Protein AF-A0A920V9G6-F1 (afdb_monomer)

Mean predicted aligned error: 16.69 Å

Secondary structure (DSSP, 8-state):
-HHHHHHHHHTT--S-TTSPPPPHHHHHHHHHHHHHHHHHHHHHS-------EE--HHHHHHHHHHHHTBSS-SS--TT---EE-S--TTSSS--SS--EE--SSSPPP-STT--PPPPPPPPTTS-TT-TTT----HHHHHHHHHHHHHHHHSTT-STTTBTTIIIIISPPPTTS-HHHHHHHHHHHHHHHHTTS---HHHHHHHHHHHHHHHHTT--HHHHHHHHHHHHHTSHHHHEE---TT-HHHHHHHHHHHHHSSS---HHHHHHHHHSGGGSHHHHHHHHHHHHSSGGGHHHHHHHHHHHTTTHHHHT----TTT-TTTTSSSSS-HHHHHTHHHHHHHHHHHHTT--GGGGTS-S-----HHHHHHHHS-SPPPPP-HHHHHHHHHHHHHHHHHHHHHHHHHHHHHHHHHHHHHHHHHHHHTTS--HHHHHHHHHHHHHHHTTPPEEPPPEEEEEEE-SSHHHHHHS-SS-TTS--TT-EETTEE-EE-TT--TTS------TTEEEEEE--EE-SSS--B-------

pLDDT: mean 84.37, std 12.28, range [40.53, 98.12]

Structure (mmCIF, N/CA/C/O backbone):
data_AF-A0A920V9G6-F1
#
_entry.id   AF-A0A920V9G6-F1
#
loop_
_atom_site.group_PDB
_atom_site.id
_atom_site.type_symbol
_atom_site.label_atom_id
_atom_site.label_alt_id
_atom_site.label_comp_id
_atom_site.label_asym_id
_atom_site.label_entity_id
_atom_site.label_seq_id
_atom_site.pdbx_PDB_ins_code
_atom_site.Cartn_x
_atom_site.Cartn_y
_atom_site.Cartn_z
_atom_site.occupancy
_atom_site.B_iso_or_equiv
_atom_site.auth_seq_id
_atom_site.auth_comp_id
_atom_site.auth_asym_id
_atom_site.auth_atom_id
_atom_site.pdbx_PDB_model_num
ATOM 1 N N . MET A 1 1 ? 12.037 -32.630 13.998 1.00 67.06 1 MET A N 1
ATOM 2 C CA . MET A 1 1 ? 12.469 -33.968 13.548 1.00 67.06 1 MET A CA 1
ATOM 3 C C . MET A 1 1 ? 11.910 -34.342 12.173 1.00 67.06 1 MET A C 1
ATOM 5 O O . MET A 1 1 ? 12.649 -34.136 11.229 1.00 67.06 1 MET A O 1
ATOM 9 N N . ILE A 1 2 ? 10.644 -34.772 11.995 1.00 78.88 2 ILE A N 1
ATOM 10 C CA . ILE A 1 2 ? 10.117 -35.190 10.661 1.00 78.88 2 ILE A CA 1
ATOM 11 C C . ILE A 1 2 ? 10.275 -34.092 9.593 1.00 78.88 2 ILE A C 1
ATOM 13 O O . ILE A 1 2 ? 10.760 -34.363 8.502 1.00 78.88 2 ILE A O 1
ATOM 17 N N . LYS A 1 3 ? 9.943 -32.835 9.925 1.00 78.06 3 LYS A N 1
ATOM 18 C CA . LYS A 1 3 ? 10.116 -31.690 9.011 1.00 78.06 3 LYS A CA 1
ATOM 19 C C . LYS A 1 3 ? 11.571 -31.496 8.561 1.00 78.06 3 LYS A C 1
ATOM 21 O O . LYS A 1 3 ? 11.800 -31.240 7.391 1.00 78.06 3 LYS A O 1
ATOM 26 N N . GLN A 1 4 ? 12.523 -31.636 9.484 1.00 79.25 4 GLN A N 1
ATOM 27 C CA . GLN A 1 4 ? 13.949 -31.508 9.173 1.00 79.25 4 GLN A CA 1
ATOM 28 C C . GLN A 1 4 ? 14.393 -32.658 8.271 1.00 79.25 4 GLN A C 1
ATOM 30 O O . GLN A 1 4 ? 15.007 -32.391 7.259 1.00 79.25 4 GLN A O 1
ATOM 35 N N . LEU A 1 5 ? 14.006 -33.904 8.576 1.00 80.06 5 LEU A N 1
ATOM 36 C CA . LEU A 1 5 ? 14.279 -35.078 7.732 1.00 80.06 5 LEU A CA 1
ATOM 37 C C . LEU A 1 5 ? 13.775 -34.902 6.295 1.00 80.06 5 LEU A C 1
ATOM 39 O O . LEU A 1 5 ? 14.521 -35.180 5.365 1.00 80.06 5 LEU A O 1
ATOM 43 N N . ILE A 1 6 ? 12.545 -34.405 6.115 1.00 81.94 6 ILE A N 1
ATOM 44 C CA . ILE A 1 6 ? 12.007 -34.083 4.784 1.00 81.94 6 ILE A CA 1
ATOM 45 C C . ILE A 1 6 ? 12.925 -33.086 4.071 1.00 81.94 6 ILE A C 1
ATOM 47 O O . ILE A 1 6 ? 13.285 -33.329 2.931 1.00 81.94 6 ILE A O 1
ATOM 51 N N . GLU A 1 7 ? 13.328 -32.010 4.745 1.00 79.12 7 GLU A N 1
ATOM 52 C CA . GLU A 1 7 ? 14.177 -30.955 4.178 1.00 79.12 7 GLU A CA 1
ATOM 53 C C . GLU A 1 7 ? 15.556 -31.486 3.738 1.00 79.12 7 GLU A C 1
ATOM 55 O O . GLU A 1 7 ? 15.952 -31.257 2.600 1.00 79.12 7 GLU A O 1
ATOM 60 N N . VAL A 1 8 ? 16.248 -32.275 4.573 1.00 81.62 8 VAL A N 1
ATOM 61 C CA . VAL A 1 8 ? 17.579 -32.828 4.227 1.00 81.62 8 VA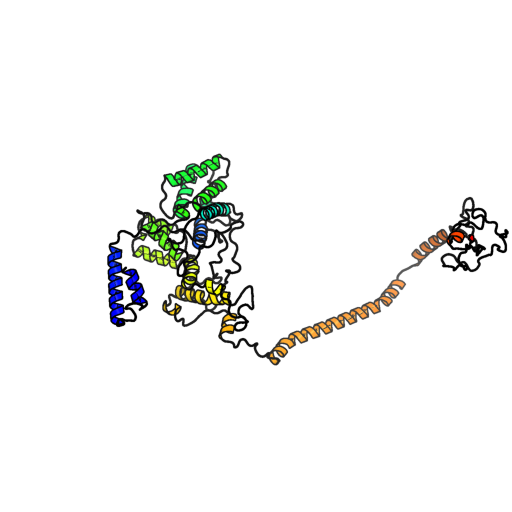L A CA 1
ATOM 62 C C . VAL A 1 8 ? 17.506 -33.880 3.110 1.00 81.62 8 VAL A C 1
ATOM 64 O O . VAL A 1 8 ? 18.408 -33.968 2.281 1.00 81.62 8 VAL A O 1
ATOM 67 N N . ILE A 1 9 ? 16.434 -34.682 3.063 1.00 79.12 9 ILE A N 1
ATOM 68 C CA . ILE A 1 9 ? 16.242 -35.720 2.033 1.00 79.12 9 ILE A CA 1
ATOM 69 C C . ILE A 1 9 ? 15.817 -35.103 0.690 1.00 79.12 9 ILE A C 1
ATOM 71 O O . ILE A 1 9 ? 16.240 -35.583 -0.363 1.00 79.12 9 ILE A O 1
ATOM 75 N N . ASP A 1 10 ? 15.002 -34.045 0.711 1.00 75.00 10 ASP A N 1
ATOM 76 C CA . ASP A 1 10 ? 14.524 -33.339 -0.489 1.00 75.00 10 ASP A CA 1
ATOM 77 C C . ASP A 1 10 ? 15.674 -32.618 -1.210 1.00 75.00 10 ASP A C 1
ATOM 79 O O . ASP A 1 10 ? 15.791 -32.700 -2.432 1.00 75.00 10 ASP A O 1
ATOM 83 N N . VAL A 1 11 ? 16.593 -32.016 -0.445 1.00 78.81 11 VAL A N 1
ATOM 84 C CA . VAL A 1 11 ? 17.805 -31.349 -0.961 1.00 78.81 11 VAL A CA 1
ATOM 85 C C . VAL A 1 11 ? 18.922 -32.348 -1.326 1.00 78.81 11 VAL A C 1
ATOM 87 O O . VAL A 1 11 ? 19.931 -31.967 -1.907 1.00 78.81 11 VAL A O 1
ATOM 90 N N . ALA A 1 12 ? 18.709 -33.649 -1.090 1.00 73.69 12 ALA A N 1
ATOM 91 C CA . ALA A 1 12 ? 19.671 -34.732 -1.329 1.00 73.69 12 ALA A CA 1
ATOM 92 C C . ALA A 1 12 ? 20.952 -34.676 -0.470 1.00 73.69 12 ALA A C 1
ATOM 94 O O . ALA A 1 12 ? 21.944 -35.314 -0.819 1.00 73.69 12 ALA A O 1
ATOM 95 N N . ASP A 1 13 ? 20.893 -33.993 0.673 1.00 72.69 13 ASP A N 1
ATOM 96 C CA . ASP A 1 13 ? 21.966 -33.904 1.676 1.00 72.69 13 ASP A CA 1
ATOM 97 C C . ASP A 1 13 ? 21.983 -35.117 2.635 1.00 72.69 13 ASP A C 1
ATOM 99 O O . ASP A 1 13 ? 22.816 -35.214 3.537 1.00 72.69 13 ASP A O 1
ATOM 103 N N . MET A 1 14 ? 21.042 -36.051 2.466 1.00 74.38 14 MET A N 1
ATOM 104 C CA . MET A 1 14 ? 20.974 -37.316 3.195 1.00 74.38 14 MET A CA 1
ATOM 105 C C . MET A 1 14 ? 20.715 -38.476 2.216 1.00 74.38 14 MET A C 1
ATOM 107 O O . MET A 1 14 ? 19.800 -38.368 1.388 1.00 74.38 14 MET A O 1
ATOM 111 N N . PRO A 1 15 ? 21.445 -39.608 2.317 1.00 70.06 15 PRO A N 1
ATOM 112 C CA . PRO A 1 15 ? 22.476 -39.949 3.317 1.00 70.06 15 PRO A CA 1
ATOM 113 C C . PRO A 1 15 ? 23.805 -39.174 3.156 1.00 70.06 15 PRO A C 1
ATOM 115 O O . PRO A 1 15 ? 24.017 -38.598 2.089 1.00 70.06 15 PRO A O 1
ATOM 118 N N . PRO A 1 16 ? 24.679 -39.136 4.189 1.00 75.69 16 PRO A N 1
ATOM 119 C CA . PRO A 1 16 ? 26.004 -38.499 4.134 1.00 75.69 16 PRO A CA 1
ATOM 120 C C . PRO A 1 16 ? 26.853 -38.988 2.953 1.00 75.69 16 PRO A C 1
ATOM 122 O O . PRO A 1 16 ? 26.617 -40.075 2.433 1.00 75.69 16 PRO A O 1
ATOM 125 N N . GLU A 1 17 ? 27.880 -38.224 2.563 1.00 69.25 17 GLU A N 1
ATOM 126 C CA . GLU A 1 17 ? 28.727 -38.549 1.397 1.00 69.25 17 GLU A CA 1
ATOM 127 C C . GLU A 1 17 ? 29.374 -39.946 1.460 1.00 69.25 17 GLU A C 1
ATOM 129 O O . GLU A 1 17 ? 29.610 -40.553 0.415 1.00 69.25 17 GLU A O 1
ATOM 134 N N . ASP A 1 18 ? 29.596 -40.468 2.670 1.00 73.62 18 ASP A N 1
ATOM 135 C CA . ASP A 1 18 ? 30.212 -41.774 2.931 1.00 73.62 18 ASP A CA 1
ATOM 136 C C . ASP A 1 18 ? 29.234 -42.964 2.826 1.00 73.62 18 ASP A C 1
ATOM 138 O O . ASP A 1 18 ? 29.646 -44.121 2.946 1.00 73.62 18 ASP A O 1
ATOM 142 N N . GLU A 1 19 ? 27.940 -42.712 2.603 1.00 77.19 19 GLU A N 1
ATOM 143 C CA . GLU A 1 19 ? 26.900 -43.739 2.515 1.00 77.19 19 GLU A CA 1
ATOM 144 C C . GLU A 1 19 ? 26.289 -43.855 1.102 1.00 77.19 19 GLU A C 1
ATOM 146 O O . GLU A 1 19 ? 26.286 -42.901 0.317 1.00 77.19 19 GLU A O 1
ATOM 151 N N . PRO A 1 20 ? 25.734 -45.030 0.735 1.00 76.44 20 PRO A N 1
ATOM 152 C CA . PRO A 1 20 ? 25.101 -45.219 -0.565 1.00 76.44 20 PRO A CA 1
ATOM 153 C C . PRO A 1 20 ? 23.915 -44.264 -0.756 1.00 76.44 20 PRO A C 1
ATOM 155 O O . PRO A 1 20 ? 22.959 -44.273 0.021 1.00 76.44 20 PRO A O 1
ATOM 158 N N . ARG A 1 21 ? 23.945 -43.469 -1.832 1.00 76.44 21 ARG A N 1
ATOM 159 C CA . ARG A 1 21 ? 22.854 -42.544 -2.168 1.00 76.44 21 ARG A CA 1
ATOM 160 C C . ARG A 1 21 ? 21.547 -43.297 -2.412 1.00 76.44 21 ARG A C 1
ATOM 162 O O . ARG A 1 21 ? 21.519 -44.314 -3.103 1.00 76.44 21 ARG A O 1
ATOM 169 N N . LEU A 1 22 ? 20.450 -42.734 -1.913 1.00 80.12 22 LEU A N 1
ATOM 170 C CA . LEU A 1 22 ? 19.104 -43.211 -2.224 1.00 80.12 22 LEU A CA 1
ATOM 171 C C . LEU A 1 22 ? 18.830 -43.082 -3.727 1.00 80.12 22 LEU A C 1
ATOM 173 O O . LEU A 1 22 ? 19.113 -42.042 -4.330 1.00 80.12 22 LEU A O 1
ATOM 177 N N . THR A 1 23 ? 18.230 -44.117 -4.318 1.00 83.44 23 THR A N 1
ATOM 178 C CA . THR A 1 23 ? 17.693 -44.027 -5.683 1.00 83.44 23 THR A CA 1
ATOM 179 C C . THR A 1 23 ? 16.521 -43.043 -5.732 1.00 83.44 23 THR A C 1
ATOM 181 O O . THR A 1 23 ? 15.852 -42.806 -4.724 1.00 83.44 23 THR A O 1
ATOM 184 N N . GLU A 1 24 ? 16.237 -42.474 -6.905 1.00 78.62 24 GLU A N 1
ATOM 185 C CA . GLU A 1 24 ? 15.144 -41.504 -7.079 1.00 78.62 24 GLU A CA 1
ATOM 186 C C . GLU A 1 24 ? 13.785 -42.080 -6.641 1.00 78.62 24 GLU A C 1
ATOM 188 O O . GLU A 1 24 ? 13.041 -41.427 -5.913 1.00 78.62 24 GLU A O 1
ATOM 193 N N . ALA A 1 25 ? 13.517 -43.350 -6.963 1.00 82.62 25 ALA A N 1
ATOM 194 C CA . ALA A 1 25 ? 12.307 -44.053 -6.537 1.00 82.62 25 ALA A CA 1
ATOM 195 C C . ALA A 1 25 ? 12.208 -44.196 -5.005 1.00 82.62 25 ALA A C 1
ATOM 197 O O . ALA A 1 25 ? 11.159 -43.919 -4.427 1.00 82.62 25 ALA A O 1
ATOM 198 N N . GLN A 1 26 ? 13.305 -44.571 -4.336 1.00 84.38 26 GLN A N 1
ATOM 199 C CA . GLN A 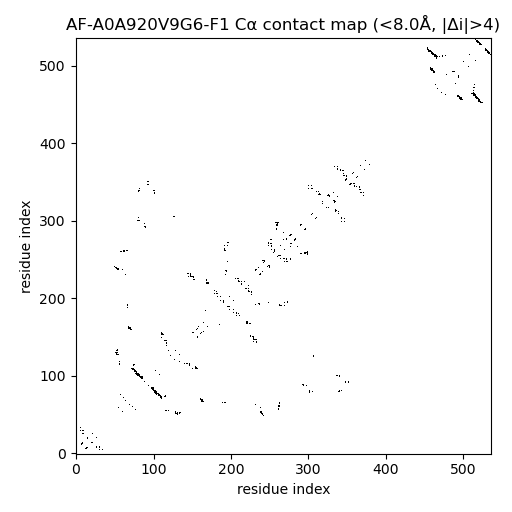1 26 ? 13.345 -44.690 -2.871 1.00 84.38 26 GLN A CA 1
ATOM 200 C C . GLN A 1 26 ? 13.194 -43.334 -2.181 1.00 84.38 26 GLN A C 1
ATOM 202 O O . GLN A 1 26 ? 12.542 -43.242 -1.144 1.00 84.38 26 GLN A O 1
ATOM 207 N N . ARG A 1 27 ? 13.770 -42.270 -2.754 1.00 82.69 27 ARG A N 1
ATOM 208 C CA . ARG A 1 27 ? 13.627 -40.908 -2.232 1.00 82.69 27 ARG A CA 1
ATOM 209 C C . ARG A 1 27 ? 12.175 -40.445 -2.295 1.00 82.69 27 ARG A C 1
ATOM 211 O O . ARG A 1 27 ? 11.666 -39.925 -1.307 1.00 82.69 27 ARG A O 1
ATOM 218 N N . VAL A 1 28 ? 11.509 -40.648 -3.433 1.00 83.56 28 VAL A N 1
ATOM 219 C CA . VAL A 1 28 ? 10.099 -40.273 -3.619 1.00 83.56 28 VAL A CA 1
ATOM 220 C C . VAL A 1 28 ? 9.198 -41.028 -2.640 1.00 83.56 28 VAL A C 1
ATOM 222 O O . VAL A 1 28 ? 8.367 -40.401 -1.984 1.00 83.56 28 VAL A O 1
ATOM 225 N N . ASP A 1 29 ? 9.399 -42.338 -2.485 1.00 88.31 29 ASP A N 1
ATOM 226 C CA . ASP A 1 29 ? 8.625 -43.176 -1.560 1.00 88.31 29 ASP A CA 1
ATOM 227 C C . ASP A 1 29 ? 8.838 -42.781 -0.085 1.00 88.31 29 ASP A C 1
ATOM 229 O O . ASP A 1 29 ? 7.885 -42.612 0.687 1.00 88.31 29 ASP A O 1
ATOM 233 N N . LEU A 1 30 ? 10.091 -42.518 0.300 1.00 86.19 30 LEU A N 1
ATOM 234 C CA . LEU A 1 30 ? 10.443 -42.061 1.643 1.00 86.19 30 LEU A CA 1
ATOM 235 C C . LEU A 1 30 ? 9.856 -40.675 1.943 1.00 86.19 30 LEU A C 1
ATOM 237 O O . LEU A 1 30 ? 9.281 -40.466 3.012 1.00 86.19 30 LEU A O 1
ATOM 241 N N . LEU A 1 31 ? 9.947 -39.734 0.998 1.00 86.19 31 LEU A N 1
ATOM 242 C CA . LEU A 1 31 ? 9.343 -38.407 1.130 1.00 86.19 31 LEU A CA 1
ATOM 243 C C . LEU A 1 31 ? 7.818 -38.489 1.214 1.00 86.19 31 LEU A C 1
ATOM 245 O O . LEU A 1 31 ? 7.229 -37.787 2.034 1.00 86.19 31 LEU A O 1
ATOM 249 N N . ALA A 1 32 ? 7.172 -39.338 0.411 1.00 86.69 32 ALA A N 1
ATOM 250 C CA . ALA A 1 32 ? 5.730 -39.561 0.478 1.00 86.69 32 ALA A CA 1
ATOM 251 C C . ALA A 1 32 ? 5.317 -40.098 1.857 1.00 86.69 32 ALA A C 1
ATOM 253 O O . ALA A 1 32 ? 4.392 -39.568 2.478 1.00 86.69 32 ALA A O 1
ATOM 254 N N . THR A 1 33 ? 6.065 -41.068 2.383 1.00 88.88 33 THR A N 1
ATOM 255 C CA . THR A 1 33 ? 5.839 -41.649 3.711 1.00 88.88 33 THR A CA 1
ATOM 256 C C . THR A 1 33 ? 6.029 -40.618 4.824 1.00 88.88 33 THR A C 1
ATOM 258 O O . THR A 1 33 ? 5.161 -40.468 5.685 1.00 88.88 33 THR A O 1
ATOM 261 N N . LEU A 1 34 ? 7.122 -39.851 4.801 1.00 88.31 34 LEU A N 1
ATOM 262 C CA . LEU A 1 34 ? 7.390 -38.806 5.794 1.00 88.31 34 LEU A CA 1
ATOM 263 C C . LEU A 1 34 ? 6.351 -37.679 5.734 1.00 88.31 34 LEU A C 1
ATOM 265 O O . LEU A 1 34 ? 5.916 -37.193 6.779 1.00 88.31 34 LEU A O 1
ATOM 269 N N . LYS A 1 35 ? 5.909 -37.283 4.533 1.00 85.31 35 LYS A N 1
ATOM 270 C CA . LYS A 1 35 ? 4.823 -36.307 4.344 1.00 85.31 35 LYS A CA 1
ATOM 271 C C . LYS A 1 35 ? 3.498 -36.839 4.896 1.00 85.31 35 LYS A C 1
ATOM 273 O O . LYS A 1 35 ? 2.810 -36.104 5.600 1.00 85.31 35 LYS A O 1
ATOM 278 N N . ALA A 1 36 ? 3.168 -38.109 4.659 1.00 85.75 36 ALA A N 1
ATOM 279 C CA . ALA A 1 36 ? 1.975 -38.749 5.217 1.00 85.75 36 ALA A CA 1
ATOM 280 C C . ALA A 1 36 ? 2.025 -38.835 6.753 1.00 85.75 36 ALA A C 1
ATOM 282 O O . ALA A 1 36 ? 1.043 -38.517 7.426 1.00 85.75 36 ALA A O 1
ATOM 283 N N . GLN A 1 37 ? 3.179 -39.185 7.328 1.00 85.06 37 GLN A N 1
ATOM 284 C CA . GLN A 1 37 ? 3.382 -39.184 8.781 1.00 85.06 37 GLN A CA 1
ATOM 285 C C . GLN A 1 37 ? 3.281 -37.778 9.376 1.00 85.06 37 GLN A C 1
ATOM 287 O O . GLN A 1 37 ? 2.679 -37.599 10.434 1.00 85.06 37 GLN A O 1
ATOM 292 N N . LEU A 1 38 ? 3.828 -36.766 8.694 1.00 80.88 38 LEU A N 1
ATOM 293 C CA . LEU A 1 38 ? 3.689 -35.371 9.099 1.00 80.88 38 LEU A CA 1
ATOM 294 C C . LEU A 1 38 ? 2.217 -34.933 9.078 1.00 80.88 38 LEU A C 1
ATOM 296 O O . LEU A 1 38 ? 1.763 -34.303 10.032 1.00 80.88 38 LEU A O 1
ATOM 300 N N . LEU A 1 39 ? 1.459 -35.292 8.037 1.00 78.75 39 LEU A N 1
ATOM 301 C CA . LEU A 1 39 ? 0.016 -35.039 7.943 1.00 78.75 39 LEU A CA 1
ATOM 302 C C . LEU A 1 39 ? -0.761 -35.711 9.088 1.00 78.75 39 LEU A C 1
ATOM 304 O O . LEU A 1 39 ? -1.551 -35.055 9.761 1.00 78.75 39 LEU A O 1
ATOM 308 N N . ALA A 1 40 ? -0.492 -36.983 9.387 1.00 80.50 40 ALA A N 1
ATOM 309 C CA . ALA A 1 40 ? -1.137 -37.697 10.494 1.00 80.50 40 ALA A CA 1
ATOM 310 C C . ALA A 1 40 ? -0.789 -37.103 11.877 1.00 80.50 40 ALA A C 1
ATOM 312 O O . ALA A 1 40 ? -1.659 -36.939 12.738 1.00 80.50 40 ALA A O 1
ATOM 313 N N . ALA A 1 41 ? 0.477 -36.730 12.087 1.00 75.38 41 ALA A N 1
ATOM 314 C CA . ALA A 1 41 ? 0.942 -36.096 13.320 1.00 75.38 41 ALA A CA 1
ATOM 315 C C . ALA A 1 41 ? 0.364 -34.682 13.501 1.00 75.38 41 ALA A C 1
ATOM 317 O O . ALA A 1 41 ? 0.053 -34.268 14.616 1.00 75.38 41 ALA A O 1
ATOM 318 N N . THR A 1 42 ? 0.192 -33.931 12.411 1.00 67.19 42 THR A N 1
ATOM 319 C CA . THR A 1 42 ? -0.413 -32.589 12.451 1.00 67.19 42 THR A CA 1
ATOM 320 C C . THR A 1 42 ? -1.929 -32.628 12.601 1.00 67.19 42 THR A C 1
ATOM 322 O O . THR A 1 42 ? -2.477 -31.748 13.258 1.00 67.19 42 THR A O 1
ATOM 325 N N . ALA A 1 43 ? -2.601 -33.665 12.095 1.00 65.00 43 ALA A N 1
ATOM 326 C CA . ALA A 1 43 ? -4.037 -33.868 12.293 1.00 65.00 43 ALA A CA 1
ATOM 327 C C . ALA A 1 43 ? -4.409 -34.128 13.767 1.00 65.00 43 ALA A C 1
ATOM 329 O O . ALA A 1 43 ? -5.508 -33.789 14.202 1.00 65.00 43 ALA A O 1
ATOM 330 N N . THR A 1 44 ? -3.491 -34.710 14.545 1.00 55.72 44 THR A N 1
ATOM 331 C CA . THR A 1 44 ? -3.680 -35.038 15.971 1.00 55.72 44 THR A CA 1
ATOM 332 C C . THR A 1 44 ? -3.059 -34.017 16.927 1.00 55.72 44 THR A C 1
ATOM 334 O O . THR A 1 44 ? -3.380 -34.007 18.119 1.00 55.72 44 THR A O 1
ATOM 337 N N . ALA A 1 45 ? -2.207 -33.118 16.428 1.00 54.56 45 ALA A N 1
ATOM 338 C CA . ALA A 1 45 ? -1.625 -32.050 17.224 1.00 54.56 45 ALA A CA 1
ATOM 339 C C . ALA A 1 45 ? -2.716 -31.065 17.678 1.00 54.56 45 ALA A C 1
ATOM 341 O O . ALA A 1 45 ? -3.267 -30.303 16.881 1.00 54.56 45 ALA A O 1
ATOM 342 N N . LYS A 1 46 ? -3.007 -31.034 18.989 1.00 51.56 46 LYS A N 1
ATOM 343 C CA . LYS A 1 46 ? -3.738 -29.912 19.598 1.00 51.56 46 LYS A CA 1
ATOM 344 C C . LYS A 1 46 ? -3.002 -28.628 19.224 1.00 51.56 46 LYS A C 1
ATOM 346 O O . LYS A 1 46 ? -1.799 -28.533 19.455 1.00 51.56 46 LYS A O 1
ATOM 351 N N . GLY A 1 47 ? -3.744 -27.719 18.587 1.00 53.72 47 GLY A N 1
ATOM 352 C CA . GLY A 1 47 ? -3.240 -26.609 17.783 1.00 53.72 47 GLY A CA 1
ATOM 353 C C . GLY A 1 47 ? -1.925 -26.032 18.284 1.00 53.72 47 GLY A C 1
ATOM 354 O O . GLY A 1 47 ? -1.851 -25.527 19.402 1.00 53.72 47 GLY A O 1
ATOM 355 N N . ALA A 1 48 ? -0.896 -26.102 17.437 1.00 52.81 48 ALA A N 1
ATOM 356 C CA . ALA A 1 48 ? 0.337 -25.367 17.654 1.00 52.81 48 ALA A CA 1
ATOM 357 C C . ALA A 1 48 ? -0.018 -23.924 18.041 1.00 52.81 48 ALA A C 1
ATOM 359 O O . ALA A 1 48 ? -0.856 -23.308 17.377 1.00 52.81 48 ALA A O 1
ATOM 360 N N . HIS A 1 49 ? 0.583 -23.401 19.115 1.00 56.28 49 HIS A N 1
ATOM 361 C CA . HIS A 1 49 ? 0.434 -21.996 19.486 1.00 56.28 49 HIS A CA 1
ATOM 362 C C . HIS A 1 49 ? 0.751 -21.146 18.254 1.00 56.28 49 HIS A C 1
ATOM 364 O O . HIS A 1 49 ? 1.909 -21.052 17.850 1.00 56.28 49 HIS A O 1
ATOM 370 N N . ILE A 1 50 ? -0.276 -20.568 17.624 1.00 63.16 50 ILE A N 1
ATOM 371 C CA . ILE A 1 50 ? -0.073 -19.641 16.515 1.00 63.16 50 ILE A CA 1
ATOM 372 C C . ILE A 1 50 ? 0.592 -18.418 17.149 1.00 63.16 50 ILE A C 1
ATOM 374 O O . ILE A 1 50 ? -0.030 -17.762 17.990 1.00 63.16 50 ILE A O 1
ATOM 378 N N . PRO A 1 51 ? 1.862 -18.133 16.820 1.00 69.06 51 PRO A N 1
ATOM 379 C CA . PRO A 1 51 ? 2.588 -17.070 17.483 1.00 69.06 51 PRO A CA 1
ATOM 380 C C . PRO A 1 51 ? 1.951 -15.730 17.133 1.00 69.06 51 PRO A C 1
ATOM 382 O O . PRO A 1 51 ? 1.420 -15.539 16.034 1.00 69.06 51 PRO A O 1
ATOM 385 N N . LEU A 1 52 ? 2.031 -14.803 18.079 1.00 79.19 52 LEU A N 1
ATOM 386 C CA . LEU A 1 52 ? 1.580 -13.438 17.888 1.00 79.19 52 LEU A CA 1
ATOM 387 C C . LEU A 1 52 ? 2.324 -12.802 16.705 1.00 79.19 52 LEU A C 1
ATOM 389 O O . LEU A 1 52 ? 3.552 -12.810 16.675 1.00 79.19 52 LEU A O 1
ATOM 393 N N . ARG A 1 53 ? 1.597 -12.248 15.729 1.00 86.06 53 ARG A N 1
ATOM 394 C CA . ARG A 1 53 ? 2.200 -11.607 14.545 1.00 86.06 53 ARG A CA 1
ATOM 395 C C . ARG A 1 53 ? 1.915 -10.120 14.549 1.00 86.06 53 ARG A C 1
ATOM 397 O O . ARG A 1 53 ? 0.752 -9.734 14.452 1.00 86.06 53 ARG A O 1
ATOM 404 N N . ARG A 1 54 ? 2.956 -9.295 14.649 1.00 90.69 54 ARG A N 1
ATOM 405 C CA . ARG A 1 54 ? 2.822 -7.846 14.466 1.00 90.69 54 ARG A CA 1
ATOM 406 C C . ARG A 1 54 ? 2.563 -7.535 12.993 1.00 90.69 54 ARG A C 1
ATOM 408 O O . ARG A 1 54 ? 3.034 -8.259 12.120 1.00 90.69 54 ARG A O 1
ATOM 415 N N . LEU A 1 55 ? 1.842 -6.455 12.719 1.00 92.19 55 LEU A N 1
ATOM 416 C CA . LEU A 1 55 ? 1.770 -5.886 11.380 1.00 92.19 55 LEU A CA 1
ATOM 4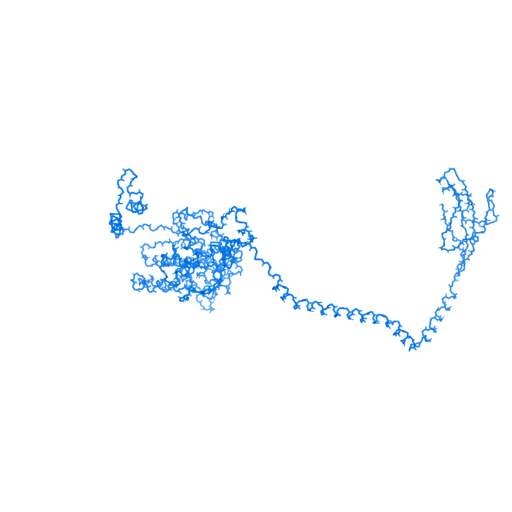17 C C . LEU A 1 55 ? 3.124 -5.280 11.007 1.00 92.19 55 LEU A C 1
ATOM 419 O O . LEU A 1 55 ? 3.668 -4.450 11.744 1.00 92.19 55 LEU A O 1
ATOM 423 N N . ASN A 1 56 ? 3.652 -5.690 9.858 1.00 91.50 56 ASN A N 1
ATOM 424 C CA . ASN A 1 56 ? 4.787 -5.008 9.251 1.00 91.50 56 ASN A CA 1
ATOM 425 C C . ASN A 1 56 ? 4.344 -3.678 8.619 1.00 91.50 56 ASN A C 1
ATOM 427 O O . ASN A 1 56 ? 3.157 -3.336 8.597 1.00 91.50 56 ASN A O 1
ATOM 431 N N . ARG A 1 57 ? 5.301 -2.910 8.102 1.00 91.94 57 ARG A N 1
ATOM 432 C CA . ARG A 1 57 ? 5.043 -1.574 7.547 1.00 91.94 57 ARG A CA 1
ATOM 433 C C . ARG A 1 57 ? 4.043 -1.564 6.389 1.00 91.94 57 ARG A C 1
ATOM 435 O O . ARG A 1 57 ? 3.120 -0.749 6.387 1.00 91.94 57 ARG A O 1
ATOM 442 N N . PHE A 1 58 ? 4.178 -2.505 5.459 1.00 93.31 58 PHE A N 1
ATOM 443 C CA . PHE A 1 58 ? 3.276 -2.646 4.316 1.00 93.31 58 PHE A CA 1
ATOM 444 C C . PHE A 1 58 ? 1.853 -3.022 4.760 1.00 93.31 58 PHE A C 1
ATOM 446 O O . PHE A 1 58 ? 0.870 -2.415 4.335 1.00 93.31 58 PHE A O 1
ATOM 453 N N . GLN A 1 59 ? 1.740 -3.972 5.690 1.00 94.94 59 GLN A N 1
ATOM 454 C CA . GLN A 1 59 ? 0.468 -4.411 6.260 1.00 94.94 59 GLN A CA 1
ATOM 455 C C . GLN A 1 59 ? -0.220 -3.316 7.076 1.00 94.94 59 GLN A C 1
ATOM 457 O O . GLN A 1 59 ? -1.433 -3.158 6.980 1.00 94.94 59 GLN A O 1
ATOM 462 N N . TYR A 1 60 ? 0.535 -2.544 7.864 1.00 95.69 60 TYR A N 1
ATOM 463 C CA . TYR A 1 60 ? -0.002 -1.425 8.636 1.00 95.69 60 TYR A CA 1
ATOM 464 C C . TYR A 1 60 ? -0.568 -0.342 7.709 1.00 95.69 60 TYR A C 1
ATOM 466 O O . TYR A 1 60 ? -1.703 0.088 7.909 1.00 95.69 60 TYR A O 1
ATOM 474 N N . ASN A 1 61 ? 0.179 0.048 6.665 1.00 96.38 61 ASN A N 1
ATOM 475 C CA . ASN A 1 61 ? -0.294 1.007 5.661 1.00 96.38 61 ASN A CA 1
ATOM 476 C C . ASN A 1 61 ? -1.637 0.571 5.063 1.00 96.38 61 ASN A C 1
ATOM 478 O O . ASN A 1 61 ? -2.611 1.322 5.094 1.00 96.38 61 ASN A O 1
ATOM 482 N N . ASN A 1 62 ? -1.700 -0.666 4.567 1.00 97.06 62 ASN A N 1
ATOM 483 C CA . ASN A 1 62 ? -2.889 -1.190 3.901 1.00 97.06 62 ASN A CA 1
ATOM 484 C C . ASN A 1 62 ? -4.069 -1.377 4.863 1.00 97.06 62 ASN A C 1
ATOM 486 O O . ASN A 1 62 ? -5.200 -1.056 4.501 1.00 97.06 62 ASN A O 1
ATOM 490 N N . ALA A 1 63 ? -3.809 -1.820 6.097 1.00 97.31 63 ALA A N 1
ATOM 491 C CA . ALA A 1 63 ? -4.820 -1.940 7.143 1.00 97.31 63 ALA A CA 1
ATOM 492 C C . ALA A 1 63 ? -5.454 -0.586 7.479 1.00 97.31 63 ALA A C 1
ATOM 494 O O . ALA A 1 63 ? -6.676 -0.479 7.535 1.00 97.31 63 ALA A O 1
ATOM 495 N N . VAL A 1 64 ? -4.645 0.461 7.665 1.00 98.00 64 VAL A N 1
ATOM 496 C CA . VAL A 1 64 ? -5.137 1.826 7.908 1.00 98.00 64 VAL A CA 1
ATOM 497 C C . VAL A 1 64 ? -5.905 2.344 6.691 1.00 98.00 64 VAL A C 1
ATOM 499 O O . VAL A 1 64 ? -7.016 2.858 6.839 1.00 98.00 64 VAL A O 1
ATOM 502 N N . ARG A 1 65 ? -5.357 2.154 5.485 1.00 97.56 65 ARG A N 1
ATOM 503 C CA . ARG A 1 65 ? -5.992 2.561 4.229 1.00 97.56 65 ARG A CA 1
ATOM 504 C C . ARG A 1 65 ? -7.365 1.919 4.047 1.00 97.56 65 ARG A C 1
ATOM 506 O O . ARG A 1 65 ? -8.316 2.631 3.749 1.00 97.56 65 ARG A O 1
ATOM 513 N N . ASP A 1 66 ? -7.515 0.622 4.291 1.00 97.44 66 ASP A N 1
ATOM 514 C CA . ASP A 1 66 ? -8.806 -0.068 4.155 1.00 97.44 66 ASP A CA 1
ATOM 515 C C . ASP A 1 66 ? -9.779 0.241 5.300 1.00 97.44 66 ASP A C 1
ATOM 517 O O . ASP A 1 66 ? -10.999 0.291 5.094 1.00 97.44 66 ASP A O 1
ATOM 521 N N . LEU A 1 67 ? -9.261 0.442 6.515 1.00 97.31 67 LEU A N 1
ATOM 522 C CA . LEU A 1 67 ? -10.070 0.763 7.687 1.00 97.31 67 LEU A CA 1
ATOM 523 C C . LEU A 1 67 ? -10.770 2.115 7.518 1.00 97.31 67 LEU A C 1
ATOM 525 O O . LEU A 1 67 ? -11.970 2.215 7.781 1.00 97.31 67 LEU A O 1
ATOM 529 N N . PHE A 1 68 ? -10.040 3.122 7.032 1.00 97.94 68 PHE A N 1
ATOM 530 C CA . PHE A 1 68 ? -10.566 4.467 6.789 1.00 97.94 68 PHE A CA 1
ATOM 531 C C . PHE A 1 68 ? -11.034 4.709 5.350 1.00 97.94 68 PHE A C 1
ATOM 533 O O . PHE A 1 68 ? -11.612 5.760 5.081 1.00 97.94 68 PHE A O 1
ATOM 540 N N . GLN A 1 69 ? -10.828 3.742 4.449 1.00 96.88 69 GLN A N 1
ATOM 541 C CA . GLN A 1 69 ? -11.080 3.869 3.010 1.00 96.88 69 GLN A CA 1
ATOM 542 C C . GLN A 1 69 ? -10.343 5.078 2.411 1.00 96.88 69 GLN A C 1
ATOM 544 O O . GLN A 1 69 ? -10.949 5.947 1.788 1.00 96.88 69 GLN A O 1
ATOM 549 N N . LEU A 1 70 ? -9.031 5.152 2.656 1.00 96.75 70 LEU A N 1
ATOM 550 C CA . LEU A 1 70 ? -8.180 6.215 2.127 1.00 96.75 70 LEU A CA 1
ATOM 551 C C . LEU A 1 70 ? -7.914 6.001 0.633 1.00 96.75 70 LEU A C 1
ATOM 553 O O . LEU A 1 70 ? -7.648 4.887 0.171 1.00 96.75 70 LEU A O 1
ATOM 557 N N . ASN A 1 71 ? -7.916 7.099 -0.117 1.00 91.62 71 ASN A N 1
ATOM 558 C CA . ASN A 1 71 ? -7.599 7.112 -1.547 1.00 91.62 71 ASN A CA 1
ATOM 559 C C . ASN A 1 71 ? -6.091 7.164 -1.860 1.00 91.62 71 ASN A C 1
ATOM 561 O O . ASN A 1 71 ? -5.709 7.179 -3.026 1.00 91.62 71 ASN A O 1
ATOM 565 N N . ARG A 1 72 ? -5.239 7.191 -0.834 1.00 92.50 72 ARG A N 1
ATOM 566 C CA . ARG A 1 72 ? -3.778 7.252 -0.940 1.00 92.50 72 ARG A CA 1
ATOM 567 C C . ARG A 1 72 ? -3.120 6.447 0.172 1.00 92.50 72 ARG A C 1
ATOM 569 O O . ARG A 1 72 ? -3.788 6.039 1.124 1.00 92.50 72 ARG A O 1
ATOM 576 N N . ASP A 1 73 ? -1.818 6.234 0.043 1.00 94.94 73 ASP A N 1
ATOM 577 C CA . ASP A 1 73 ? -1.030 5.586 1.082 1.00 94.94 73 ASP A CA 1
ATOM 578 C C . ASP A 1 73 ? -0.801 6.518 2.276 1.00 94.94 73 ASP A C 1
ATOM 580 O O . ASP A 1 73 ? -0.843 7.746 2.179 1.00 94.94 73 ASP A O 1
ATOM 584 N N . VAL A 1 74 ? -0.603 5.909 3.438 1.00 96.75 74 VAL A N 1
ATOM 585 C CA . VAL A 1 74 ? -0.436 6.591 4.722 1.00 96.75 74 VAL A CA 1
ATOM 586 C C . VAL A 1 74 ? 0.933 7.258 4.794 1.00 96.75 74 VAL A C 1
ATOM 588 O O . VAL A 1 74 ? 1.061 8.368 5.300 1.00 96.75 74 VAL A O 1
ATOM 591 N N . PHE A 1 75 ? 1.949 6.590 4.258 1.00 95.44 75 PHE A N 1
ATOM 592 C CA . PHE A 1 75 ? 3.332 7.045 4.186 1.00 95.44 75 PHE A CA 1
ATOM 593 C C . PHE A 1 75 ? 4.020 6.412 2.969 1.00 95.44 75 PHE A C 1
ATOM 595 O O . PHE A 1 75 ? 3.491 5.486 2.357 1.00 95.44 75 PHE A O 1
ATOM 602 N N . ALA A 1 76 ? 5.222 6.888 2.645 1.00 92.69 76 ALA A N 1
ATOM 603 C CA . ALA A 1 76 ? 6.029 6.365 1.549 1.00 92.69 76 ALA A CA 1
ATOM 604 C C . ALA A 1 76 ? 6.383 4.872 1.723 1.00 92.69 76 ALA A C 1
ATOM 606 O O . ALA A 1 76 ? 6.855 4.456 2.787 1.00 92.69 76 ALA A O 1
ATOM 607 N N . LEU A 1 77 ? 6.205 4.083 0.655 1.00 90.81 77 LEU A N 1
ATOM 608 C CA . LEU A 1 77 ? 6.427 2.629 0.613 1.00 90.81 77 LEU A CA 1
ATOM 609 C C . LEU A 1 77 ? 7.499 2.226 -0.422 1.00 90.81 77 LEU A C 1
ATOM 611 O O . LEU A 1 77 ? 7.162 1.692 -1.478 1.00 90.81 77 LEU A O 1
ATOM 615 N N . PRO A 1 78 ? 8.801 2.429 -0.151 1.00 87.56 78 PRO A N 1
ATOM 616 C CA . PRO A 1 78 ? 9.878 1.917 -1.000 1.00 87.56 78 PRO A CA 1
ATOM 617 C C . PRO A 1 78 ? 9.868 0.389 -1.181 1.00 87.56 78 PRO A C 1
ATOM 619 O O . PRO A 1 78 ? 10.440 -0.097 -2.149 1.00 87.56 78 PRO A O 1
ATOM 622 N N . GLU A 1 79 ? 9.219 -0.385 -0.301 1.00 84.56 79 GLU A N 1
ATOM 623 C CA . GLU A 1 79 ? 9.066 -1.840 -0.469 1.00 84.56 79 GLU A CA 1
ATOM 624 C C . GLU A 1 79 ? 8.185 -2.219 -1.663 1.00 84.56 79 GLU A C 1
ATOM 626 O O . GLU A 1 79 ? 8.305 -3.332 -2.173 1.00 84.56 79 GLU A O 1
ATOM 631 N N . LYS A 1 80 ? 7.316 -1.310 -2.124 1.00 89.75 80 LYS A N 1
ATOM 632 C CA . LYS A 1 80 ? 6.539 -1.506 -3.348 1.00 89.75 80 LYS A CA 1
ATOM 633 C C . LYS A 1 80 ? 7.443 -1.234 -4.550 1.00 89.75 80 LYS A C 1
ATOM 635 O O . LYS A 1 80 ? 7.607 -0.092 -4.979 1.00 89.75 80 LYS A O 1
ATOM 640 N N . LEU A 1 81 ? 8.047 -2.300 -5.080 1.00 91.25 81 LEU A N 1
ATOM 641 C CA . LEU A 1 81 ? 9.044 -2.180 -6.147 1.00 91.25 81 LEU A CA 1
ATOM 642 C C . LEU A 1 81 ? 8.456 -1.802 -7.505 1.00 91.25 81 LEU A C 1
ATOM 644 O O . LEU A 1 81 ? 9.136 -1.153 -8.295 1.00 91.25 81 LEU A O 1
ATOM 648 N N . MET A 1 82 ? 7.202 -2.158 -7.773 1.00 92.88 82 MET A N 1
ATOM 649 C CA . MET A 1 82 ? 6.529 -1.878 -9.038 1.00 92.88 82 MET A CA 1
ATOM 650 C C . MET A 1 82 ? 5.160 -1.255 -8.779 1.00 92.88 82 MET A C 1
ATOM 652 O O . MET A 1 82 ? 4.413 -1.687 -7.912 1.00 92.88 82 MET A O 1
ATOM 656 N N . THR A 1 83 ? 4.829 -0.215 -9.535 1.00 92.12 83 THR A N 1
ATOM 657 C CA . THR A 1 83 ? 3.507 0.409 -9.578 1.00 92.12 83 THR A CA 1
ATOM 658 C C . THR A 1 83 ? 2.937 0.226 -10.974 1.00 92.12 83 THR A C 1
ATOM 660 O O . THR A 1 83 ? 3.548 0.649 -11.959 1.00 92.12 83 THR A O 1
ATOM 663 N N . ARG A 1 84 ? 1.761 -0.397 -11.053 1.00 93.19 84 ARG A N 1
ATOM 664 C CA . ARG A 1 84 ? 1.049 -0.668 -12.305 1.00 93.19 84 ARG A CA 1
ATOM 665 C C . ARG A 1 84 ? 0.261 0.574 -12.708 1.00 93.19 84 ARG A C 1
ATOM 667 O O . ARG A 1 84 ? -0.538 1.072 -11.921 1.00 93.19 84 ARG A O 1
ATOM 674 N N . GLN A 1 85 ? 0.506 1.105 -13.905 1.00 93.06 85 GLN A N 1
ATOM 675 C CA . GLN A 1 85 ? -0.282 2.218 -14.455 1.00 93.06 85 GLN A CA 1
ATOM 676 C C . GLN A 1 85 ? -1.356 1.716 -15.420 1.00 93.06 85 GLN A C 1
ATOM 678 O O . GLN A 1 85 ? -2.445 2.280 -15.488 1.00 93.06 85 GLN A O 1
ATOM 683 N N . THR A 1 86 ? -1.063 0.638 -16.147 1.00 91.56 86 THR A N 1
ATOM 684 C CA . THR A 1 86 ? -2.060 -0.088 -16.936 1.00 91.56 86 THR A CA 1
ATOM 685 C C . THR A 1 86 ? -2.877 -1.001 -16.022 1.00 91.56 86 THR A C 1
ATOM 687 O O . THR A 1 86 ? -2.314 -1.761 -15.238 1.00 91.56 86 THR A O 1
ATOM 690 N N . ILE A 1 87 ? -4.207 -0.953 -16.132 1.00 90.12 87 ILE A N 1
ATOM 691 C CA . ILE A 1 87 ? -5.114 -1.824 -15.374 1.00 90.12 87 ILE A CA 1
ATOM 692 C C . ILE A 1 87 ? -5.277 -3.139 -16.142 1.00 90.12 87 ILE A C 1
ATOM 694 O O . ILE A 1 87 ? -5.937 -3.163 -17.177 1.00 90.12 87 ILE A O 1
ATOM 698 N N . TYR A 1 88 ? -4.675 -4.220 -15.643 1.00 92.56 88 TYR A N 1
ATOM 699 C CA . TYR A 1 88 ? -4.741 -5.546 -16.278 1.00 92.56 88 TYR A CA 1
ATOM 700 C C . TYR A 1 88 ? -5.012 -6.707 -15.311 1.00 92.56 88 TYR A C 1
ATOM 702 O O . TYR A 1 88 ? -5.293 -7.805 -15.770 1.00 92.56 88 TYR A O 1
ATOM 710 N N . LEU A 1 89 ? -4.969 -6.496 -13.991 1.00 91.06 89 LEU A N 1
ATOM 711 C CA . LEU A 1 89 ? -5.092 -7.595 -13.018 1.00 91.06 89 LEU A CA 1
ATOM 712 C C . LEU A 1 89 ? -6.452 -8.308 -13.043 1.00 91.06 89 LEU A C 1
ATOM 714 O O . LEU A 1 89 ? -6.535 -9.467 -12.664 1.00 91.06 89 LEU A O 1
ATOM 718 N N . ASN A 1 90 ? -7.493 -7.630 -13.529 1.00 87.31 90 ASN A N 1
ATOM 719 C CA . ASN A 1 90 ? -8.836 -8.195 -13.679 1.00 87.31 90 ASN A CA 1
ATOM 720 C C . ASN A 1 90 ? -9.163 -8.524 -15.149 1.00 87.31 90 ASN A C 1
ATOM 722 O O . ASN A 1 90 ? -10.320 -8.774 -15.485 1.00 87.31 90 ASN A O 1
ATOM 726 N N . ALA A 1 91 ? -8.173 -8.445 -16.043 1.00 89.94 91 ALA A N 1
ATOM 727 C CA . ALA A 1 91 ? -8.328 -8.813 -17.443 1.00 89.94 91 ALA A CA 1
ATOM 728 C C . ALA A 1 91 ? -8.072 -10.320 -17.618 1.00 89.94 91 ALA A C 1
ATOM 730 O O . ALA A 1 91 ? -7.295 -10.890 -16.864 1.00 89.94 91 ALA A O 1
ATOM 731 N N . PRO A 1 92 ? -8.661 -10.977 -18.631 1.00 89.06 92 PRO A N 1
ATOM 732 C CA . PRO A 1 92 ? -8.402 -12.397 -18.893 1.00 89.06 92 PRO A CA 1
ATOM 733 C C . PRO A 1 92 ? -6.986 -12.666 -19.425 1.00 89.06 92 PRO A C 1
ATOM 735 O O . PRO A 1 92 ? -6.563 -13.815 -19.499 1.00 89.06 92 PRO A O 1
ATOM 738 N N . LYS A 1 93 ? -6.282 -11.624 -19.883 1.00 93.38 93 LYS A N 1
ATOM 739 C CA . LYS A 1 93 ? -4.944 -11.722 -20.460 1.00 93.38 93 LYS A CA 1
ATOM 740 C C . LYS A 1 93 ? -4.159 -10.439 -20.225 1.00 93.38 93 LYS A C 1
ATOM 742 O O . LYS A 1 93 ? -4.736 -9.348 -20.266 1.00 93.38 93 LYS A O 1
ATOM 747 N N . MET A 1 94 ? -2.847 -10.567 -20.054 1.00 94.44 94 MET A N 1
ATOM 748 C CA . MET A 1 94 ? -1.957 -9.416 -20.041 1.00 94.44 94 MET A CA 1
ATOM 749 C C . MET A 1 94 ? -1.894 -8.736 -21.424 1.00 94.44 94 MET A C 1
ATOM 751 O O . MET A 1 94 ? -1.834 -9.420 -22.450 1.00 94.44 94 MET A O 1
ATOM 755 N N . PRO A 1 95 ? -1.887 -7.391 -21.483 1.00 95.06 95 PRO A N 1
ATOM 756 C CA . PRO A 1 95 ? -1.647 -6.653 -22.720 1.00 95.06 95 PRO A CA 1
ATOM 757 C C . PRO A 1 95 ? -0.212 -6.824 -23.238 1.00 95.06 95 PRO A C 1
ATOM 759 O O . PRO A 1 95 ? 0.729 -6.820 -22.451 1.00 95.06 95 PRO A O 1
ATOM 762 N N . ASP A 1 96 ? -0.024 -6.817 -24.563 1.00 93.81 96 ASP A N 1
ATOM 763 C CA . ASP A 1 96 ? 1.311 -6.914 -25.190 1.00 93.81 96 ASP A CA 1
ATOM 764 C C . ASP A 1 96 ? 2.245 -5.738 -24.827 1.00 93.81 96 ASP A C 1
ATOM 766 O O . ASP A 1 96 ? 3.468 -5.845 -24.913 1.00 93.81 96 ASP A O 1
ATOM 770 N N . ARG A 1 97 ? 1.674 -4.593 -24.427 1.00 94.44 97 ARG A N 1
ATOM 771 C CA . ARG A 1 97 ? 2.397 -3.440 -23.875 1.00 94.44 97 ARG A CA 1
ATOM 772 C C . ARG A 1 97 ? 1.717 -2.955 -22.603 1.00 94.44 97 ARG A C 1
ATOM 774 O O . ARG A 1 97 ? 0.518 -2.677 -22.600 1.00 94.44 97 ARG A O 1
ATOM 781 N N . VAL A 1 98 ? 2.507 -2.774 -21.551 1.00 95.31 98 VAL A N 1
ATOM 782 C CA . VAL A 1 98 ? 2.053 -2.276 -20.250 1.00 95.31 98 VAL A CA 1
ATOM 783 C C . VAL A 1 98 ? 2.926 -1.118 -19.785 1.00 95.31 98 VAL A C 1
ATOM 785 O O . VAL A 1 98 ? 4.126 -1.086 -20.045 1.00 95.31 98 VAL A O 1
ATOM 788 N N . ASN A 1 99 ? 2.316 -0.175 -19.072 1.00 94.94 99 ASN A N 1
ATOM 789 C CA . ASN A 1 99 ? 3.022 0.907 -18.406 1.00 94.94 99 ASN A CA 1
ATOM 790 C C . ASN A 1 99 ? 3.156 0.568 -16.922 1.00 94.94 99 ASN A C 1
ATOM 792 O O . ASN A 1 99 ? 2.159 0.423 -16.204 1.00 94.94 99 ASN A O 1
ATOM 796 N N . VAL A 1 100 ? 4.400 0.461 -16.466 1.00 93.62 100 VAL A N 1
ATOM 797 C CA . VAL A 1 100 ? 4.749 0.268 -15.059 1.00 93.62 100 VAL A CA 1
ATOM 798 C C . VAL A 1 100 ? 5.854 1.232 -14.660 1.00 93.62 100 VAL A C 1
ATOM 800 O O . VAL A 1 100 ? 6.640 1.684 -15.492 1.00 93.62 100 VAL A O 1
ATOM 803 N N . ARG A 1 101 ? 5.918 1.552 -13.370 1.00 90.69 101 ARG A N 1
ATOM 804 C CA . ARG A 1 101 ? 6.949 2.425 -12.808 1.00 90.69 101 ARG A CA 1
ATOM 805 C C . ARG A 1 101 ? 7.493 1.834 -11.521 1.00 90.69 101 ARG A C 1
ATOM 807 O O . ARG A 1 101 ? 6.713 1.424 -10.669 1.00 90.69 101 ARG A O 1
ATOM 814 N N . SER A 1 102 ? 8.808 1.868 -11.338 1.00 90.00 102 SER A N 1
ATOM 815 C CA . SER A 1 102 ? 9.410 1.645 -10.024 1.00 90.00 102 SER A CA 1
ATOM 816 C C . SER A 1 102 ? 9.648 2.978 -9.322 1.00 90.00 102 SER A C 1
ATOM 818 O O . SER A 1 102 ? 10.193 3.909 -9.913 1.00 90.00 102 SER A O 1
ATOM 820 N N . LEU A 1 103 ? 9.217 3.076 -8.065 1.00 87.31 103 LEU A N 1
ATOM 821 C CA . LEU A 1 103 ? 9.401 4.259 -7.219 1.00 87.31 103 LEU A CA 1
ATOM 822 C C . LEU A 1 103 ? 10.285 3.989 -6.011 1.00 87.31 103 LEU A C 1
ATOM 824 O O . LEU A 1 103 ? 10.328 4.786 -5.087 1.00 87.31 103 LEU A O 1
ATOM 828 N N . THR A 1 104 ? 11.023 2.887 -5.996 1.00 85.94 104 THR A N 1
ATOM 829 C CA . THR A 1 104 ? 11.769 2.502 -4.797 1.00 85.94 104 THR A CA 1
ATOM 830 C C . THR A 1 104 ? 12.861 3.497 -4.413 1.00 85.94 104 THR A C 1
ATOM 832 O O . THR A 1 104 ? 13.064 3.730 -3.224 1.00 85.94 104 THR A O 1
ATOM 835 N N . LEU A 1 105 ? 13.537 4.112 -5.391 1.00 85.44 105 LEU A N 1
ATOM 836 C CA . LEU A 1 105 ? 14.562 5.130 -5.118 1.00 85.44 105 LEU A CA 1
ATOM 837 C C . LEU A 1 105 ? 13.961 6.486 -4.724 1.00 85.44 105 LEU A C 1
ATOM 839 O O . LEU A 1 105 ? 14.564 7.211 -3.942 1.00 85.44 105 LEU A O 1
ATOM 843 N N . ASN A 1 106 ? 12.774 6.807 -5.243 1.00 87.31 106 ASN A N 1
ATOM 844 C CA . ASN A 1 106 ? 12.063 8.063 -5.005 1.00 87.31 106 ASN A CA 1
ATOM 845 C C . ASN A 1 106 ? 10.585 7.758 -4.710 1.00 87.31 106 ASN A C 1
ATOM 847 O O . ASN A 1 106 ? 9.741 7.919 -5.598 1.00 87.31 106 ASN A O 1
ATOM 851 N N . PRO A 1 107 ? 10.262 7.233 -3.513 1.00 86.75 107 PRO A N 1
ATOM 852 C CA . PRO A 1 107 ? 8.918 6.759 -3.214 1.00 86.75 107 PRO A CA 1
ATOM 853 C C . PRO A 1 107 ? 7.926 7.919 -3.185 1.00 86.75 107 PRO A C 1
ATOM 855 O O . PRO A 1 107 ? 8.257 9.020 -2.756 1.00 86.75 107 PRO A O 1
ATOM 858 N N . ALA A 1 108 ? 6.699 7.662 -3.643 1.00 88.88 108 ALA A N 1
ATOM 859 C CA . ALA A 1 108 ? 5.630 8.645 -3.547 1.00 88.88 108 ALA A CA 1
ATOM 860 C C . ALA A 1 108 ? 5.320 8.952 -2.076 1.00 88.88 108 ALA A C 1
ATOM 862 O O . ALA A 1 108 ? 5.290 8.045 -1.239 1.00 88.88 108 ALA A O 1
ATOM 863 N N . ASP A 1 109 ? 5.068 10.224 -1.782 1.00 90.94 109 ASP A N 1
ATOM 864 C CA . ASP A 1 109 ? 4.659 10.650 -0.451 1.00 90.94 109 ASP A CA 1
ATOM 865 C C . ASP A 1 109 ? 3.275 10.095 -0.088 1.00 90.94 109 ASP A C 1
ATOM 867 O O . ASP A 1 109 ? 2.411 9.887 -0.945 1.00 90.94 109 ASP A O 1
ATOM 871 N N . GLY A 1 110 ? 3.072 9.860 1.208 1.00 93.31 110 GLY A N 1
ATOM 872 C CA . GLY A 1 110 ? 1.770 9.495 1.762 1.00 93.31 110 GLY A CA 1
ATOM 873 C C . GLY A 1 110 ? 0.978 10.714 2.230 1.00 93.31 110 GLY A C 1
ATOM 874 O O . GLY A 1 110 ? 0.948 11.759 1.581 1.00 93.31 110 GLY A O 1
ATOM 875 N N . LEU A 1 111 ? 0.335 10.591 3.391 1.00 95.88 111 LEU A N 1
ATOM 876 C CA . LEU A 1 111 ? -0.303 11.720 4.062 1.00 95.88 111 LEU A CA 1
ATOM 877 C C . LEU A 1 111 ? 0.755 12.736 4.512 1.00 95.88 111 LEU A C 1
ATOM 879 O O . LEU A 1 111 ? 1.799 12.366 5.059 1.00 95.88 111 LEU A O 1
ATOM 883 N N . ARG A 1 112 ? 0.474 14.031 4.332 1.00 95.31 112 ARG A N 1
ATOM 884 C CA . ARG A 1 112 ? 1.353 15.098 4.830 1.00 95.31 112 ARG A CA 1
ATOM 885 C C . ARG A 1 112 ? 1.587 14.960 6.331 1.00 95.31 112 ARG A C 1
ATOM 887 O O . ARG A 1 112 ? 0.661 14.654 7.078 1.00 95.31 112 ARG A O 1
ATOM 894 N N . GLU A 1 113 ? 2.825 15.218 6.748 1.00 94.12 113 GLU A N 1
ATOM 895 C CA . GLU A 1 113 ? 3.275 15.182 8.152 1.00 94.12 113 GLU A CA 1
ATOM 896 C C . GLU A 1 113 ? 3.254 13.789 8.806 1.00 94.12 113 GLU A C 1
ATOM 898 O O . GLU A 1 113 ? 3.539 13.647 9.997 1.00 94.12 113 GLU A O 1
ATOM 903 N N . VAL A 1 114 ? 3.015 12.734 8.025 1.00 94.75 114 VAL A N 1
ATOM 904 C CA . VAL A 1 114 ? 3.043 11.354 8.506 1.00 94.75 114 VAL A CA 1
ATOM 905 C C . VAL A 1 114 ? 4.363 10.695 8.124 1.00 94.75 114 VAL A C 1
ATOM 907 O O . VAL A 1 114 ? 4.714 10.579 6.951 1.00 94.75 114 VAL A O 1
ATOM 910 N N . LYS A 1 115 ? 5.111 10.234 9.131 1.00 88.19 115 LYS A N 1
ATOM 911 C CA . LYS A 1 115 ? 6.363 9.491 8.939 1.00 88.19 115 LYS A CA 1
ATOM 912 C C . LYS A 1 115 ? 6.195 8.046 9.367 1.00 88.19 115 LYS A C 1
ATOM 914 O O . LYS A 1 115 ? 5.725 7.776 10.468 1.00 88.19 115 LYS A O 1
ATOM 919 N N . ALA A 1 116 ? 6.620 7.130 8.506 1.00 87.38 116 ALA A N 1
ATOM 920 C CA . ALA A 1 116 ? 6.591 5.710 8.805 1.00 87.38 116 ALA A CA 1
ATOM 921 C C . ALA A 1 116 ? 7.570 5.348 9.935 1.00 87.38 116 ALA A C 1
ATOM 923 O O . ALA A 1 116 ? 8.592 6.010 10.134 1.00 87.38 116 ALA A O 1
ATOM 924 N N . PHE A 1 117 ? 7.287 4.249 10.631 1.00 88.75 117 PHE A N 1
ATOM 925 C CA . PHE A 1 117 ? 8.259 3.614 11.518 1.00 88.75 117 PHE A CA 1
ATOM 926 C C . PHE A 1 117 ? 9.370 2.915 10.702 1.00 88.75 117 PHE A C 1
ATOM 928 O O . PHE A 1 117 ? 9.209 2.717 9.487 1.00 88.75 117 PHE A O 1
ATOM 935 N N . PRO A 1 118 ? 10.513 2.566 11.331 1.00 85.50 118 PRO A N 1
ATOM 936 C CA . PRO A 1 118 ? 11.614 1.895 10.644 1.00 85.50 118 PRO A CA 1
ATOM 937 C C . PRO A 1 118 ? 11.153 0.639 9.901 1.00 85.50 118 PRO A C 1
ATOM 939 O O . PRO A 1 118 ? 10.305 -0.102 10.394 1.00 85.50 118 PRO A O 1
ATOM 942 N N . LYS A 1 119 ? 11.715 0.407 8.710 1.00 82.62 119 LYS A N 1
ATOM 943 C CA . LYS A 1 119 ? 11.433 -0.800 7.929 1.00 82.62 119 LYS A CA 1
ATOM 944 C C . LYS A 1 119 ? 11.862 -2.036 8.722 1.00 82.62 119 LYS A C 1
ATOM 946 O O . LYS A 1 119 ? 12.949 -2.060 9.300 1.00 82.62 119 LYS A O 1
ATOM 951 N N . ASP A 1 120 ? 11.008 -3.052 8.714 1.00 80.56 120 ASP A N 1
ATOM 952 C CA . ASP A 1 120 ? 11.303 -4.337 9.331 1.00 80.56 120 ASP A CA 1
ATOM 953 C C . ASP A 1 120 ? 12.442 -5.035 8.579 1.00 80.56 120 ASP A C 1
ATOM 955 O O . ASP A 1 120 ? 12.460 -5.088 7.346 1.00 80.56 120 ASP A O 1
ATOM 959 N N . LEU A 1 121 ? 13.422 -5.546 9.328 1.00 70.88 121 LEU A N 1
ATOM 960 C CA . LEU A 1 121 ? 14.514 -6.309 8.738 1.00 70.88 121 LEU A CA 1
ATOM 961 C C . LEU A 1 121 ? 13.966 -7.626 8.193 1.00 70.88 121 LEU A C 1
ATOM 963 O O . LEU A 1 121 ? 13.174 -8.307 8.847 1.00 70.88 121 LEU A O 1
ATOM 967 N N . ARG A 1 122 ? 14.417 -7.995 6.995 1.00 68.69 122 A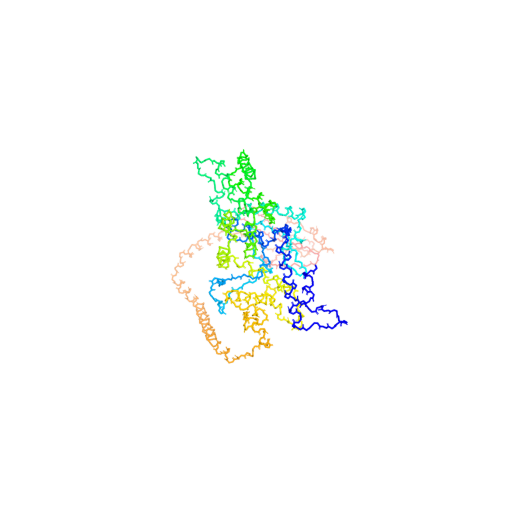RG A N 1
ATOM 968 C CA . ARG A 1 122 ? 14.149 -9.321 6.445 1.00 68.69 122 ARG A CA 1
ATOM 969 C C . ARG A 1 122 ? 15.048 -10.333 7.146 1.00 68.69 122 ARG A C 1
ATOM 971 O O . ARG A 1 122 ? 16.239 -10.078 7.335 1.00 68.69 122 ARG A O 1
ATOM 978 N N . ALA A 1 123 ? 14.497 -11.496 7.478 1.00 60.94 123 ALA A N 1
ATOM 979 C CA . ALA A 1 123 ? 15.319 -12.655 7.794 1.00 60.94 123 ALA A CA 1
ATOM 980 C C . ALA A 1 123 ? 16.233 -12.952 6.595 1.00 60.94 123 ALA A C 1
ATOM 982 O O . ALA A 1 123 ? 15.788 -12.838 5.453 1.00 60.94 123 ALA A O 1
ATOM 983 N N . SER A 1 124 ? 17.461 -13.413 6.832 1.00 53.28 124 SER A N 1
ATOM 984 C CA . SER A 1 124 ? 18.429 -13.786 5.785 1.00 53.28 124 SER A CA 1
ATOM 985 C C . SER A 1 124 ? 17.861 -14.722 4.701 1.00 53.28 124 SER A C 1
ATOM 987 O O . SER A 1 124 ? 18.312 -14.678 3.559 1.00 53.28 124 SER A O 1
ATOM 989 N N . HIS A 1 125 ? 16.826 -15.509 5.022 1.00 55.84 125 HIS A N 1
ATOM 990 C CA . HIS A 1 125 ? 16.134 -16.414 4.094 1.00 55.84 125 HIS A CA 1
ATOM 991 C C . HIS A 1 125 ? 14.600 -16.330 4.179 1.00 55.84 125 HIS A C 1
ATOM 993 O O . HIS A 1 125 ? 13.920 -17.333 3.975 1.00 55.84 125 HIS A O 1
ATOM 999 N N . GLY A 1 126 ? 14.021 -15.186 4.560 1.00 68.62 126 GLY A N 1
ATOM 1000 C CA . GLY A 1 126 ? 12.604 -15.171 4.927 1.00 68.62 126 GLY A CA 1
ATOM 1001 C C . GLY A 1 126 ? 11.812 -13.919 4.606 1.00 68.62 126 GLY A C 1
ATOM 1002 O O . GLY A 1 126 ? 12.333 -12.884 4.203 1.00 68.62 126 GLY A O 1
ATOM 1003 N N . PHE A 1 127 ? 10.508 -14.065 4.818 1.00 83.19 127 PHE A N 1
ATOM 1004 C CA . PHE A 1 127 ? 9.518 -13.018 4.651 1.00 83.19 127 PHE A CA 1
ATOM 1005 C C . PHE A 1 127 ? 9.532 -12.032 5.828 1.00 83.19 127 PHE A C 1
ATOM 1007 O O . PHE A 1 127 ? 9.825 -12.395 6.968 1.00 83.19 127 PHE A O 1
ATOM 1014 N N . ASP A 1 128 ? 9.133 -10.794 5.572 1.00 82.88 128 ASP A N 1
ATOM 1015 C CA . ASP A 1 128 ? 9.040 -9.699 6.546 1.00 82.88 128 ASP A CA 1
ATOM 1016 C C . ASP A 1 128 ? 7.845 -9.817 7.515 1.00 82.88 128 ASP A C 1
ATOM 1018 O O . ASP A 1 128 ? 7.561 -8.903 8.286 1.00 82.88 128 ASP A O 1
ATOM 1022 N N . ASN A 1 129 ? 7.112 -10.932 7.474 1.00 81.12 129 ASN A N 1
ATOM 1023 C CA . ASN A 1 129 ? 5.931 -11.205 8.296 1.00 81.12 129 ASN A CA 1
ATOM 1024 C C . ASN A 1 129 ? 6.157 -12.324 9.336 1.00 81.12 129 ASN A C 1
ATOM 1026 O O . ASN A 1 129 ? 5.199 -12.871 9.898 1.00 81.12 129 ASN A O 1
ATOM 1030 N N . GLN A 1 130 ? 7.420 -12.680 9.590 1.00 79.00 130 GLN A N 1
ATOM 1031 C CA . GLN A 1 130 ? 7.800 -13.734 10.525 1.00 79.00 130 GLN A CA 1
ATOM 1032 C C . GLN A 1 130 ? 7.559 -13.339 11.991 1.00 79.00 130 GLN A C 1
ATOM 1034 O O . GLN A 1 130 ? 8.133 -12.388 12.519 1.00 79.00 130 GLN A O 1
ATOM 1039 N N . ALA A 1 131 ? 6.736 -14.129 12.683 1.00 77.69 131 ALA A N 1
ATOM 1040 C CA . ALA A 1 131 ? 6.298 -13.853 14.054 1.00 77.69 131 ALA A CA 1
ATOM 1041 C C . ALA A 1 131 ? 7.444 -13.781 15.079 1.00 77.69 131 ALA A C 1
ATOM 1043 O O . ALA A 1 131 ? 7.406 -12.975 16.000 1.00 77.69 131 ALA A O 1
ATOM 1044 N N . ASN A 1 132 ? 8.465 -14.624 14.919 1.00 72.56 132 ASN A N 1
ATOM 1045 C CA . ASN A 1 132 ? 9.628 -14.697 15.805 1.00 72.56 132 ASN A CA 1
ATOM 1046 C C . ASN A 1 132 ? 10.630 -13.550 15.598 1.00 72.56 132 ASN A C 1
ATOM 1048 O O . ASN A 1 132 ? 11.509 -13.374 16.435 1.00 72.56 132 ASN A O 1
ATOM 1052 N N . GLN A 1 133 ? 10.515 -12.787 14.507 1.00 73.62 133 GLN A N 1
ATOM 1053 C CA . GLN A 1 133 ? 11.420 -11.675 14.202 1.00 73.62 133 GLN A CA 1
ATOM 1054 C C . GLN A 1 133 ? 10.789 -10.305 14.448 1.00 73.62 133 GLN A C 1
ATOM 1056 O O . GLN A 1 133 ? 11.485 -9.360 14.820 1.00 73.62 133 GLN A O 1
ATOM 1061 N N . LEU A 1 134 ? 9.465 -10.195 14.307 1.00 77.50 134 LEU A N 1
ATOM 1062 C CA . LEU A 1 134 ? 8.730 -8.952 14.530 1.00 77.50 134 LEU A CA 1
ATOM 1063 C C . LEU A 1 134 ? 8.507 -8.669 16.023 1.00 77.50 134 LEU A C 1
ATOM 1065 O O . LEU A 1 134 ? 7.381 -8.658 16.521 1.00 77.50 134 LEU A O 1
ATOM 1069 N N . THR A 1 135 ? 9.600 -8.403 16.735 1.00 76.62 135 THR A N 1
ATOM 1070 C CA . THR A 1 135 ? 9.568 -7.938 18.127 1.00 76.62 135 THR A CA 1
ATOM 1071 C C . THR A 1 135 ? 9.106 -6.476 18.217 1.00 76.62 135 THR A C 1
ATOM 1073 O O . THR A 1 135 ? 9.107 -5.738 17.225 1.00 76.62 135 THR A O 1
ATOM 1076 N N . LEU A 1 136 ? 8.667 -6.052 19.406 1.00 83.44 136 LEU A N 1
ATOM 1077 C CA . LEU A 1 136 ? 8.242 -4.679 19.686 1.00 83.44 136 LEU A CA 1
ATOM 1078 C C . LEU A 1 136 ? 9.086 -4.106 20.819 1.00 83.44 136 LEU A C 1
ATOM 1080 O O . LEU A 1 136 ? 8.861 -4.404 21.991 1.00 83.44 136 LEU A O 1
ATOM 1084 N N . SER A 1 137 ? 10.060 -3.278 20.455 1.00 86.62 137 SER A N 1
ATOM 1085 C CA . SER A 1 137 ? 10.828 -2.507 21.427 1.00 86.62 137 SER A CA 1
ATOM 1086 C C . SER A 1 137 ? 10.003 -1.324 21.958 1.00 86.62 137 SER A C 1
ATOM 1088 O O . SER A 1 137 ? 9.088 -0.855 21.271 1.00 86.62 137 SER A O 1
ATOM 1090 N N . PRO A 1 138 ? 10.339 -0.776 23.139 1.00 87.81 138 PRO A N 1
ATOM 1091 C CA . PRO A 1 138 ? 9.705 0.442 23.645 1.00 87.81 138 PRO A CA 1
ATOM 1092 C C . PRO A 1 138 ? 9.790 1.620 22.664 1.00 87.81 138 PRO A C 1
ATOM 1094 O O . PRO A 1 138 ? 8.822 2.358 22.502 1.00 87.81 138 PRO A O 1
ATOM 1097 N N . LEU A 1 139 ? 10.916 1.757 21.951 1.00 88.31 139 LEU A N 1
ATOM 1098 C CA . LEU A 1 139 ? 11.099 2.792 20.931 1.00 88.31 139 LEU A CA 1
ATOM 1099 C C . LEU A 1 139 ? 10.137 2.608 19.751 1.00 88.31 139 LEU A C 1
ATOM 1101 O O . LEU A 1 139 ? 9.573 3.576 19.248 1.00 88.31 139 LEU A O 1
ATOM 1105 N N . LEU A 1 140 ? 9.931 1.364 19.317 1.00 88.62 140 LEU A N 1
ATOM 1106 C CA . LEU A 1 140 ? 9.000 1.070 18.236 1.00 88.62 140 LEU A CA 1
ATOM 1107 C C . LEU A 1 140 ? 7.542 1.287 18.673 1.00 88.62 140 LEU A C 1
ATOM 1109 O O . LEU A 1 140 ? 6.742 1.783 17.886 1.00 88.62 140 LEU A O 1
ATOM 1113 N N . LEU A 1 141 ? 7.198 0.983 19.928 1.00 88.94 141 LEU A N 1
ATOM 1114 C CA . LEU A 1 141 ? 5.881 1.299 20.490 1.00 88.94 141 LEU A CA 1
ATOM 1115 C C . LEU A 1 141 ? 5.621 2.815 20.522 1.00 88.94 141 LEU A C 1
ATOM 1117 O O . LEU A 1 141 ? 4.547 3.247 20.108 1.00 88.94 141 LEU A O 1
ATOM 1121 N N . ASP A 1 142 ? 6.601 3.620 20.947 1.00 90.69 142 ASP A N 1
ATOM 1122 C CA . ASP A 1 142 ? 6.515 5.087 20.880 1.00 90.69 142 ASP A CA 1
ATOM 1123 C C . ASP A 1 142 ? 6.329 5.569 19.431 1.00 90.69 142 ASP A C 1
ATOM 1125 O O . ASP A 1 142 ? 5.467 6.404 19.154 1.00 90.69 142 ASP A O 1
ATOM 1129 N N . ALA A 1 143 ? 7.054 4.979 18.474 1.00 91.88 143 ALA A N 1
ATOM 1130 C CA . ALA A 1 143 ? 6.881 5.290 17.057 1.00 91.88 143 ALA A CA 1
ATOM 1131 C C . ALA A 1 143 ? 5.457 4.979 16.556 1.00 91.88 143 ALA A C 1
ATOM 1133 O O . ALA A 1 143 ? 4.875 5.806 15.856 1.00 91.88 143 ALA A O 1
ATOM 1134 N N . PHE A 1 144 ? 4.860 3.845 16.945 1.00 91.44 144 PHE A N 1
ATOM 1135 C CA . PHE A 1 144 ? 3.465 3.520 16.609 1.00 91.44 144 PHE A CA 1
ATOM 1136 C C . PHE A 1 144 ? 2.462 4.487 17.243 1.00 91.44 144 PHE A C 1
ATOM 1138 O O . PHE A 1 144 ? 1.494 4.877 16.587 1.00 91.44 144 PHE A O 1
ATOM 1145 N N . LEU A 1 145 ? 2.684 4.894 18.496 1.00 91.62 145 LEU A N 1
ATOM 1146 C CA . LEU A 1 145 ? 1.837 5.873 19.178 1.00 91.62 145 LEU A CA 1
ATOM 1147 C C . LEU A 1 145 ? 1.862 7.213 18.440 1.00 91.62 145 LEU A C 1
ATOM 1149 O O . LEU A 1 145 ? 0.806 7.713 18.051 1.00 91.62 145 LEU A O 1
ATOM 1153 N N . ARG A 1 146 ? 3.055 7.745 18.159 1.00 94.25 146 ARG A N 1
ATOM 1154 C CA . ARG A 1 146 ? 3.224 8.993 17.399 1.00 94.25 146 ARG A CA 1
ATOM 1155 C C . ARG A 1 146 ? 2.628 8.900 15.999 1.00 94.25 146 ARG A C 1
ATOM 1157 O O . ARG A 1 146 ? 1.952 9.829 15.571 1.00 94.25 146 ARG A O 1
ATOM 1164 N N . LEU A 1 147 ? 2.835 7.773 15.318 1.00 95.62 147 LEU A N 1
ATOM 1165 C CA . LEU A 1 147 ? 2.269 7.517 13.997 1.00 95.62 147 LEU A CA 1
ATOM 1166 C C . LEU A 1 147 ? 0.736 7.525 14.031 1.00 95.62 147 LEU A C 1
ATOM 1168 O O . LEU A 1 147 ? 0.102 8.154 13.193 1.00 95.62 147 LEU A O 1
ATOM 1172 N N . SER A 1 148 ? 0.119 6.874 15.018 1.00 95.56 148 SER A N 1
ATOM 1173 C CA . SER A 1 148 ? -1.343 6.843 15.132 1.00 95.56 148 SER A CA 1
ATOM 1174 C C . SER A 1 148 ? -1.957 8.238 15.286 1.00 95.56 148 SER A C 1
ATOM 1176 O O . SER A 1 148 ? -3.051 8.487 14.780 1.00 95.56 148 SER A O 1
ATOM 1178 N N . VAL A 1 149 ? -1.252 9.134 15.984 1.00 95.81 149 VAL A N 1
ATOM 1179 C CA . VAL A 1 149 ? -1.660 10.524 16.203 1.00 95.81 149 VAL A CA 1
ATOM 1180 C C . VAL A 1 149 ? -1.455 11.337 14.927 1.00 95.81 149 VAL A C 1
ATOM 1182 O O . VAL A 1 149 ? -2.397 11.979 14.467 1.00 95.81 149 VAL A O 1
ATOM 1185 N N . SER A 1 150 ? -0.278 11.247 14.298 1.00 97.06 150 SER A N 1
ATOM 1186 C CA . SER A 1 150 ? 0.019 12.015 13.083 1.00 97.06 150 SER A CA 1
ATOM 1187 C C . SER A 1 150 ? -0.896 11.656 11.912 1.00 97.06 150 SER A C 1
ATOM 1189 O O . SER A 1 150 ? -1.271 12.538 11.149 1.00 97.06 150 SER A O 1
ATOM 1191 N N . ILE A 1 151 ? -1.333 10.396 11.795 1.00 97.69 151 ILE A N 1
ATOM 1192 C CA . ILE A 1 151 ? -2.284 9.973 10.754 1.00 97.69 151 ILE A CA 1
ATOM 1193 C C . ILE A 1 151 ? -3.595 10.754 10.841 1.00 97.69 151 ILE A C 1
ATOM 1195 O O . ILE A 1 151 ? -4.065 11.265 9.829 1.00 97.69 151 ILE A O 1
ATOM 1199 N N . VAL A 1 152 ? -4.201 10.835 12.030 1.00 96.69 152 VAL A N 1
ATOM 1200 C CA . VAL A 1 152 ? -5.522 11.466 12.197 1.00 96.69 152 VAL A CA 1
ATOM 1201 C C . VAL A 1 152 ? -5.446 12.995 12.256 1.00 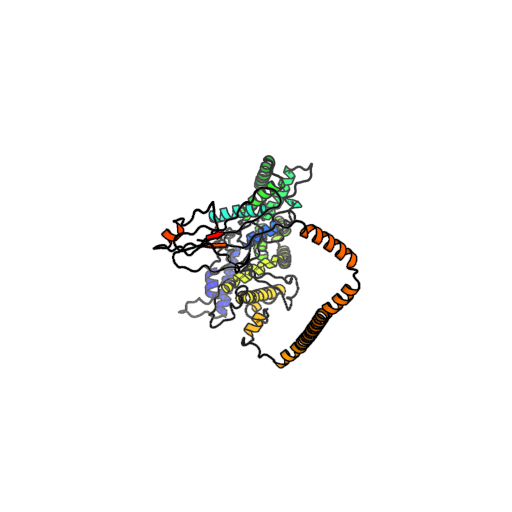96.69 152 VAL A C 1
ATOM 1203 O O . VAL A 1 152 ? -6.439 13.673 11.965 1.00 96.69 152 VAL A O 1
ATOM 1206 N N . GLU A 1 153 ? -4.284 13.531 12.635 1.00 96.31 153 GLU A N 1
ATOM 1207 C CA . GLU A 1 153 ? -3.996 14.970 12.692 1.00 96.31 153 GLU A CA 1
ATOM 1208 C C . GLU A 1 153 ? -3.488 15.534 11.360 1.00 96.31 153 GLU A C 1
ATOM 1210 O O . GLU A 1 153 ? -3.542 16.746 11.168 1.00 96.31 153 GLU A O 1
ATOM 1215 N N . SER A 1 154 ? -3.076 14.676 10.420 1.00 97.25 154 SER A N 1
ATOM 1216 C CA . SER A 1 154 ? -2.640 15.098 9.091 1.00 97.25 154 SER A CA 1
ATOM 1217 C C . SER A 1 154 ? -3.681 16.008 8.420 1.00 97.25 154 SER A C 1
ATOM 1219 O O . SER A 1 154 ? -4.874 15.676 8.409 1.00 97.25 154 SER A O 1
ATOM 1221 N N . PRO A 1 155 ? -3.255 17.102 7.761 1.00 96.06 155 PRO A N 1
ATOM 1222 C CA . PRO A 1 155 ? -4.144 17.943 6.958 1.00 96.06 155 PRO A CA 1
ATOM 1223 C C . PRO A 1 155 ? -4.875 17.173 5.847 1.00 96.06 155 PRO A C 1
ATOM 1225 O O . PRO A 1 155 ? -5.961 17.562 5.412 1.00 96.06 155 PRO A O 1
ATOM 1228 N N . ASP A 1 156 ? -4.290 16.063 5.391 1.00 96.31 156 ASP A N 1
ATOM 1229 C CA . ASP A 1 156 ? -4.876 15.183 4.384 1.00 96.31 156 ASP A CA 1
ATOM 1230 C C . ASP A 1 156 ? -5.871 14.176 4.972 1.00 96.31 156 ASP A C 1
ATOM 1232 O O . ASP A 1 156 ? -6.460 13.420 4.208 1.00 96.31 156 ASP A O 1
ATOM 1236 N N . PHE A 1 157 ? -6.093 14.144 6.289 1.00 97.06 157 PHE A N 1
ATOM 1237 C CA . PHE A 1 157 ? -7.092 13.295 6.944 1.00 97.06 157 PHE A CA 1
ATOM 1238 C C . PHE A 1 157 ? -8.391 14.084 7.185 1.00 97.06 157 PHE A C 1
ATOM 1240 O O . PHE A 1 157 ? -8.642 14.634 8.269 1.00 97.06 157 PHE A O 1
ATOM 1247 N N . ASN A 1 158 ? -9.217 14.169 6.139 1.00 95.44 158 ASN A N 1
ATOM 1248 C CA . ASN A 1 158 ? -10.428 14.990 6.090 1.00 95.44 158 ASN A CA 1
ATOM 1249 C C . ASN A 1 158 ? -11.562 14.313 5.286 1.00 95.44 158 ASN A C 1
ATOM 1251 O O . ASN A 1 158 ? -11.414 13.196 4.792 1.00 95.44 158 ASN A O 1
ATOM 1255 N N . GLU A 1 159 ? -12.706 14.991 5.161 1.00 95.44 159 GLU A N 1
ATOM 1256 C CA . GLU A 1 159 ? -13.919 14.468 4.507 1.00 95.44 159 GLU A CA 1
ATOM 1257 C C . GLU A 1 159 ? -13.722 14.028 3.050 1.00 95.44 159 GLU A C 1
ATOM 1259 O O . GLU A 1 159 ? -14.381 13.093 2.604 1.00 95.44 159 GLU A O 1
ATOM 1264 N N . ASN A 1 160 ? -12.791 14.648 2.321 1.00 94.75 160 ASN A N 1
ATOM 1265 C CA . ASN A 1 160 ? -12.571 14.360 0.901 1.00 94.75 160 ASN A CA 1
ATOM 1266 C C . ASN A 1 160 ? -11.697 13.119 0.666 1.00 94.75 160 ASN A C 1
ATOM 1268 O O . ASN A 1 160 ? -11.698 12.550 -0.424 1.00 94.75 160 ASN A O 1
ATOM 1272 N N . THR A 1 161 ? -10.900 12.726 1.657 1.00 94.88 161 THR A N 1
ATOM 1273 C CA . THR A 1 161 ? -9.889 11.662 1.536 1.00 94.88 161 THR A CA 1
ATOM 1274 C C . THR A 1 161 ? -10.255 10.408 2.320 1.00 94.88 161 THR A C 1
ATOM 1276 O O . THR A 1 161 ? -9.791 9.322 1.973 1.00 94.88 161 THR A O 1
ATOM 1279 N N . VAL A 1 162 ? -11.081 10.542 3.360 1.00 97.50 162 VAL A N 1
ATOM 1280 C CA . VAL A 1 162 ? -11.500 9.462 4.257 1.00 97.50 162 VAL A CA 1
ATOM 1281 C C . VAL A 1 162 ? -12.893 8.968 3.863 1.00 97.50 162 VAL A C 1
ATOM 1283 O O . VAL A 1 162 ? -13.897 9.595 4.198 1.00 97.50 162 VAL A O 1
ATOM 1286 N N . GLY A 1 163 ? -12.994 7.802 3.217 1.00 96.81 163 GLY A N 1
ATOM 1287 C CA . GLY A 1 163 ? -14.288 7.274 2.755 1.00 96.81 163 GLY A CA 1
ATOM 1288 C C . GLY A 1 163 ? -15.297 6.985 3.877 1.00 96.81 163 GLY A C 1
ATOM 1289 O O . GLY A 1 163 ? -16.506 7.110 3.681 1.00 96.81 163 GLY A O 1
ATOM 1290 N N . VAL A 1 164 ? -14.830 6.696 5.099 1.00 96.38 164 VAL A N 1
ATOM 1291 C CA . VAL A 1 164 ? -15.718 6.456 6.256 1.00 96.38 164 VAL A CA 1
ATOM 1292 C C . VAL A 1 164 ? -16.182 7.734 6.970 1.00 96.38 164 VAL A C 1
ATOM 1294 O O . VAL A 1 164 ? -16.866 7.628 7.994 1.00 96.38 164 VAL A O 1
ATOM 1297 N N . TRP A 1 165 ? -15.858 8.933 6.465 1.00 97.31 165 TRP A N 1
ATOM 1298 C CA . TRP A 1 165 ? -16.091 10.206 7.164 1.00 97.31 165 TRP A CA 1
ATOM 1299 C C . TRP A 1 165 ? -17.530 10.388 7.643 1.00 97.31 165 TRP A C 1
ATOM 1301 O O . TRP A 1 165 ? -17.772 10.547 8.840 1.00 97.31 165 TRP A O 1
ATOM 1311 N N . ASN A 1 166 ? -18.500 10.234 6.744 1.00 95.25 166 ASN A N 1
ATOM 1312 C CA . ASN A 1 166 ? -19.925 10.368 7.060 1.00 95.25 166 ASN A CA 1
ATOM 1313 C C . ASN A 1 166 ? -20.424 9.323 8.080 1.00 95.25 166 ASN A C 1
ATOM 1315 O O . ASN A 1 166 ? -21.313 9.584 8.896 1.00 95.25 166 ASN A O 1
ATOM 1319 N N . THR A 1 167 ? -19.832 8.129 8.062 1.00 94.62 167 THR A N 1
ATOM 1320 C CA . THR A 1 167 ? -20.246 7.001 8.911 1.00 94.62 167 THR A CA 1
ATOM 1321 C C . THR A 1 167 ? -19.558 6.962 10.272 1.00 94.62 167 THR A C 1
ATOM 1323 O O . THR A 1 167 ? -20.118 6.395 11.210 1.00 94.62 167 THR A O 1
ATOM 1326 N N . PHE A 1 168 ? -18.399 7.601 10.436 1.00 96.69 168 PHE A N 1
ATOM 1327 C CA . PHE A 1 168 ? -17.624 7.525 11.676 1.00 96.69 168 PHE A CA 1
ATOM 1328 C C . PHE A 1 168 ? -17.290 8.889 12.291 1.00 96.69 168 PHE A C 1
ATOM 1330 O O . PHE A 1 168 ? -17.459 9.051 13.495 1.00 96.69 168 PHE A O 1
ATOM 1337 N N . PHE A 1 169 ? -16.865 9.868 11.489 1.00 97.19 169 PHE A N 1
ATOM 1338 C CA . PHE A 1 169 ? -16.344 11.151 11.979 1.00 97.19 169 PHE A CA 1
ATOM 1339 C C . PHE A 1 169 ? -17.379 12.278 11.987 1.00 97.19 169 PHE A C 1
ATOM 1341 O O . PHE A 1 169 ? -17.297 13.166 12.831 1.00 97.19 169 PHE A O 1
ATOM 1348 N N . LYS A 1 170 ? -18.363 12.246 11.081 1.00 95.38 170 LYS A N 1
ATOM 1349 C CA . LYS A 1 170 ? -19.395 13.281 10.989 1.00 95.38 170 LYS A CA 1
ATOM 1350 C C . LYS A 1 170 ? -20.314 13.264 12.221 1.00 95.38 170 LYS A C 1
ATOM 1352 O O . LYS A 1 170 ? -20.802 12.182 12.577 1.00 95.38 170 LYS A O 1
ATOM 1357 N N . PRO A 1 171 ? -20.595 14.432 12.833 1.00 93.25 171 PRO A N 1
ATOM 1358 C CA . PRO A 1 171 ? -21.538 14.536 13.939 1.00 93.25 171 PRO A CA 1
ATOM 1359 C C . PRO A 1 171 ? -22.908 13.927 13.595 1.00 93.25 171 PRO A C 1
ATOM 1361 O O . PRO A 1 171 ? -23.369 14.060 12.455 1.00 93.25 171 PRO A O 1
ATOM 1364 N N . PRO A 1 172 ? -23.568 13.235 14.542 1.00 90.19 172 PRO A N 1
ATOM 1365 C CA . PRO A 1 172 ? -24.940 12.782 14.345 1.00 90.19 172 PRO A CA 1
ATOM 1366 C C . PRO A 1 172 ? -25.897 13.978 14.213 1.00 90.19 172 PRO A C 1
ATOM 1368 O O . PRO A 1 172 ? -25.598 15.073 14.683 1.00 90.19 172 PRO A O 1
ATOM 1371 N N . ALA A 1 173 ? -27.053 13.757 13.581 1.00 87.38 173 ALA A N 1
ATOM 1372 C CA . ALA A 1 173 ? -28.088 14.780 13.455 1.00 87.38 173 ALA A CA 1
ATOM 1373 C C . ALA A 1 173 ? -28.618 15.219 14.832 1.00 87.38 173 ALA A C 1
ATOM 1375 O O . ALA A 1 173 ? -28.692 14.407 15.766 1.00 87.38 173 ALA A O 1
ATOM 1376 N N . GLU A 1 174 ? -29.011 16.489 14.936 1.00 81.94 174 GLU A N 1
ATOM 1377 C CA . GLU A 1 174 ? -29.605 17.059 16.148 1.00 81.94 174 GLU A CA 1
ATOM 1378 C C . GLU A 1 174 ? -30.830 16.246 16.604 1.00 81.94 174 GLU A C 1
ATOM 1380 O O . GLU A 1 174 ? -31.619 15.769 15.790 1.00 81.94 174 GLU A O 1
ATOM 1385 N N . GLY A 1 175 ? -30.960 16.038 17.918 1.00 76.81 175 GLY A N 1
ATOM 1386 C CA . GLY A 1 175 ? -32.043 15.244 18.517 1.00 76.81 175 GLY A CA 1
ATOM 1387 C C . GLY A 1 175 ? -31.801 13.729 18.590 1.00 76.81 175 GLY A C 1
ATOM 1388 O O . GLY A 1 175 ? -32.633 13.011 19.141 1.00 76.81 175 GLY A O 1
ATOM 1389 N N . THR A 1 176 ? -30.668 13.222 18.091 1.00 83.88 176 THR A N 1
ATOM 1390 C CA . THR A 1 176 ? -30.286 11.806 18.255 1.00 83.88 176 THR A CA 1
ATOM 1391 C C . THR A 1 176 ? -29.596 11.578 19.606 1.00 83.88 176 THR A C 1
ATOM 1393 O O . THR A 1 176 ? -28.826 12.427 20.051 1.00 83.88 176 THR A O 1
ATOM 1396 N N . ASP A 1 177 ? -29.786 10.410 20.234 1.00 89.12 177 ASP A N 1
ATOM 1397 C CA . ASP A 1 177 ? -28.975 10.004 21.392 1.00 89.12 177 ASP A CA 1
ATOM 1398 C C . ASP A 1 177 ? -27.492 9.901 20.992 1.00 89.12 177 ASP A C 1
ATOM 1400 O O . ASP A 1 177 ? -27.049 8.941 20.347 1.00 89.12 177 ASP A O 1
ATOM 1404 N N . LEU A 1 178 ? -26.724 10.919 21.387 1.00 89.19 178 LEU A N 1
ATOM 1405 C CA . LEU A 1 178 ? -25.299 11.040 21.110 1.00 89.19 178 LEU A CA 1
ATOM 1406 C C . LEU A 1 178 ? -24.511 9.856 21.679 1.00 89.19 178 LEU A C 1
ATOM 1408 O O . LEU A 1 178 ? -23.591 9.369 21.024 1.00 89.19 178 LEU A O 1
ATOM 1412 N N . SER A 1 179 ? -24.871 9.367 22.866 1.00 91.31 179 SER A N 1
ATOM 1413 C CA . SER A 1 179 ? -24.159 8.279 23.538 1.00 91.31 179 SER A CA 1
ATOM 1414 C C . SER A 1 179 ? -24.367 6.958 22.800 1.00 91.31 179 SER A C 1
ATOM 1416 O O . SER A 1 179 ? -23.398 6.326 22.365 1.00 91.31 179 SER A O 1
ATOM 1418 N N . ALA A 1 180 ? -25.626 6.577 22.562 1.00 93.31 180 ALA A N 1
ATOM 1419 C CA . ALA A 1 180 ? -25.955 5.351 21.837 1.00 93.31 180 ALA A CA 1
ATOM 1420 C C . ALA A 1 180 ? -25.439 5.379 20.387 1.00 93.31 180 ALA A C 1
ATOM 1422 O O . ALA A 1 180 ? -24.883 4.387 19.899 1.00 93.31 180 ALA A O 1
ATOM 1423 N N . GLY A 1 181 ? -25.558 6.527 19.709 1.00 94.06 181 GLY A N 1
ATOM 1424 C CA . GLY A 1 181 ? -25.039 6.729 18.357 1.00 94.06 181 GLY A CA 1
ATOM 1425 C C . GLY A 1 181 ? -23.517 6.579 18.279 1.00 94.06 181 GLY A C 1
ATOM 1426 O O . GLY A 1 181 ? -23.011 5.861 17.412 1.00 94.06 181 GLY A O 1
ATOM 1427 N N . THR A 1 182 ? -22.787 7.195 19.215 1.00 95.56 182 THR A N 1
ATOM 1428 C CA . THR A 1 182 ? -21.319 7.096 19.311 1.00 95.56 182 THR A CA 1
ATOM 1429 C C . THR A 1 182 ? -20.889 5.658 19.571 1.00 95.56 182 THR A C 1
ATOM 1431 O O . THR A 1 182 ? -20.050 5.120 18.846 1.00 95.56 182 THR A O 1
ATOM 1434 N N . ARG A 1 183 ? -21.532 4.989 20.535 1.00 97.12 183 ARG A N 1
ATOM 1435 C CA . ARG A 1 183 ? -21.256 3.589 20.871 1.00 97.12 183 ARG A CA 1
ATOM 1436 C C . ARG A 1 183 ? -21.412 2.666 19.665 1.00 97.12 183 ARG A C 1
ATOM 1438 O O . ARG A 1 183 ? -20.550 1.827 19.416 1.00 97.12 183 ARG A O 1
ATOM 1445 N N . LYS A 1 184 ? -22.491 2.827 18.889 1.00 96.25 184 LYS A N 1
ATOM 1446 C CA . LYS A 1 184 ? -22.759 2.012 17.692 1.00 96.25 184 LYS A CA 1
ATOM 1447 C C . LYS A 1 184 ? -21.676 2.192 16.622 1.00 96.25 184 LYS A C 1
ATOM 1449 O O . LYS A 1 184 ? -21.216 1.200 16.056 1.00 96.25 184 LYS A O 1
ATOM 1454 N N . ARG A 1 185 ? -21.242 3.435 16.367 1.00 96.56 185 ARG A N 1
ATOM 1455 C CA . ARG A 1 185 ? -20.165 3.744 15.405 1.00 96.56 185 ARG A CA 1
ATOM 1456 C C . ARG A 1 185 ? -18.828 3.147 15.852 1.00 96.56 185 ARG A C 1
ATOM 1458 O O . ARG A 1 185 ? -18.155 2.498 15.054 1.00 96.56 185 ARG A O 1
ATOM 1465 N N . ILE A 1 186 ? -18.486 3.296 17.134 1.00 97.75 186 ILE A N 1
ATOM 1466 C CA . ILE A 1 186 ? -17.267 2.726 17.726 1.00 97.75 186 ILE A CA 1
ATOM 1467 C C . ILE A 1 186 ? -17.289 1.198 17.664 1.00 97.75 186 ILE A C 1
ATOM 1469 O O . ILE A 1 186 ? -16.307 0.604 17.234 1.00 97.75 186 ILE A O 1
ATOM 1473 N N . ALA A 1 187 ? -18.402 0.546 18.006 1.00 96.88 187 ALA A N 1
ATOM 1474 C CA . ALA A 1 187 ? -18.513 -0.912 17.943 1.00 96.88 187 ALA A CA 1
ATOM 1475 C C . ALA A 1 187 ? -18.238 -1.459 16.531 1.00 96.88 187 ALA A C 1
ATOM 1477 O O . ALA A 1 187 ? -17.455 -2.396 16.367 1.00 96.88 187 ALA A O 1
ATOM 1478 N N . ALA A 1 188 ? -18.843 -0.851 15.504 1.00 94.94 188 ALA A N 1
ATOM 1479 C CA . ALA A 1 188 ? -18.639 -1.251 14.112 1.00 94.94 188 ALA A CA 1
ATOM 1480 C C . ALA A 1 188 ? -17.187 -1.030 13.652 1.00 94.94 188 ALA A C 1
ATOM 1482 O O . ALA A 1 188 ? -16.603 -1.893 12.992 1.00 94.94 188 ALA A O 1
ATOM 1483 N N . PHE A 1 189 ? -16.590 0.101 14.036 1.00 96.81 189 PHE A N 1
ATOM 1484 C CA . PHE A 1 189 ? -15.201 0.428 13.728 1.00 96.81 189 PHE A CA 1
ATOM 1485 C C . PHE A 1 189 ? -14.214 -0.532 14.403 1.00 96.81 189 PHE A C 1
ATOM 1487 O O . PHE A 1 189 ? -13.361 -1.109 13.728 1.00 96.81 189 PHE A O 1
ATOM 1494 N N . LEU A 1 190 ? -14.365 -0.774 15.710 1.00 96.19 190 LEU A N 1
ATOM 1495 C CA . LEU A 1 190 ? -13.492 -1.674 16.466 1.00 96.19 190 LEU A CA 1
ATOM 1496 C C . LEU A 1 190 ? -13.609 -3.121 15.982 1.00 96.19 190 LEU A C 1
ATOM 1498 O O . LEU A 1 190 ? -12.593 -3.804 15.916 1.00 96.19 190 LEU A O 1
ATOM 1502 N N . LYS A 1 191 ? -14.799 -3.583 15.569 1.00 93.56 191 LYS A N 1
ATOM 1503 C CA . LYS A 1 191 ? -14.967 -4.922 14.976 1.00 93.56 191 LYS A CA 1
ATOM 1504 C C . LYS A 1 191 ? -14.073 -5.120 13.745 1.00 93.56 191 LYS A C 1
ATOM 1506 O O . LYS A 1 191 ? -13.476 -6.183 13.583 1.00 93.56 191 LYS A O 1
ATOM 1511 N N . ARG A 1 192 ? -13.947 -4.095 12.892 1.00 93.94 192 ARG A N 1
ATOM 1512 C CA . ARG A 1 192 ? -13.061 -4.118 11.713 1.00 93.94 192 ARG A CA 1
ATOM 1513 C C . ARG A 1 192 ? -11.594 -3.942 12.100 1.00 93.94 192 ARG A C 1
ATOM 1515 O O . ARG A 1 192 ? -10.769 -4.761 11.706 1.00 93.94 192 ARG A O 1
ATOM 1522 N N . ALA A 1 193 ? -11.280 -2.935 12.915 1.00 95.31 193 ALA A N 1
ATOM 1523 C CA . ALA A 1 193 ? -9.913 -2.640 13.350 1.00 95.31 193 ALA A CA 1
ATOM 1524 C C . ALA A 1 193 ? -9.279 -3.819 14.108 1.00 95.31 193 ALA A C 1
ATOM 1526 O O . ALA A 1 193 ? -8.122 -4.160 13.879 1.00 95.31 193 ALA A O 1
ATOM 1527 N N . PHE A 1 194 ? -10.052 -4.477 14.974 1.00 94.00 194 PHE A N 1
ATOM 1528 C CA . PHE A 1 194 ? -9.619 -5.631 15.764 1.00 94.00 194 PHE A CA 1
ATOM 1529 C C . PHE A 1 194 ? -9.966 -6.975 15.109 1.00 94.00 194 PHE A C 1
ATOM 1531 O O . PHE A 1 194 ? -9.587 -8.022 15.628 1.00 94.00 194 PHE A O 1
ATOM 1538 N N . ARG A 1 195 ? -10.547 -6.948 13.900 1.00 92.62 195 ARG A N 1
ATOM 1539 C CA . ARG A 1 195 ? -10.697 -8.092 12.979 1.00 92.62 195 ARG A CA 1
ATOM 1540 C C . ARG A 1 195 ? -11.482 -9.256 13.581 1.00 92.62 195 ARG A C 1
ATOM 1542 O O . ARG A 1 195 ? -11.191 -10.418 13.312 1.00 92.62 195 ARG A O 1
ATOM 1549 N N . GLY A 1 196 ? -12.458 -8.939 14.420 1.00 89.12 196 GLY A N 1
ATOM 1550 C CA . GLY A 1 196 ? -13.146 -9.937 15.219 1.00 89.12 196 GLY A CA 1
ATOM 1551 C C . GLY A 1 196 ? -14.158 -9.346 16.191 1.00 89.12 196 GLY A C 1
ATOM 1552 O O . GLY A 1 196 ? -14.369 -8.130 16.212 1.00 89.12 196 GLY A O 1
ATOM 1553 N N . PRO A 1 197 ? -14.815 -10.207 16.983 1.00 88.62 197 PRO A N 1
ATOM 1554 C CA . PRO A 1 197 ? -15.724 -9.765 18.025 1.00 88.62 197 PRO A CA 1
ATOM 1555 C C . PRO A 1 197 ? -14.952 -8.964 19.077 1.00 88.62 197 PRO A C 1
ATOM 1557 O O . PRO A 1 197 ? -13.832 -9.308 19.449 1.00 88.62 197 PRO A O 1
ATOM 1560 N N . VAL A 1 198 ? -15.567 -7.884 19.551 1.00 90.69 198 VAL A N 1
ATOM 1561 C CA . VAL A 1 198 ? -14.997 -7.007 20.576 1.00 90.69 198 VAL A CA 1
ATOM 1562 C C . VAL A 1 198 ? -15.920 -7.042 21.779 1.00 90.69 198 VAL A C 1
ATOM 1564 O O . VAL A 1 198 ? -17.128 -6.849 21.643 1.00 90.69 198 VAL A O 1
ATOM 1567 N N . GLU A 1 199 ? -15.352 -7.293 22.955 1.00 92.19 199 GLU A N 1
ATOM 1568 C CA . GLU A 1 199 ? -16.101 -7.321 24.208 1.00 92.19 199 GLU A CA 1
ATOM 1569 C C . GLU A 1 199 ? -16.838 -6.001 24.448 1.00 92.19 199 GLU A C 1
ATOM 1571 O O . GLU A 1 199 ? -16.289 -4.918 24.211 1.00 92.19 199 GLU A O 1
ATOM 1576 N N . ALA A 1 200 ? -18.052 -6.087 24.998 1.00 95.38 200 ALA A N 1
ATOM 1577 C CA . ALA A 1 200 ? -18.860 -4.914 25.322 1.00 95.38 200 ALA A CA 1
ATOM 1578 C C . ALA A 1 200 ? -18.093 -3.922 26.210 1.00 95.38 200 ALA A C 1
ATOM 1580 O O . ALA A 1 200 ? -18.034 -2.742 25.880 1.00 95.38 200 ALA A O 1
ATOM 1581 N N . ALA A 1 201 ? -17.385 -4.413 27.234 1.00 96.44 201 ALA A N 1
ATOM 1582 C CA . ALA A 1 201 ? -16.557 -3.586 28.110 1.00 96.44 201 ALA A CA 1
ATOM 1583 C C . ALA A 1 201 ? -15.459 -2.822 27.349 1.00 96.44 201 ALA A C 1
ATOM 1585 O O . ALA A 1 201 ? -15.141 -1.681 27.680 1.00 96.44 201 ALA A O 1
ATOM 1586 N N . THR A 1 202 ? -14.882 -3.415 26.299 1.00 95.75 202 THR A N 1
ATOM 1587 C CA . THR A 1 202 ? -13.906 -2.720 25.453 1.00 95.75 202 THR A CA 1
ATOM 1588 C C . THR A 1 202 ? -14.577 -1.613 24.652 1.00 95.75 202 THR A C 1
ATOM 1590 O O . THR A 1 202 ? -14.094 -0.485 24.680 1.00 95.75 202 THR A O 1
ATOM 1593 N N . VAL A 1 203 ? -15.712 -1.887 24.007 1.00 97.62 203 VAL A N 1
ATOM 1594 C CA . VAL A 1 203 ? -16.486 -0.858 23.289 1.00 97.62 203 VAL A CA 1
ATOM 1595 C C . VAL A 1 203 ? -16.879 0.290 24.224 1.00 97.62 203 VAL A C 1
ATOM 1597 O O . VAL A 1 203 ? -16.732 1.460 23.864 1.00 97.62 203 VAL A O 1
ATOM 1600 N N . ASP A 1 204 ? -17.319 -0.032 25.438 1.00 97.69 204 ASP A N 1
ATOM 1601 C CA . ASP A 1 204 ? -17.754 0.944 26.434 1.00 97.69 204 ASP A CA 1
ATOM 1602 C C . ASP A 1 204 ? -16.588 1.821 26.906 1.00 97.69 204 ASP A C 1
ATOM 1604 O O . ASP A 1 204 ? -16.758 3.032 27.027 1.00 97.69 204 ASP A O 1
ATOM 1608 N N . ARG A 1 205 ? -15.376 1.265 27.065 1.00 97.69 205 ARG A N 1
ATOM 1609 C CA . ARG A 1 205 ? -14.161 2.046 27.379 1.00 97.69 205 ARG A CA 1
ATOM 1610 C C . ARG A 1 205 ? -13.831 3.083 26.304 1.00 97.69 205 ARG A C 1
ATOM 1612 O O . ARG A 1 205 ? -13.606 4.246 26.635 1.00 97.69 205 ARG A O 1
ATOM 1619 N N . TYR A 1 206 ? -13.825 2.694 25.027 1.00 98.00 206 TYR A N 1
ATOM 1620 C CA . TYR A 1 206 ? -13.568 3.636 23.925 1.00 98.00 206 TYR A CA 1
ATOM 1621 C C . TYR A 1 206 ? -14.692 4.673 23.790 1.00 98.00 206 TYR A C 1
ATOM 1623 O O . TYR A 1 206 ? -14.428 5.842 23.513 1.00 98.00 206 TYR A O 1
ATOM 1631 N N . THR A 1 207 ? -15.940 4.269 24.040 1.00 97.94 207 THR A N 1
ATOM 1632 C CA . THR A 1 207 ? -17.100 5.173 24.030 1.00 97.94 207 THR A CA 1
ATOM 1633 C C . THR A 1 207 ? -17.016 6.196 25.159 1.00 97.94 207 THR A C 1
ATOM 1635 O O . THR A 1 207 ? -17.159 7.392 24.917 1.00 97.94 207 THR A O 1
ATOM 1638 N N . ALA A 1 208 ? -16.716 5.757 26.382 1.00 97.62 208 ALA A N 1
ATOM 1639 C CA . ALA A 1 208 ? -16.531 6.638 27.529 1.00 97.62 208 ALA A CA 1
ATOM 1640 C C . ALA A 1 208 ? -15.383 7.630 27.300 1.00 97.62 208 ALA A C 1
ATOM 1642 O O . ALA A 1 208 ? -15.519 8.804 27.637 1.00 97.62 208 ALA A O 1
ATOM 1643 N N . TYR A 1 209 ? -14.289 7.186 26.673 1.00 97.62 209 TYR A N 1
ATOM 1644 C CA . TYR A 1 209 ? -13.185 8.060 26.279 1.00 97.62 209 TYR A CA 1
ATOM 1645 C C . TYR A 1 209 ? -13.635 9.160 25.303 1.00 97.62 209 TYR A C 1
ATOM 1647 O O . TYR A 1 209 ? -13.337 10.333 25.530 1.00 97.62 209 TYR A O 1
ATOM 1655 N N . ALA A 1 210 ? -14.410 8.809 24.271 1.00 97.44 210 ALA A N 1
ATOM 1656 C CA . ALA A 1 210 ? -14.961 9.773 23.315 1.00 97.44 210 ALA A CA 1
ATOM 1657 C C . ALA A 1 210 ? -15.859 10.8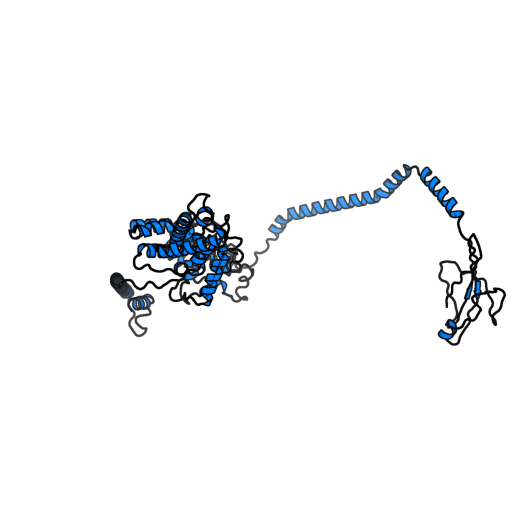12 24.006 1.00 97.44 210 ALA A C 1
ATOM 1659 O O . ALA A 1 210 ? -15.668 12.016 23.849 1.00 97.44 210 ALA A O 1
ATOM 1660 N N . LEU A 1 211 ? -16.803 10.344 24.828 1.00 96.81 211 LEU A N 1
ATOM 1661 C CA . LEU A 1 211 ? -17.747 11.205 25.542 1.00 96.81 211 LEU A CA 1
ATOM 1662 C C . LEU A 1 211 ? -17.044 12.104 26.567 1.00 96.81 211 LEU A C 1
ATOM 1664 O O . LEU A 1 211 ? -17.431 13.256 26.741 1.00 96.81 211 LEU A O 1
ATOM 1668 N N . ALA A 1 212 ? -15.996 11.610 27.232 1.00 97.38 212 ALA A N 1
ATOM 1669 C CA . ALA A 1 212 ? -15.190 12.415 28.144 1.00 97.38 212 ALA A CA 1
ATOM 1670 C C . ALA A 1 212 ? -14.465 13.556 27.416 1.00 97.38 212 ALA A C 1
ATOM 1672 O O . ALA A 1 212 ? -14.362 14.649 27.967 1.00 97.38 212 ALA A O 1
ATOM 1673 N N . LYS A 1 213 ? -14.006 13.336 26.177 1.00 96.94 213 LYS A N 1
ATOM 1674 C CA . LYS A 1 213 ? -13.400 14.392 25.353 1.00 96.94 213 LYS A CA 1
ATOM 1675 C C . LYS A 1 213 ? -14.418 15.429 24.898 1.00 96.94 213 LYS A C 1
ATOM 1677 O O . LYS A 1 213 ? -14.145 16.617 25.021 1.00 96.94 213 LYS A O 1
ATOM 1682 N N . MET A 1 214 ? -15.617 15.003 24.516 1.00 95.19 214 MET A N 1
ATOM 1683 C CA . MET A 1 214 ? -16.707 15.926 24.179 1.00 95.19 214 MET A CA 1
ATOM 1684 C C . MET A 1 214 ? -17.132 16.787 25.380 1.00 95.19 214 MET A C 1
ATOM 1686 O O . MET A 1 214 ? -17.416 17.969 25.222 1.00 95.19 214 MET A O 1
ATOM 1690 N N . LYS A 1 215 ? -17.111 16.232 26.603 1.00 95.38 215 LYS A N 1
ATOM 1691 C CA . LYS A 1 215 ? -17.337 17.000 27.846 1.00 95.38 215 LYS A CA 1
ATOM 1692 C C . LYS A 1 215 ? -16.242 18.034 28.135 1.00 95.38 215 LYS A C 1
ATOM 1694 O O . LYS A 1 215 ? -16.493 18.965 28.886 1.00 95.38 215 LYS A O 1
ATOM 1699 N N . GLN A 1 216 ? -15.050 17.869 27.562 1.00 95.62 216 GLN A N 1
ATOM 1700 C CA . GLN A 1 216 ? -13.940 18.829 27.619 1.00 95.62 216 GLN A CA 1
ATOM 1701 C C . GLN A 1 216 ? -14.002 19.834 26.453 1.00 95.62 216 GLN A C 1
ATOM 1703 O O . GLN A 1 216 ? -12.963 20.312 26.011 1.00 95.62 216 GLN A O 1
ATOM 1708 N N . GLU A 1 217 ? -15.199 20.097 25.916 1.00 94.56 217 GLU A N 1
ATOM 1709 C CA . GLU A 1 217 ? -15.453 21.034 24.808 1.00 94.56 217 GLU A CA 1
ATOM 1710 C C . GLU A 1 217 ? -14.745 20.680 23.485 1.00 94.56 217 GLU A C 1
ATOM 1712 O O . GLU A 1 217 ? -14.684 21.486 22.559 1.00 94.56 217 GLU A O 1
ATOM 1717 N N . MET A 1 218 ? -14.244 19.447 23.343 1.00 96.25 218 MET A N 1
ATOM 1718 C CA . MET A 1 218 ? -13.701 18.963 22.075 1.00 96.25 218 MET A CA 1
ATOM 1719 C C . MET A 1 218 ? -14.836 18.644 21.100 1.00 96.25 218 MET A C 1
ATOM 1721 O O . MET A 1 218 ? -15.837 18.027 21.474 1.00 96.25 218 MET A O 1
ATOM 1725 N N . SER A 1 219 ? -14.660 19.001 19.826 1.00 96.06 219 SER A N 1
ATOM 1726 C CA . SER A 1 219 ? -15.645 18.680 18.792 1.00 96.06 219 SER A CA 1
ATOM 1727 C C . SER A 1 219 ? -15.893 17.165 18.709 1.00 96.06 219 SER A C 1
ATOM 1729 O O . SER A 1 219 ? -15.031 16.345 19.057 1.00 96.06 219 SER A O 1
ATOM 1731 N N . PHE A 1 220 ? -17.076 16.768 18.228 1.00 96.38 220 PHE A N 1
ATOM 1732 C CA . PHE A 1 220 ? -17.382 15.353 18.004 1.00 96.38 220 PHE A CA 1
ATOM 1733 C C . PHE A 1 220 ? -16.344 14.707 17.078 1.00 96.38 220 PHE A C 1
ATOM 1735 O O . PHE A 1 220 ? -15.805 13.644 17.387 1.00 96.38 220 PHE A O 1
ATOM 1742 N N . THR A 1 221 ? -16.024 15.388 15.977 1.00 96.88 221 THR A N 1
ATOM 1743 C CA . THR A 1 221 ? -15.060 14.941 14.971 1.00 96.88 221 THR A CA 1
ATOM 1744 C C . THR A 1 221 ? -13.684 14.697 15.585 1.00 96.88 221 THR A C 1
ATOM 1746 O O . THR A 1 221 ? -13.117 13.618 15.406 1.00 96.88 221 THR A O 1
ATOM 1749 N N . ASP A 1 222 ? -13.163 15.651 16.359 1.00 97.31 222 ASP A N 1
ATOM 1750 C CA . ASP A 1 222 ? -11.834 15.533 16.970 1.00 97.31 222 ASP A CA 1
ATOM 1751 C C . ASP A 1 222 ? -11.806 14.464 18.064 1.00 97.31 222 ASP A C 1
ATOM 1753 O O . ASP A 1 222 ? -10.851 13.691 18.164 1.00 97.31 222 ASP A O 1
ATOM 1757 N N . SER A 1 223 ? -12.894 14.332 18.825 1.00 97.69 223 SER A N 1
ATOM 1758 C CA . SER A 1 223 ? -13.052 13.254 19.805 1.00 97.69 223 SER A CA 1
ATOM 1759 C C . SER A 1 223 ? -13.004 11.879 19.126 1.00 97.69 223 SER A C 1
ATOM 1761 O O . SER A 1 223 ? -12.297 10.979 19.585 1.00 97.69 223 SER A O 1
ATOM 1763 N N . MET A 1 224 ? -13.682 11.722 17.984 1.00 98.00 224 MET A N 1
ATOM 1764 C CA . MET A 1 224 ? -13.651 10.491 17.185 1.00 98.00 224 MET A CA 1
ATOM 1765 C C . MET A 1 224 ? -12.284 10.249 16.524 1.00 98.00 224 MET A C 1
ATOM 1767 O O . MET A 1 224 ? -11.847 9.100 16.438 1.00 98.00 224 MET A O 1
ATOM 1771 N N . LYS A 1 225 ? -11.552 11.301 16.128 1.00 98.00 225 LYS A N 1
ATOM 1772 C CA . LYS A 1 225 ? -10.145 11.195 15.697 1.00 98.00 225 LYS A CA 1
ATOM 1773 C C . LYS A 1 225 ? -9.246 10.661 16.814 1.00 98.00 225 LYS A C 1
ATOM 1775 O O . LYS A 1 225 ? -8.444 9.761 16.565 1.00 98.00 225 LYS A O 1
ATOM 1780 N N . LYS A 1 226 ? -9.418 11.121 18.059 1.00 97.62 226 LYS A N 1
ATOM 1781 C CA . LYS A 1 226 ? -8.670 10.584 19.212 1.00 97.62 226 LYS A CA 1
ATOM 1782 C C . LYS A 1 226 ? -9.011 9.115 19.486 1.00 97.62 226 LYS A C 1
ATOM 1784 O O . LYS A 1 226 ? -8.108 8.331 19.764 1.00 97.62 226 LYS A O 1
ATOM 1789 N N . VAL A 1 227 ? -10.276 8.714 19.341 1.00 98.00 227 VAL A N 1
ATOM 1790 C CA . VAL A 1 227 ? -10.692 7.297 19.418 1.00 98.00 227 VAL A CA 1
ATOM 1791 C C . VAL A 1 227 ? -10.017 6.458 18.330 1.00 98.00 227 VAL A C 1
ATOM 1793 O O . VAL A 1 227 ? -9.498 5.381 18.623 1.00 98.00 227 VAL A O 1
ATOM 1796 N N . ALA A 1 228 ? -9.994 6.947 17.088 1.00 98.12 228 ALA A N 1
ATOM 1797 C CA . ALA A 1 228 ? -9.331 6.276 15.973 1.00 98.12 228 ALA A CA 1
ATOM 1798 C C . ALA A 1 228 ? -7.826 6.093 16.234 1.00 98.12 228 ALA A C 1
ATOM 1800 O O . ALA A 1 228 ? -7.323 4.978 16.114 1.00 98.12 228 ALA A O 1
ATOM 1801 N N . SER A 1 229 ? -7.126 7.143 16.673 1.00 97.31 229 SER A N 1
ATOM 1802 C CA . SER A 1 229 ? -5.708 7.068 17.056 1.00 97.31 229 SER A CA 1
ATOM 1803 C C . SER A 1 229 ? -5.462 6.077 18.205 1.00 97.31 229 SER A C 1
ATOM 1805 O O . SER A 1 229 ? -4.541 5.259 18.130 1.00 97.31 229 SER A O 1
ATOM 1807 N N . ALA A 1 230 ? -6.321 6.060 19.229 1.00 96.88 230 ALA A N 1
ATOM 1808 C CA . ALA A 1 230 ? -6.231 5.088 20.320 1.00 96.88 230 ALA A CA 1
ATOM 1809 C C . ALA A 1 230 ? -6.407 3.639 19.825 1.00 96.88 230 ALA A C 1
ATOM 1811 O O . ALA A 1 230 ? -5.716 2.731 20.283 1.00 96.88 230 ALA A O 1
ATOM 1812 N N . ALA A 1 231 ? -7.298 3.407 18.856 1.00 97.25 231 ALA A N 1
ATOM 1813 C CA . ALA A 1 231 ? -7.480 2.082 18.273 1.00 97.25 231 ALA A CA 1
ATOM 1814 C C . ALA A 1 231 ? -6.261 1.656 17.439 1.00 97.25 231 ALA A C 1
ATOM 1816 O O . ALA A 1 231 ? -5.796 0.531 17.594 1.00 97.25 231 ALA A O 1
ATOM 1817 N N . LEU A 1 232 ? -5.711 2.553 16.611 1.00 96.94 232 LEU A N 1
ATOM 1818 C CA . LEU A 1 232 ? -4.529 2.299 15.773 1.00 96.94 232 LEU A CA 1
ATOM 1819 C C . LEU A 1 232 ? -3.246 2.016 16.569 1.00 96.94 232 LEU A C 1
ATOM 1821 O O . LEU A 1 232 ? -2.336 1.364 16.058 1.00 96.94 232 LEU A O 1
ATOM 1825 N N . SER A 1 233 ? -3.159 2.514 17.801 1.00 93.75 233 SER A N 1
ATOM 1826 C CA . SER A 1 233 ? -2.041 2.262 18.719 1.00 93.75 233 SER A CA 1
ATOM 1827 C C . SER A 1 233 ? -2.273 1.073 19.657 1.00 93.75 233 SER A C 1
ATOM 1829 O O . SER A 1 233 ? -1.367 0.667 20.385 1.00 93.75 233 SER A O 1
ATOM 1831 N N . SER A 1 234 ? -3.467 0.478 19.640 1.00 93.94 234 SER A N 1
ATOM 1832 C CA . SER A 1 234 ? -3.790 -0.664 20.487 1.00 93.94 234 SER A CA 1
ATOM 1833 C C . SER A 1 234 ? -3.007 -1.913 20.068 1.00 93.94 234 SER A C 1
ATOM 1835 O O . SER A 1 234 ? -2.930 -2.208 18.872 1.00 93.94 234 SER A O 1
ATOM 1837 N N . PRO A 1 235 ? -2.537 -2.747 21.018 1.00 90.62 235 PRO A N 1
ATOM 1838 C CA . PRO A 1 235 ? -2.003 -4.070 20.700 1.00 90.62 235 PRO A CA 1
ATOM 1839 C C . PRO A 1 235 ? -2.966 -4.904 19.847 1.00 90.62 235 PRO A C 1
ATOM 1841 O O . PRO A 1 235 ? -2.529 -5.571 18.916 1.00 90.62 235 PRO A O 1
ATOM 1844 N N . MET A 1 236 ? -4.279 -4.780 20.081 1.00 91.12 236 MET A N 1
ATOM 1845 C CA . MET A 1 236 ? -5.326 -5.460 19.307 1.00 91.12 236 MET A CA 1
ATOM 1846 C C . MET A 1 236 ? -5.365 -5.041 17.833 1.00 91.12 236 MET A C 1
ATOM 1848 O O . MET A 1 236 ? -5.882 -5.798 17.010 1.00 91.12 236 MET A O 1
ATOM 1852 N N . PHE A 1 237 ? -4.839 -3.857 17.489 1.00 94.56 237 PHE A N 1
ATOM 1853 C CA . PHE A 1 237 ? -4.636 -3.402 16.112 1.00 94.56 237 PHE A CA 1
ATOM 1854 C C . PHE A 1 237 ? -3.257 -3.806 15.565 1.00 94.56 237 PHE A C 1
ATOM 1856 O O . PHE A 1 237 ? -3.153 -4.322 14.451 1.00 94.56 237 PHE A O 1
ATOM 1863 N N . LEU A 1 238 ? -2.205 -3.605 16.361 1.00 92.19 238 LEU A N 1
ATOM 1864 C CA . LEU A 1 238 ? -0.818 -3.851 15.955 1.00 92.19 238 LEU A CA 1
ATOM 1865 C C . LEU A 1 238 ? -0.495 -5.331 15.766 1.00 92.19 238 LEU A C 1
ATOM 1867 O O . LEU A 1 238 ? 0.400 -5.658 14.992 1.00 92.19 238 LEU A O 1
ATOM 1871 N N . TYR A 1 239 ? -1.209 -6.217 16.454 1.00 89.75 239 TYR A N 1
ATOM 1872 C CA . TYR A 1 239 ? -0.983 -7.648 16.395 1.00 89.75 239 TYR A CA 1
ATOM 1873 C C . TYR A 1 239 ? -2.210 -8.419 15.924 1.00 89.75 239 TYR A C 1
ATOM 1875 O O . TYR A 1 239 ? -3.364 -8.069 16.178 1.00 89.75 239 TYR A O 1
ATOM 1883 N N . ARG A 1 240 ? -1.926 -9.533 15.256 1.00 86.88 240 ARG A N 1
ATOM 1884 C CA . ARG A 1 240 ? -2.885 -10.563 14.880 1.00 86.88 240 ARG A CA 1
ATOM 1885 C C . ARG A 1 240 ? -2.852 -11.649 15.947 1.00 86.88 240 ARG A C 1
ATOM 1887 O O . ARG A 1 240 ? -1.847 -12.349 16.088 1.00 86.88 240 ARG A O 1
ATOM 1894 N N . TYR A 1 241 ? -3.952 -11.767 16.681 1.00 73.88 241 TYR A N 1
ATOM 1895 C CA . TYR A 1 241 ? -4.144 -12.782 17.711 1.00 73.88 241 TYR A CA 1
ATOM 1896 C C . TYR A 1 241 ? -5.010 -13.921 17.159 1.00 73.88 241 TYR A C 1
ATOM 1898 O O . TYR A 1 241 ? -6.061 -13.640 16.576 1.00 73.88 241 TYR A O 1
ATOM 1906 N N . PRO A 1 242 ? -4.621 -15.192 17.345 1.00 64.75 242 PRO A N 1
ATOM 1907 C CA . PRO A 1 242 ? -5.553 -16.300 17.209 1.00 64.75 242 PRO A CA 1
ATOM 1908 C C . PRO A 1 242 ? -6.535 -16.234 18.385 1.00 64.75 242 PRO A C 1
ATOM 1910 O O . PRO A 1 242 ? -6.142 -16.389 19.540 1.00 64.75 242 PRO A O 1
ATOM 1913 N N . ALA A 1 243 ? -7.810 -15.970 18.123 1.00 60.31 243 ALA A N 1
ATOM 1914 C CA . ALA A 1 243 ? -8.814 -16.064 19.176 1.00 60.31 243 ALA A CA 1
ATOM 1915 C C . ALA A 1 243 ? -9.089 -17.549 19.446 1.00 60.31 243 ALA A C 1
ATOM 1917 O O . ALA A 1 243 ? -9.487 -18.275 18.532 1.00 60.31 243 ALA A O 1
ATOM 1918 N N . THR A 1 244 ? -8.870 -17.998 20.684 1.00 55.56 244 THR A N 1
ATOM 1919 C CA . THR A 1 244 ? -8.985 -19.406 21.106 1.00 55.56 244 THR A CA 1
ATOM 1920 C C . THR A 1 244 ? -10.351 -20.009 20.762 1.00 55.56 244 THR A C 1
ATOM 1922 O O . THR A 1 244 ? -10.413 -21.151 20.314 1.00 55.56 244 THR A O 1
ATOM 1925 N N . ASP A 1 245 ? -11.410 -19.195 20.836 1.00 59.66 245 ASP A N 1
ATOM 1926 C CA . ASP A 1 245 ? -12.800 -19.591 20.563 1.00 59.66 245 ASP A CA 1
ATOM 1927 C C . ASP A 1 245 ? -13.352 -19.036 19.234 1.00 59.66 245 ASP A C 1
ATOM 1929 O O . ASP A 1 245 ? -14.547 -19.111 18.964 1.00 59.66 245 ASP A O 1
ATOM 1933 N N . ALA A 1 246 ? -12.495 -18.475 18.370 1.00 73.62 246 ALA A N 1
ATOM 1934 C CA . ALA A 1 246 ? -12.915 -17.814 17.130 1.00 73.62 246 ALA A CA 1
ATOM 1935 C C . ALA A 1 246 ? -12.058 -18.249 15.924 1.00 73.62 246 ALA A C 1
ATOM 1937 O O . ALA A 1 246 ? -11.424 -17.445 15.229 1.00 73.62 246 ALA A O 1
ATOM 1938 N N . LYS A 1 247 ? -12.061 -19.564 15.655 1.00 81.00 247 LYS A N 1
ATOM 1939 C CA . LYS A 1 247 ? -11.350 -20.185 14.520 1.00 81.00 247 LYS A CA 1
ATOM 1940 C C . LYS A 1 247 ? -11.699 -19.531 13.180 1.00 81.00 247 LYS A C 1
ATOM 1942 O O . LYS A 1 247 ? -10.791 -19.202 12.422 1.00 81.00 247 LYS A O 1
ATOM 1947 N N . ALA A 1 248 ? -12.981 -19.268 12.927 1.00 88.69 248 ALA A N 1
ATOM 1948 C CA . ALA A 1 248 ? -13.439 -18.642 11.688 1.00 88.69 248 ALA A CA 1
ATOM 1949 C C . ALA A 1 248 ? -12.886 -17.213 11.504 1.00 88.69 248 ALA A C 1
ATOM 1951 O O . ALA A 1 248 ? -12.428 -16.861 10.421 1.00 88.69 248 ALA A O 1
ATOM 1952 N N . TYR A 1 249 ? -12.818 -16.402 12.569 1.00 89.44 249 TYR A N 1
ATOM 1953 C CA . TYR A 1 249 ? -12.196 -15.069 12.509 1.00 89.44 249 TYR A CA 1
ATOM 1954 C C . TYR A 1 249 ? -10.680 -15.138 12.313 1.00 89.44 249 TYR A C 1
ATOM 1956 O O . TYR A 1 249 ? -10.101 -14.319 11.600 1.00 89.44 249 TYR A O 1
ATOM 1964 N N . THR A 1 250 ? -10.031 -16.136 12.913 1.00 88.31 250 THR A N 1
ATOM 1965 C CA . THR A 1 250 ? -8.599 -16.378 12.704 1.00 88.31 250 THR A CA 1
ATOM 1966 C C . THR A 1 250 ? -8.322 -16.766 11.249 1.00 88.31 250 THR A C 1
ATOM 1968 O O . THR A 1 250 ? -7.384 -16.241 10.651 1.00 88.31 250 THR A O 1
ATOM 1971 N N . LEU A 1 251 ? -9.168 -17.614 10.653 1.00 89.94 251 LEU A N 1
ATOM 1972 C CA . LEU A 1 251 ? -9.106 -17.976 9.236 1.00 89.94 251 LEU A CA 1
ATOM 1973 C C . LEU A 1 251 ? -9.311 -16.751 8.334 1.00 89.94 251 LEU A C 1
ATOM 1975 O O . LEU A 1 251 ? -8.455 -16.476 7.497 1.00 89.94 251 LEU A O 1
ATOM 1979 N N . ALA A 1 252 ? -10.362 -15.960 8.568 1.00 93.00 252 ALA A N 1
ATOM 1980 C CA . ALA A 1 252 ? -10.615 -14.699 7.865 1.00 93.00 252 ALA A CA 1
ATOM 1981 C C . ALA A 1 252 ? -9.413 -13.745 7.915 1.00 93.00 252 ALA A C 1
ATOM 1983 O O . ALA A 1 252 ? -8.972 -13.222 6.893 1.00 93.00 252 ALA A O 1
ATOM 1984 N N . SER A 1 253 ? -8.854 -13.536 9.110 1.00 92.56 253 SER A N 1
ATOM 1985 C CA . SER A 1 253 ? -7.665 -12.706 9.308 1.00 92.56 253 SER A CA 1
ATOM 1986 C C . SER A 1 253 ? -6.468 -13.258 8.528 1.00 92.56 253 SER A C 1
ATOM 1988 O O . SER A 1 253 ? -5.772 -12.509 7.846 1.00 92.56 253 SER A O 1
ATOM 1990 N N . ASN A 1 254 ? -6.243 -14.572 8.562 1.00 91.50 254 ASN A N 1
ATOM 1991 C CA . ASN A 1 254 ? -5.138 -15.197 7.843 1.00 91.50 254 ASN A CA 1
ATOM 1992 C C . ASN A 1 254 ? -5.269 -15.075 6.325 1.00 91.50 254 ASN A C 1
ATOM 1994 O O . ASN A 1 254 ? -4.295 -14.668 5.696 1.00 91.50 254 ASN A O 1
ATOM 1998 N N . LEU A 1 255 ? -6.450 -15.346 5.767 1.00 93.88 255 LEU A N 1
ATOM 1999 C CA . LEU A 1 255 ? -6.730 -15.184 4.338 1.00 93.88 255 LEU A CA 1
ATOM 2000 C C . LEU A 1 255 ? -6.543 -13.731 3.896 1.00 93.88 255 LEU A C 1
ATOM 2002 O O . LEU A 1 255 ? -5.815 -13.461 2.945 1.00 93.88 255 LEU A O 1
ATOM 2006 N N . SER A 1 256 ? -7.120 -12.781 4.636 1.00 95.75 256 SER A N 1
ATOM 2007 C CA . SER A 1 256 ? -7.033 -11.354 4.307 1.00 95.75 256 SER A CA 1
ATOM 2008 C C . SER A 1 256 ? -5.602 -10.822 4.331 1.00 95.75 256 SER A C 1
ATOM 2010 O O . SER A 1 256 ? -5.199 -10.081 3.441 1.00 95.75 256 SER A O 1
ATOM 2012 N N . PHE A 1 257 ? -4.789 -11.205 5.316 1.00 94.25 257 PHE A N 1
ATOM 2013 C CA . PHE A 1 257 ? -3.391 -10.771 5.336 1.00 94.25 257 PHE A CA 1
ATOM 2014 C C . PHE A 1 257 ? -2.501 -11.520 4.348 1.00 94.25 257 PHE A C 1
ATOM 2016 O O . PHE A 1 257 ? -1.445 -10.999 4.003 1.00 94.25 257 PHE A O 1
ATOM 2023 N N . PHE A 1 258 ? -2.891 -12.722 3.927 1.00 93.19 258 PHE A N 1
ATOM 2024 C CA . PHE A 1 258 ? -2.162 -13.468 2.910 1.00 93.19 258 PHE A CA 1
ATOM 2025 C C . PHE A 1 258 ? -2.412 -12.893 1.511 1.00 93.19 258 PHE A C 1
ATOM 2027 O O . PHE A 1 258 ? -1.455 -12.566 0.820 1.00 93.19 258 PHE A O 1
ATOM 2034 N N . LEU A 1 259 ? -3.679 -12.695 1.132 1.00 95.50 259 LEU A N 1
ATOM 2035 C CA . LEU A 1 259 ? -4.058 -12.243 -0.213 1.00 95.50 259 LEU A CA 1
ATOM 2036 C C . LEU A 1 259 ? -4.067 -10.715 -0.363 1.00 95.50 259 LEU A C 1
ATOM 2038 O O . LEU A 1 259 ? -3.685 -10.186 -1.399 1.00 95.50 259 LEU A O 1
ATOM 2042 N N . TRP A 1 260 ? -4.496 -9.981 0.665 1.00 96.88 260 TRP A N 1
ATOM 2043 C CA . TRP A 1 260 ? -4.707 -8.528 0.581 1.00 96.88 260 TRP A CA 1
ATOM 2044 C C . TRP A 1 260 ? -3.799 -7.714 1.498 1.00 96.88 260 TRP A C 1
ATOM 2046 O O . TRP A 1 260 ? -3.961 -6.493 1.577 1.00 96.88 260 TRP A O 1
ATOM 2056 N N . ALA A 1 261 ? -2.892 -8.364 2.236 1.00 95.75 261 ALA A N 1
ATOM 2057 C CA . ALA A 1 261 ? -1.985 -7.732 3.196 1.00 95.75 261 ALA A CA 1
ATOM 2058 C C . ALA A 1 261 ? -2.675 -6.701 4.119 1.00 95.75 261 ALA A C 1
ATOM 2060 O O . ALA A 1 261 ? -2.093 -5.671 4.447 1.00 95.75 261 ALA A O 1
ATOM 2061 N N . SER A 1 262 ? -3.932 -6.943 4.502 1.00 96.25 262 SER A N 1
ATOM 2062 C CA . SER A 1 262 ? -4.781 -5.957 5.180 1.00 96.25 262 SER A CA 1
ATOM 2063 C C . SER A 1 262 ? -5.847 -6.624 6.054 1.00 96.25 262 SER A C 1
ATOM 2065 O O . SER A 1 262 ? -5.977 -7.850 6.084 1.00 96.25 262 SER A O 1
ATOM 2067 N N . THR A 1 263 ? -6.622 -5.814 6.778 1.00 94.44 263 THR A N 1
ATOM 2068 C CA . THR A 1 263 ? -7.765 -6.253 7.587 1.00 94.44 263 THR A CA 1
ATOM 2069 C C . THR A 1 263 ? -8.878 -6.866 6.726 1.00 94.44 263 THR A C 1
ATOM 2071 O O . THR A 1 263 ? -9.166 -6.307 5.665 1.00 94.44 263 THR A O 1
ATOM 2074 N N . PRO A 1 264 ? -9.568 -7.919 7.210 1.00 95.50 264 PRO A N 1
ATOM 2075 C CA . PRO A 1 264 ? -10.750 -8.476 6.555 1.00 95.50 264 PRO A CA 1
ATOM 2076 C C . PRO A 1 264 ? -11.811 -7.417 6.239 1.00 95.50 264 PRO A C 1
ATOM 2078 O O . PRO A 1 264 ? -12.044 -6.494 7.029 1.00 95.50 264 PRO A O 1
ATOM 2081 N N . ASP A 1 265 ? -12.478 -7.566 5.096 1.00 95.25 265 ASP A N 1
ATOM 2082 C CA . ASP A 1 265 ? -13.644 -6.753 4.757 1.00 95.25 265 ASP A CA 1
ATOM 2083 C C . ASP A 1 265 ? -14.880 -7.151 5.588 1.00 95.25 265 ASP A C 1
ATOM 2085 O O . ASP A 1 265 ? -14.861 -8.073 6.410 1.00 95.25 265 ASP A O 1
ATOM 2089 N N . ALA A 1 266 ? -15.967 -6.395 5.423 1.00 93.50 266 ALA A N 1
ATOM 2090 C CA . ALA A 1 266 ? -17.189 -6.617 6.189 1.00 93.50 266 ALA A CA 1
ATOM 2091 C C . ALA A 1 266 ? -17.824 -7.986 5.893 1.00 93.50 266 ALA A C 1
ATOM 2093 O O . ALA A 1 266 ? -18.309 -8.632 6.824 1.00 93.50 266 ALA A O 1
ATOM 2094 N N . ASP A 1 267 ? -17.784 -8.438 4.638 1.00 94.94 267 ASP A N 1
ATOM 2095 C CA . ASP A 1 267 ? -18.353 -9.721 4.225 1.00 94.94 267 ASP A CA 1
ATOM 2096 C C . ASP A 1 267 ? -17.573 -10.901 4.799 1.00 94.94 267 ASP A C 1
ATOM 2098 O O . ASP A 1 267 ? -18.177 -11.811 5.366 1.00 94.94 267 ASP A O 1
ATOM 2102 N N . LEU A 1 268 ? -16.240 -10.851 4.768 1.00 95.25 268 LEU A N 1
ATOM 2103 C CA . LEU A 1 268 ? -15.387 -11.882 5.348 1.00 95.25 268 LEU A CA 1
ATOM 2104 C C . LEU A 1 268 ? -15.556 -11.957 6.873 1.00 95.25 268 LEU A C 1
ATOM 2106 O O . LEU A 1 268 ? -15.631 -13.050 7.433 1.00 95.25 268 LEU A O 1
ATOM 2110 N N . LEU A 1 269 ? -15.701 -10.814 7.558 1.00 93.81 269 LEU A N 1
ATOM 2111 C CA . LEU A 1 269 ? -16.022 -10.787 8.994 1.00 93.81 269 LEU A CA 1
ATOM 2112 C C . LEU A 1 269 ? -17.439 -11.281 9.302 1.00 93.81 269 LEU A C 1
ATOM 2114 O O . LEU A 1 269 ? -17.670 -11.815 10.387 1.00 93.81 269 LEU A O 1
ATOM 2118 N N . ARG A 1 270 ? -18.398 -11.082 8.393 1.00 94.25 270 ARG A N 1
ATOM 2119 C CA . ARG A 1 270 ? -19.770 -11.583 8.540 1.00 94.25 270 ARG A CA 1
ATOM 2120 C C . ARG A 1 270 ? -19.807 -13.103 8.392 1.00 94.25 270 ARG A C 1
ATOM 2122 O O . ARG A 1 270 ? -20.339 -13.759 9.279 1.00 94.25 270 ARG A O 1
ATOM 2129 N N . LEU A 1 271 ? -19.191 -13.651 7.342 1.00 94.81 271 LEU A N 1
ATOM 2130 C CA . LEU A 1 271 ? -19.061 -15.100 7.133 1.00 94.81 271 LEU A CA 1
ATOM 2131 C C . LEU A 1 271 ? -18.319 -15.766 8.298 1.00 94.81 271 LEU A C 1
ATOM 2133 O O . LEU A 1 271 ? -18.749 -16.798 8.805 1.00 94.81 271 LEU A O 1
ATOM 2137 N N . ALA A 1 272 ? -17.249 -15.134 8.789 1.00 92.56 272 ALA A N 1
ATOM 2138 C CA . ALA A 1 272 ? -16.547 -15.606 9.977 1.00 92.56 272 ALA A CA 1
ATOM 2139 C C . ALA A 1 272 ? -17.413 -15.560 11.246 1.00 92.56 272 ALA A C 1
ATOM 2141 O O . ALA A 1 272 ? -17.320 -16.447 12.088 1.00 92.56 272 ALA A O 1
ATOM 2142 N N . GLY A 1 273 ? -18.251 -14.531 11.392 1.00 90.62 273 GLY A N 1
ATOM 2143 C CA . GLY A 1 273 ? -19.148 -14.383 12.536 1.00 90.62 273 GLY A CA 1
ATOM 2144 C C . GLY A 1 273 ? -20.299 -15.381 12.565 1.00 90.62 273 GLY A C 1
ATOM 2145 O O . GLY A 1 273 ? -20.716 -15.767 13.652 1.00 90.62 273 GLY A O 1
ATOM 2146 N N . ASN A 1 274 ? -20.770 -15.807 11.395 1.00 90.94 274 ASN A N 1
ATOM 2147 C CA . ASN A 1 274 ? -21.806 -16.827 11.262 1.00 90.94 274 ASN A CA 1
ATOM 2148 C C . ASN A 1 274 ? -21.260 -18.259 11.405 1.00 90.94 274 ASN A C 1
ATOM 2150 O O . ASN A 1 274 ? -22.025 -19.172 11.685 1.00 90.94 274 ASN A O 1
ATOM 2154 N N . GLY A 1 275 ? -19.951 -18.456 11.215 1.00 89.19 275 GLY A N 1
ATOM 2155 C CA . GLY A 1 275 ? -19.320 -19.780 11.158 1.00 89.19 275 GLY A CA 1
ATOM 2156 C C . GLY A 1 275 ? -19.225 -20.360 9.742 1.00 89.19 275 GLY A C 1
ATOM 2157 O O . GLY A 1 275 ? -18.402 -21.244 9.521 1.00 89.19 275 GLY A O 1
ATOM 2158 N N . ASP A 1 276 ? -19.959 -19.790 8.782 1.00 91.25 276 ASP A N 1
ATOM 2159 C CA . ASP A 1 276 ? -20.049 -20.230 7.380 1.00 91.25 276 ASP A CA 1
ATOM 2160 C C . ASP A 1 276 ? -18.686 -20.335 6.674 1.00 91.25 276 ASP A C 1
ATOM 2162 O O . ASP A 1 276 ? -18.513 -21.148 5.777 1.00 91.25 276 ASP A O 1
ATOM 2166 N N . LEU A 1 277 ? -17.695 -19.524 7.070 1.00 90.81 277 LEU A N 1
ATOM 2167 C CA . LEU A 1 277 ? -16.373 -19.497 6.424 1.00 90.81 277 LEU A CA 1
ATOM 2168 C C . LEU A 1 277 ? -15.583 -20.814 6.564 1.00 90.81 277 LEU A C 1
ATOM 2170 O O . LEU A 1 277 ? -14.596 -21.012 5.863 1.00 90.81 277 LEU A O 1
ATOM 2174 N N . ILE A 1 278 ? -15.964 -21.682 7.503 1.00 89.38 278 ILE A N 1
ATOM 2175 C CA . ILE A 1 278 ? -15.316 -22.987 7.694 1.00 89.38 278 ILE A CA 1
ATOM 2176 C C . ILE A 1 278 ? -15.805 -24.002 6.648 1.00 89.38 278 ILE A C 1
ATOM 2178 O O . ILE A 1 278 ? -15.092 -24.963 6.359 1.00 89.38 278 ILE A O 1
ATOM 2182 N N . GLU A 1 279 ? -16.981 -23.780 6.058 1.00 91.44 279 GLU A N 1
ATOM 2183 C CA . GLU A 1 279 ? -17.554 -24.673 5.055 1.00 91.44 279 GLU A CA 1
ATOM 2184 C C . GLU A 1 279 ? -16.758 -24.596 3.738 1.00 91.44 279 GLU A C 1
ATOM 2186 O O . GLU A 1 279 ? -16.592 -23.493 3.205 1.00 91.44 279 GLU A O 1
ATOM 2191 N N . PRO A 1 280 ? -16.291 -25.730 3.174 1.00 93.12 280 PRO A N 1
ATOM 2192 C CA . PRO A 1 280 ? -15.421 -25.736 1.993 1.00 93.12 280 PRO A CA 1
ATOM 2193 C C . PRO A 1 280 ? -15.992 -24.972 0.793 1.00 93.12 280 PRO A C 1
ATOM 2195 O O . PRO A 1 280 ? -15.312 -24.129 0.222 1.00 93.12 280 PRO A O 1
ATOM 2198 N N . GLU A 1 281 ? -17.271 -25.173 0.465 1.00 94.81 281 GLU A N 1
ATOM 2199 C CA . GLU A 1 281 ? -17.899 -24.498 -0.681 1.00 94.81 281 GLU A CA 1
ATOM 2200 C C . GLU A 1 281 ? -17.984 -22.972 -0.511 1.00 94.81 281 GLU A C 1
ATOM 2202 O O . GLU A 1 281 ? -17.910 -22.218 -1.484 1.00 94.81 281 GLU A O 1
ATOM 2207 N N . VAL A 1 282 ? -18.178 -22.499 0.726 1.00 95.88 282 VAL A N 1
ATOM 2208 C CA . VAL A 1 282 ? -18.221 -21.064 1.040 1.00 95.88 282 VAL A CA 1
ATOM 2209 C C . VAL A 1 282 ? -16.810 -20.493 1.033 1.00 95.88 282 VAL A C 1
ATOM 2211 O O . VAL A 1 282 ? -16.605 -19.377 0.548 1.00 95.88 282 VAL A O 1
ATOM 2214 N N . LEU A 1 283 ? -15.842 -21.248 1.552 1.00 94.31 283 LEU A N 1
ATOM 2215 C CA . LEU A 1 283 ? -14.435 -20.884 1.559 1.00 94.31 283 LEU A CA 1
ATOM 2216 C C . LEU A 1 283 ? -13.900 -20.714 0.133 1.00 94.31 283 LEU A C 1
ATOM 2218 O O . LEU A 1 283 ? -13.334 -19.661 -0.153 1.00 94.31 283 LEU A O 1
ATOM 2222 N N . ASP A 1 284 ? -14.155 -21.669 -0.761 1.00 96.19 284 ASP A N 1
ATOM 2223 C CA . ASP A 1 284 ? -13.699 -21.626 -2.156 1.00 96.19 284 ASP A CA 1
ATOM 2224 C C . ASP A 1 284 ? -14.269 -20.403 -2.887 1.00 96.19 284 ASP A C 1
ATOM 2226 O O . ASP A 1 284 ? -13.517 -19.562 -3.379 1.00 96.19 284 ASP A O 1
ATOM 2230 N N . LYS A 1 285 ? -15.591 -20.188 -2.813 1.00 97.12 285 LYS A N 1
ATOM 2231 C CA . LYS A 1 285 ? -16.236 -18.985 -3.380 1.00 97.12 285 LYS A CA 1
ATOM 2232 C C . LYS A 1 285 ? -15.680 -17.685 -2.798 1.00 97.12 285 LYS A C 1
ATOM 2234 O O . LYS A 1 285 ? -15.620 -16.659 -3.477 1.00 97.12 285 LYS A O 1
ATOM 2239 N N . THR A 1 286 ? -15.315 -17.699 -1.517 1.00 96.88 286 THR A N 1
ATOM 2240 C CA . THR A 1 286 ? -14.726 -16.533 -0.853 1.00 96.88 286 THR A CA 1
ATOM 2241 C C . THR A 1 286 ? -13.311 -16.275 -1.358 1.00 96.88 286 THR A C 1
ATOM 2243 O O . THR A 1 286 ? -12.968 -15.113 -1.571 1.00 96.88 286 THR A O 1
ATOM 2246 N N . ILE A 1 287 ? -12.511 -17.322 -1.573 1.00 96.38 287 ILE A N 1
ATOM 2247 C CA . ILE A 1 287 ? -11.165 -17.225 -2.144 1.00 96.38 287 ILE A CA 1
ATOM 2248 C C . ILE A 1 287 ? -11.243 -16.693 -3.575 1.00 96.38 287 ILE A C 1
ATOM 2250 O O . ILE A 1 287 ? -10.579 -15.699 -3.857 1.00 96.38 287 ILE A O 1
ATOM 2254 N N . ASP A 1 288 ? -12.110 -17.244 -4.426 1.00 95.38 288 ASP A N 1
ATOM 2255 C CA . ASP A 1 288 ? -12.292 -16.783 -5.811 1.00 95.38 288 ASP A CA 1
ATOM 2256 C C . ASP A 1 288 ? -12.639 -15.292 -5.871 1.00 95.38 288 ASP A C 1
ATOM 2258 O O . ASP A 1 288 ? -12.025 -14.511 -6.600 1.00 95.38 288 ASP A O 1
ATOM 2262 N N . ARG A 1 289 ? -13.577 -14.859 -5.019 1.00 96.25 289 ARG A N 1
ATOM 2263 C CA . ARG A 1 289 ? -13.931 -13.442 -4.873 1.00 96.25 289 ARG A CA 1
ATOM 2264 C C . ARG A 1 289 ? -12.728 -12.598 -4.451 1.00 96.25 289 ARG A C 1
ATOM 2266 O O . ARG A 1 289 ? -12.567 -11.486 -4.941 1.00 96.25 289 ARG A O 1
ATOM 2273 N N . MET A 1 290 ? -11.917 -13.086 -3.512 1.00 96.25 290 MET A N 1
ATOM 2274 C CA . MET A 1 290 ? -10.752 -12.351 -3.020 1.00 96.25 290 MET A CA 1
ATOM 2275 C C . MET A 1 290 ? -9.622 -12.269 -4.050 1.00 96.25 290 MET A C 1
ATOM 2277 O O . MET A 1 290 ? -8.925 -11.255 -4.082 1.00 96.25 290 MET A O 1
ATOM 2281 N N . LEU A 1 291 ? -9.455 -13.301 -4.879 1.00 94.12 291 LEU A N 1
ATOM 2282 C CA . LEU A 1 291 ? -8.502 -13.325 -5.990 1.00 94.12 291 LEU A CA 1
ATOM 2283 C C . LEU A 1 291 ? -8.917 -12.370 -7.117 1.00 94.12 291 LEU A C 1
ATOM 2285 O O . LEU A 1 291 ? -8.054 -11.733 -7.709 1.00 94.12 291 LEU A O 1
ATOM 2289 N N . ALA A 1 292 ? -10.221 -12.219 -7.367 1.00 93.56 292 ALA A N 1
ATOM 2290 C CA . ALA A 1 292 ? -10.759 -11.285 -8.360 1.00 93.56 292 ALA A CA 1
ATOM 2291 C C . ALA A 1 292 ? -10.810 -9.813 -7.888 1.00 93.56 292 ALA A C 1
ATOM 2293 O O . ALA A 1 292 ? -11.078 -8.903 -8.680 1.00 93.56 292 ALA A O 1
ATOM 2294 N N . ASP A 1 293 ? -10.605 -9.555 -6.593 1.00 95.25 293 ASP A N 1
ATOM 2295 C CA . ASP A 1 293 ? -10.635 -8.204 -6.029 1.00 95.25 293 ASP A CA 1
ATOM 2296 C C . ASP A 1 293 ? -9.332 -7.443 -6.351 1.00 95.25 293 ASP A C 1
ATOM 2298 O O . ASP A 1 293 ? -8.247 -7.997 -6.161 1.00 95.25 293 ASP A O 1
ATOM 2302 N N . PRO A 1 294 ? -9.389 -6.151 -6.739 1.00 92.75 294 PRO A N 1
ATOM 2303 C CA . PRO A 1 294 ? -8.198 -5.342 -7.026 1.00 92.75 294 PRO A CA 1
ATOM 2304 C C . PRO A 1 294 ? -7.142 -5.321 -5.910 1.00 92.75 294 PRO A C 1
ATOM 2306 O O . PRO A 1 294 ? -5.963 -5.082 -6.171 1.00 92.75 294 PRO A O 1
ATOM 2309 N N . LYS A 1 295 ? -7.527 -5.584 -4.654 1.00 94.75 295 LYS A N 1
ATOM 2310 C CA . LYS A 1 295 ? -6.590 -5.695 -3.527 1.00 94.75 295 LYS A CA 1
ATOM 2311 C C . LYS A 1 295 ? -5.571 -6.821 -3.684 1.00 94.75 295 LYS A C 1
ATOM 2313 O O . LYS A 1 295 ? -4.561 -6.782 -2.977 1.00 94.75 295 LYS A O 1
ATOM 2318 N N . ILE A 1 296 ? -5.799 -7.783 -4.581 1.00 95.12 296 ILE A N 1
ATOM 2319 C CA . ILE A 1 296 ? -4.844 -8.852 -4.885 1.00 95.12 296 ILE A CA 1
ATOM 2320 C C . ILE A 1 296 ? -3.499 -8.316 -5.389 1.00 95.12 296 ILE A C 1
ATOM 2322 O O . ILE A 1 296 ? -2.468 -8.953 -5.182 1.00 95.12 296 ILE A O 1
ATOM 2326 N N . GLU A 1 297 ? -3.471 -7.089 -5.928 1.00 94.94 297 GLU A N 1
ATOM 2327 C CA . GLU A 1 297 ? -2.237 -6.372 -6.269 1.00 94.94 297 GLU A CA 1
ATOM 2328 C C . GLU A 1 297 ? -1.221 -6.399 -5.114 1.00 94.94 297 GLU A C 1
ATOM 2330 O O . GLU A 1 297 ? -0.022 -6.537 -5.330 1.00 94.94 297 GLU A O 1
ATOM 2335 N N . ARG A 1 298 ? -1.688 -6.341 -3.862 1.00 95.00 298 ARG A N 1
ATOM 2336 C CA . ARG A 1 298 ? -0.827 -6.322 -2.671 1.00 95.00 298 ARG A CA 1
ATOM 2337 C C . ARG A 1 298 ? -0.086 -7.639 -2.440 1.00 95.00 298 ARG A C 1
ATOM 2339 O O . ARG A 1 298 ? 1.026 -7.620 -1.911 1.00 95.00 298 ARG A O 1
ATOM 2346 N N . PHE A 1 299 ? -0.679 -8.770 -2.818 1.00 95.19 299 PHE A N 1
ATOM 2347 C CA . PHE A 1 299 ? 0.018 -10.055 -2.834 1.00 95.19 299 PHE A CA 1
ATOM 2348 C C . PHE A 1 299 ? 1.112 -10.043 -3.907 1.00 95.19 299 PHE A C 1
ATOM 2350 O O . PHE A 1 299 ? 2.266 -10.350 -3.605 1.00 95.19 299 PHE A O 1
ATOM 2357 N N . LEU A 1 300 ? 0.776 -9.580 -5.114 1.00 94.75 300 LEU A N 1
ATOM 2358 C CA . LEU A 1 300 ? 1.706 -9.467 -6.243 1.00 94.75 300 LEU A CA 1
ATOM 2359 C C . LEU A 1 300 ? 2.831 -8.444 -6.000 1.00 94.75 300 LEU A C 1
ATOM 2361 O O . LEU A 1 300 ? 3.913 -8.567 -6.559 1.00 94.75 300 LEU A O 1
ATOM 2365 N N . ASP A 1 301 ? 2.617 -7.455 -5.134 1.00 92.31 301 ASP A N 1
ATOM 2366 C CA . ASP A 1 301 ? 3.636 -6.472 -4.745 1.00 92.31 301 ASP A CA 1
ATOM 2367 C C . ASP A 1 301 ? 4.621 -7.002 -3.699 1.00 92.31 301 ASP A C 1
ATOM 2369 O O . ASP A 1 301 ? 5.743 -6.508 -3.594 1.00 92.31 301 ASP A O 1
ATOM 2373 N N . THR A 1 302 ? 4.212 -7.978 -2.886 1.00 90.12 302 THR A N 1
ATOM 2374 C CA . THR A 1 302 ? 4.989 -8.399 -1.711 1.00 90.12 302 THR A CA 1
ATOM 2375 C C . THR A 1 302 ? 5.609 -9.767 -1.877 1.00 90.12 302 THR A C 1
ATOM 2377 O O . THR A 1 302 ? 6.806 -9.931 -1.639 1.00 90.12 302 THR A O 1
ATOM 2380 N N . PHE A 1 303 ? 4.817 -10.751 -2.291 1.00 92.25 303 PHE A N 1
ATOM 2381 C CA . PHE A 1 303 ? 5.248 -12.135 -2.355 1.00 92.25 303 PHE A CA 1
ATOM 2382 C C . PHE A 1 303 ? 6.410 -12.355 -3.337 1.00 92.25 303 PHE A C 1
ATOM 2384 O O . PHE A 1 303 ? 7.468 -12.789 -2.872 1.00 92.25 303 PHE A O 1
ATOM 2391 N N . PRO A 1 304 ? 6.305 -12.017 -4.641 1.00 92.69 304 PRO A N 1
ATOM 2392 C CA . PRO A 1 304 ? 7.388 -12.276 -5.594 1.00 92.69 304 PRO A CA 1
ATOM 2393 C C . PRO A 1 304 ? 8.653 -11.470 -5.278 1.00 92.69 304 PRO A C 1
ATOM 2395 O O . PRO A 1 304 ? 9.763 -11.991 -5.374 1.00 92.69 304 PRO A O 1
ATOM 2398 N N . VAL A 1 305 ? 8.495 -10.224 -4.818 1.00 90.88 305 VAL A N 1
ATOM 2399 C CA . VAL A 1 305 ? 9.607 -9.356 -4.399 1.00 90.88 305 VAL A CA 1
ATOM 2400 C C . VAL A 1 305 ? 10.424 -9.984 -3.266 1.00 90.88 305 VAL A C 1
ATOM 2402 O O . VAL A 1 305 ? 11.655 -9.884 -3.247 1.00 90.88 305 VAL A O 1
ATOM 2405 N N . GLN A 1 306 ? 9.750 -10.583 -2.284 1.00 89.38 306 GLN A N 1
ATOM 2406 C CA . GLN A 1 306 ? 10.407 -11.214 -1.142 1.00 89.38 306 GLN A CA 1
ATOM 2407 C C . GLN A 1 306 ? 10.965 -12.587 -1.503 1.00 89.38 306 GLN A C 1
ATOM 2409 O O . GLN A 1 306 ? 12.111 -12.875 -1.168 1.00 89.38 306 GLN A O 1
ATOM 2414 N N . TRP A 1 307 ? 10.189 -13.390 -2.232 1.00 89.62 307 TRP A N 1
ATOM 2415 C CA . TRP A 1 307 ? 10.578 -14.728 -2.666 1.00 89.62 307 TRP A CA 1
ATOM 2416 C C . TRP A 1 307 ? 11.855 -14.714 -3.516 1.00 89.62 307 TRP A C 1
ATOM 2418 O O . TRP A 1 307 ? 12.787 -15.458 -3.226 1.00 89.62 307 TRP A O 1
ATOM 2428 N N . MET A 1 308 ? 11.940 -13.813 -4.499 1.00 88.69 308 MET A N 1
ATOM 2429 C CA . MET A 1 308 ? 13.109 -13.673 -5.379 1.00 88.69 308 MET A CA 1
ATOM 2430 C C . MET A 1 308 ? 14.180 -12.714 -4.837 1.00 88.69 308 MET A C 1
ATOM 2432 O O . MET A 1 308 ? 15.180 -12.465 -5.503 1.00 88.69 308 MET A O 1
ATOM 2436 N N . GLN A 1 309 ? 13.970 -12.134 -3.649 1.00 88.00 309 GLN A N 1
ATOM 2437 C CA . GLN A 1 309 ? 14.872 -11.154 -3.032 1.00 88.00 309 GLN A CA 1
ATOM 2438 C C . GLN A 1 309 ? 15.254 -9.981 -3.962 1.00 88.00 309 GLN A C 1
ATOM 2440 O O . GLN A 1 309 ? 16.385 -9.494 -3.931 1.00 88.00 309 GLN A O 1
ATOM 2445 N N . LEU A 1 310 ? 14.301 -9.481 -4.761 1.00 89.31 310 LEU A N 1
ATOM 2446 C CA . LEU A 1 310 ? 14.561 -8.481 -5.813 1.00 89.31 310 LEU A CA 1
ATOM 2447 C C . LEU A 1 310 ? 15.122 -7.151 -5.289 1.00 89.31 310 LEU A C 1
ATOM 2449 O O . LEU A 1 310 ? 15.750 -6.409 -6.036 1.00 89.31 310 LEU A O 1
ATOM 2453 N N . GLU A 1 311 ? 14.959 -6.854 -3.997 1.00 84.44 311 GLU A N 1
ATOM 2454 C CA . GLU A 1 311 ? 15.583 -5.683 -3.368 1.00 84.44 311 GLU A CA 1
ATOM 2455 C C . GLU A 1 311 ? 17.117 -5.700 -3.477 1.00 84.44 311 GLU A C 1
ATOM 2457 O O . GLU A 1 311 ? 17.733 -4.641 -3.575 1.00 84.44 311 GLU A O 1
ATOM 2462 N N . ASN A 1 312 ? 17.738 -6.884 -3.530 1.00 85.56 312 ASN A N 1
ATOM 2463 C CA . ASN A 1 312 ? 19.189 -7.021 -3.665 1.00 85.56 312 ASN A CA 1
ATOM 2464 C C . ASN A 1 312 ? 19.693 -6.510 -5.025 1.00 85.56 312 ASN A C 1
ATOM 2466 O O . ASN A 1 312 ? 20.827 -6.043 -5.123 1.00 85.56 312 ASN A O 1
ATOM 2470 N N . ILE A 1 313 ? 18.846 -6.537 -6.063 1.00 84.88 313 ILE A N 1
ATOM 2471 C CA . ILE A 1 313 ? 19.177 -6.026 -7.402 1.00 84.88 313 ILE A CA 1
ATOM 2472 C C . ILE A 1 313 ? 19.395 -4.509 -7.359 1.00 84.88 313 ILE A C 1
ATOM 2474 O O . ILE A 1 313 ? 20.243 -3.983 -8.076 1.00 84.88 313 ILE A O 1
ATOM 2478 N N . LEU A 1 314 ? 18.684 -3.800 -6.478 1.00 82.25 314 LEU A N 1
ATOM 2479 C CA . LEU A 1 314 ? 18.834 -2.353 -6.306 1.00 82.25 314 LEU A CA 1
ATOM 2480 C C . LEU A 1 314 ? 20.193 -1.971 -5.716 1.00 82.25 314 LEU A C 1
ATOM 2482 O O . LEU A 1 314 ? 20.715 -0.902 -6.022 1.00 82.25 314 LEU A O 1
ATOM 2486 N N . ALA A 1 315 ? 20.757 -2.842 -4.877 1.00 81.38 315 ALA A N 1
ATOM 2487 C CA . ALA A 1 315 ? 22.068 -2.656 -4.265 1.00 81.38 315 ALA A CA 1
ATOM 2488 C C . ALA A 1 315 ? 23.216 -3.185 -5.142 1.00 81.38 315 ALA A C 1
ATOM 2490 O O . ALA A 1 315 ? 24.384 -3.001 -4.800 1.00 81.38 315 ALA A O 1
ATOM 2491 N N . ALA A 1 316 ? 22.910 -3.849 -6.260 1.00 82.88 316 ALA A N 1
ATOM 2492 C CA . ALA A 1 316 ? 23.928 -4.386 -7.143 1.00 82.88 316 ALA A CA 1
ATOM 2493 C C . ALA A 1 316 ? 24.706 -3.250 -7.822 1.00 82.88 316 ALA A C 1
ATOM 2495 O O . ALA A 1 316 ? 24.140 -2.384 -8.492 1.00 82.88 316 ALA A O 1
ATOM 2496 N N . THR A 1 317 ? 26.032 -3.291 -7.698 1.00 82.25 317 THR A N 1
ATOM 2497 C CA . THR A 1 317 ? 26.952 -2.368 -8.372 1.00 82.25 317 THR A CA 1
ATOM 2498 C C . THR A 1 317 ? 27.886 -3.159 -9.291 1.00 82.25 317 THR A C 1
ATOM 2500 O O . THR A 1 317 ? 28.992 -3.518 -8.875 1.00 82.25 317 THR A O 1
ATOM 2503 N N . PRO A 1 318 ? 27.456 -3.485 -10.525 1.00 84.75 318 PRO A N 1
ATOM 2504 C CA . PRO A 1 318 ? 28.312 -4.145 -11.505 1.00 84.75 318 PRO A CA 1
ATOM 2505 C C . PRO A 1 318 ? 29.569 -3.322 -11.796 1.00 84.75 318 PRO A C 1
ATOM 2507 O O . PRO A 1 318 ? 29.547 -2.096 -11.698 1.00 84.75 318 PRO A O 1
ATOM 2510 N N . ASP A 1 319 ? 30.651 -3.992 -12.203 1.00 84.56 319 ASP A N 1
ATOM 2511 C CA . ASP A 1 319 ? 31.899 -3.324 -12.589 1.00 84.56 319 ASP A CA 1
ATOM 2512 C C . ASP A 1 319 ? 31.626 -2.287 -13.701 1.00 84.56 319 ASP A C 1
ATOM 2514 O O . ASP A 1 319 ? 31.267 -2.681 -14.821 1.00 84.56 319 ASP A O 1
ATOM 2518 N N . PRO A 1 320 ? 31.826 -0.978 -13.440 1.00 81.94 320 PRO A N 1
ATOM 2519 C CA . PRO A 1 320 ? 31.551 0.076 -14.413 1.00 81.94 320 PRO A CA 1
ATOM 2520 C C . PRO A 1 320 ? 32.360 -0.059 -15.707 1.00 81.94 320 PRO A C 1
ATOM 2522 O O . PRO A 1 320 ? 31.934 0.440 -16.748 1.00 81.94 320 PRO A O 1
ATOM 2525 N N . L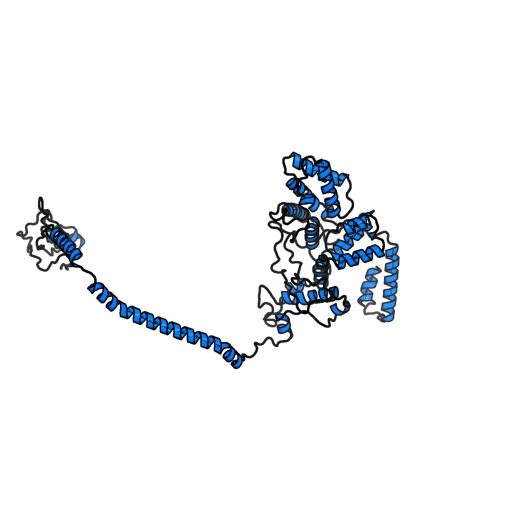YS A 1 321 ? 33.517 -0.741 -15.671 1.00 82.56 321 LYS A N 1
ATOM 2526 C CA . LYS A 1 321 ? 34.326 -0.998 -16.870 1.00 82.56 321 LYS A CA 1
ATOM 2527 C C . LYS A 1 321 ? 33.679 -2.032 -17.789 1.00 82.56 321 LYS A C 1
ATOM 2529 O O . LYS A 1 321 ? 33.824 -1.924 -19.003 1.00 82.56 321 LYS A O 1
ATOM 2534 N N . LYS A 1 322 ? 32.970 -3.017 -17.227 1.00 81.75 322 LYS A N 1
ATOM 2535 C CA . LYS A 1 322 ? 32.291 -4.085 -17.983 1.00 81.75 322 LYS A CA 1
ATOM 2536 C C . LYS A 1 322 ? 30.861 -3.707 -18.362 1.00 81.75 322 LYS A C 1
ATOM 2538 O O . LYS A 1 322 ? 30.423 -4.010 -19.464 1.00 81.75 322 LYS A O 1
ATOM 2543 N N . HIS A 1 323 ? 30.152 -3.009 -17.477 1.00 80.50 323 HIS A N 1
ATOM 2544 C CA . HIS A 1 323 ? 28.739 -2.659 -17.643 1.00 80.50 323 HIS A CA 1
ATOM 2545 C C . HIS A 1 323 ? 28.527 -1.145 -17.571 1.00 80.50 323 HIS A C 1
ATOM 2547 O O . HIS A 1 323 ? 27.787 -0.633 -16.733 1.00 80.50 323 HIS A O 1
ATOM 2553 N N . ARG A 1 324 ? 29.176 -0.411 -18.483 1.00 78.88 324 ARG A N 1
ATOM 2554 C CA . ARG A 1 324 ? 29.179 1.062 -18.507 1.00 78.88 324 ARG A CA 1
ATOM 2555 C C . ARG A 1 324 ? 27.781 1.687 -18.527 1.00 78.88 324 ARG A C 1
ATOM 2557 O O . ARG A 1 324 ? 27.584 2.757 -17.965 1.00 78.88 324 ARG A O 1
ATOM 2564 N N . LEU A 1 325 ? 26.818 1.039 -19.181 1.00 79.25 325 LEU A N 1
ATOM 2565 C CA . LEU A 1 325 ? 25.468 1.579 -19.348 1.00 79.25 325 LEU A CA 1
ATOM 2566 C C . LEU A 1 325 ? 24.578 1.401 -18.106 1.00 79.25 325 LEU A C 1
ATOM 2568 O O . LEU A 1 325 ? 23.478 1.941 -18.070 1.00 79.25 325 LEU A O 1
ATOM 2572 N N . PHE A 1 326 ? 25.034 0.677 -17.075 1.00 82.44 326 PHE A N 1
ATOM 2573 C CA . PHE A 1 326 ? 24.156 0.206 -15.988 1.00 82.44 326 PHE A CA 1
ATOM 2574 C C . PHE A 1 326 ? 23.649 1.355 -15.122 1.00 82.44 326 PHE A C 1
ATOM 2576 O O . PHE A 1 326 ? 22.509 1.341 -14.668 1.00 82.44 326 PHE A O 1
ATOM 2583 N N . MET A 1 327 ? 24.492 2.377 -14.974 1.00 78.75 327 MET A N 1
ATOM 2584 C CA . MET A 1 327 ? 24.214 3.610 -14.242 1.00 78.75 327 MET A CA 1
ATOM 2585 C C . MET A 1 327 ? 24.233 4.834 -15.172 1.00 78.75 327 MET A C 1
ATOM 2587 O O . MET A 1 327 ? 24.637 5.915 -14.744 1.00 78.75 327 MET A O 1
ATOM 2591 N N . LEU A 1 328 ? 23.874 4.667 -16.457 1.00 79.25 328 LEU A N 1
ATOM 2592 C CA . LEU A 1 328 ? 23.861 5.777 -17.420 1.00 79.25 328 LEU A CA 1
ATOM 2593 C C . LEU A 1 328 ? 22.913 6.893 -16.956 1.00 79.25 328 LEU A C 1
ATOM 2595 O O . LEU A 1 328 ? 23.321 8.051 -16.877 1.00 79.25 328 LEU A O 1
ATOM 2599 N N . ASP A 1 329 ? 21.678 6.528 -16.605 1.00 81.44 329 ASP A N 1
ATOM 2600 C CA . ASP A 1 329 ? 20.760 7.392 -15.867 1.00 81.44 329 ASP A CA 1
ATOM 2601 C C . ASP A 1 329 ? 20.878 7.070 -14.372 1.00 81.44 329 ASP A C 1
ATOM 2603 O O . ASP A 1 329 ? 20.550 5.972 -13.925 1.00 81.44 329 ASP A O 1
ATOM 2607 N N . LYS A 1 330 ? 21.361 8.039 -13.588 1.00 78.31 330 LYS A N 1
ATOM 2608 C CA . LYS A 1 330 ? 21.502 7.897 -12.131 1.00 78.31 330 LYS A CA 1
ATOM 2609 C C . LYS A 1 330 ? 20.154 7.827 -11.414 1.00 78.31 330 LYS A C 1
ATOM 2611 O O . LYS A 1 330 ? 20.080 7.242 -10.339 1.00 78.31 330 LYS A O 1
ATOM 2616 N N . ASN A 1 331 ? 19.115 8.432 -11.987 1.00 79.88 331 ASN A N 1
ATOM 2617 C CA . ASN A 1 331 ? 17.774 8.447 -11.410 1.00 79.88 331 ASN A CA 1
ATOM 2618 C C . ASN A 1 331 ? 16.988 7.187 -11.793 1.00 79.88 331 ASN A C 1
ATOM 2620 O O . ASN A 1 331 ? 16.169 6.719 -11.002 1.00 79.88 331 ASN A O 1
ATOM 2624 N N . HIS A 1 332 ? 17.266 6.621 -12.972 1.00 82.06 332 HIS A N 1
ATOM 2625 C CA . HIS A 1 332 ? 16.624 5.406 -13.481 1.00 82.06 332 HIS A CA 1
ATOM 2626 C C . HIS A 1 332 ? 17.654 4.376 -13.968 1.00 82.06 332 HIS A C 1
ATOM 2628 O O . HIS A 1 332 ? 17.728 4.088 -15.167 1.00 82.06 332 HIS A O 1
ATOM 2634 N N . PRO A 1 333 ? 18.462 3.807 -13.054 1.00 86.62 333 PRO A N 1
ATOM 2635 C CA . PRO A 1 333 ? 19.465 2.821 -13.429 1.00 86.62 333 PRO A CA 1
ATOM 2636 C C . PRO A 1 333 ? 18.820 1.575 -14.042 1.00 86.62 333 PRO A C 1
ATOM 2638 O O . PRO A 1 333 ? 17.645 1.275 -13.810 1.00 86.62 333 PRO A O 1
ATOM 2641 N N . ALA A 1 334 ? 19.614 0.802 -14.785 1.00 87.62 334 ALA A N 1
ATOM 2642 C CA . ALA A 1 334 ? 19.153 -0.421 -15.440 1.00 87.62 334 ALA A CA 1
ATOM 2643 C C . ALA A 1 334 ? 18.517 -1.414 -14.449 1.00 87.62 334 ALA A C 1
ATOM 2645 O O . ALA A 1 334 ? 17.541 -2.079 -14.791 1.00 87.62 334 ALA A O 1
ATOM 2646 N N . SER A 1 335 ? 19.001 -1.451 -13.200 1.00 88.62 335 SER A N 1
ATOM 2647 C CA . SER A 1 335 ? 18.438 -2.265 -12.114 1.00 88.62 335 SER A CA 1
ATOM 2648 C C . SER A 1 335 ? 16.950 -2.001 -11.857 1.00 88.62 335 SER A C 1
ATOM 2650 O O . SER A 1 335 ? 16.215 -2.947 -11.575 1.00 88.62 335 SER A O 1
ATOM 2652 N N . LEU A 1 336 ? 16.482 -0.752 -12.001 1.00 88.56 336 LEU A N 1
ATOM 2653 C CA . LEU A 1 336 ? 15.063 -0.408 -11.846 1.00 88.56 336 LEU A CA 1
ATOM 2654 C C . LEU A 1 336 ? 14.182 -0.942 -12.968 1.00 88.56 336 LEU A C 1
ATOM 2656 O O . LEU A 1 336 ? 12.991 -1.141 -12.762 1.00 88.56 336 LEU A O 1
ATOM 2660 N N . GLN A 1 337 ? 14.743 -1.147 -14.154 1.00 88.69 337 GLN A N 1
ATOM 2661 C CA . GLN A 1 337 ? 13.998 -1.720 -15.268 1.00 88.69 337 GLN A CA 1
ATOM 2662 C C . GLN A 1 337 ? 14.048 -3.250 -15.200 1.00 88.69 337 GLN A C 1
ATOM 2664 O O . GLN A 1 337 ? 13.016 -3.899 -15.341 1.00 88.69 337 GLN A O 1
ATOM 2669 N N . MET A 1 338 ? 15.218 -3.808 -14.865 1.00 90.31 338 MET A N 1
ATOM 2670 C CA . MET A 1 338 ? 15.427 -5.249 -14.681 1.00 90.31 338 MET A CA 1
ATOM 2671 C C . MET A 1 338 ? 14.542 -5.839 -13.584 1.00 90.31 338 MET A C 1
ATOM 2673 O O . MET A 1 338 ? 14.081 -6.966 -13.721 1.00 90.31 338 MET A O 1
ATOM 2677 N N . LEU A 1 339 ? 14.271 -5.099 -12.499 1.00 92.06 339 LEU A N 1
ATOM 2678 C CA . LEU A 1 339 ? 13.388 -5.598 -11.438 1.00 92.06 339 LEU A CA 1
ATOM 2679 C C . LEU A 1 339 ? 11.940 -5.784 -11.907 1.00 92.06 339 LEU A C 1
ATOM 2681 O O . LEU A 1 339 ? 11.221 -6.596 -11.330 1.00 92.06 339 LEU A O 1
ATOM 2685 N N . CYS A 1 340 ? 11.498 -5.028 -12.919 1.00 93.00 340 CYS A N 1
ATOM 2686 C CA . CYS A 1 340 ? 10.120 -5.085 -13.398 1.00 93.00 340 CYS A CA 1
ATOM 2687 C C . CYS A 1 340 ? 9.869 -6.338 -14.242 1.00 93.00 340 CYS A C 1
ATOM 2689 O O . CYS A 1 340 ? 8.751 -6.836 -14.231 1.00 93.00 340 CYS A O 1
ATOM 2691 N N . GLU A 1 341 ? 10.880 -6.876 -14.931 1.00 92.38 341 GLU A N 1
ATOM 2692 C CA . GLU A 1 341 ? 10.726 -8.064 -15.783 1.00 92.38 341 GLU A CA 1
ATOM 2693 C C . GLU A 1 341 ? 10.197 -9.294 -15.021 1.00 92.38 341 GLU A C 1
ATOM 2695 O O . GLU A 1 341 ? 9.146 -9.812 -15.406 1.00 92.38 341 GLU A O 1
ATOM 2700 N N . PRO A 1 342 ? 10.830 -9.759 -13.918 1.00 93.31 342 PRO A N 1
ATOM 2701 C CA . PRO A 1 342 ? 10.329 -10.918 -13.185 1.00 93.31 342 PRO A CA 1
ATOM 2702 C C . PRO A 1 342 ? 8.993 -10.638 -12.486 1.00 93.31 342 PRO A C 1
ATOM 2704 O O . PRO A 1 342 ? 8.209 -11.562 -12.285 1.00 93.31 342 PRO A O 1
ATOM 2707 N N . LEU A 1 343 ? 8.700 -9.381 -12.131 1.00 94.88 343 LEU A N 1
ATOM 2708 C CA . LEU A 1 343 ? 7.412 -9.003 -11.541 1.00 94.88 343 LEU A CA 1
ATOM 2709 C C . LEU A 1 343 ? 6.280 -9.041 -12.570 1.00 94.88 343 LEU A C 1
ATOM 2711 O O . LEU A 1 343 ? 5.210 -9.558 -12.274 1.00 94.88 343 LEU A O 1
ATOM 2715 N N . LEU A 1 344 ? 6.526 -8.555 -13.786 1.00 95.56 344 LEU A N 1
ATOM 2716 C CA . LEU A 1 344 ? 5.576 -8.638 -14.892 1.00 95.56 344 LEU A CA 1
ATOM 2717 C C . LEU A 1 344 ? 5.370 -10.077 -15.367 1.00 95.56 344 LEU A C 1
ATOM 2719 O O . LEU A 1 344 ? 4.249 -10.448 -15.708 1.00 95.56 344 LEU A O 1
ATOM 2723 N N . LEU A 1 345 ? 6.421 -10.902 -15.358 1.00 94.94 345 LEU A N 1
ATOM 2724 C CA . LEU A 1 345 ? 6.288 -12.336 -15.608 1.00 94.94 345 LEU A CA 1
ATOM 2725 C C . LEU A 1 345 ? 5.405 -12.997 -14.542 1.00 94.94 345 LEU A C 1
ATOM 2727 O O . LEU A 1 345 ? 4.513 -13.769 -14.883 1.00 94.94 345 LEU A O 1
ATOM 2731 N N . PHE A 1 346 ? 5.622 -12.674 -13.264 1.00 95.62 346 PHE A N 1
ATOM 2732 C CA . PHE A 1 346 ? 4.799 -13.195 -12.174 1.00 95.62 346 PHE A CA 1
ATOM 2733 C C . PHE A 1 346 ? 3.334 -12.764 -12.307 1.00 95.62 346 PHE A C 1
ATOM 2735 O O . PHE A 1 346 ? 2.438 -13.596 -12.177 1.00 95.62 346 PHE A O 1
ATOM 2742 N N . ASP A 1 347 ? 3.090 -11.491 -12.630 1.00 95.44 347 ASP A N 1
ATOM 2743 C CA . ASP A 1 347 ? 1.752 -10.981 -12.932 1.00 95.44 347 ASP A CA 1
ATOM 2744 C C . ASP A 1 347 ? 1.110 -11.751 -14.093 1.00 95.44 347 ASP A C 1
ATOM 2746 O O . ASP A 1 347 ? -0.052 -12.127 -13.997 1.00 95.44 347 ASP A O 1
ATOM 2750 N N . ALA A 1 348 ? 1.850 -12.027 -15.170 1.00 94.94 348 ALA A N 1
ATOM 2751 C CA . ALA A 1 348 ? 1.320 -12.761 -16.314 1.00 94.94 348 ALA A CA 1
ATOM 2752 C C . ALA A 1 348 ? 0.977 -14.211 -15.977 1.00 94.94 348 ALA A C 1
ATOM 2754 O O . ALA A 1 348 ? -0.063 -14.706 -16.405 1.00 94.94 348 ALA A O 1
ATOM 2755 N N . VAL A 1 349 ? 1.816 -14.876 -15.178 1.00 95.06 349 VAL A N 1
ATOM 2756 C CA . VAL A 1 349 ? 1.525 -16.229 -14.696 1.00 95.06 349 VAL A CA 1
ATOM 2757 C C . VAL A 1 349 ? 0.268 -16.247 -13.831 1.00 95.06 349 VAL A C 1
ATOM 2759 O O . VAL A 1 349 ? -0.542 -17.158 -13.965 1.00 95.06 349 VAL A O 1
ATOM 2762 N N . PHE A 1 350 ? 0.078 -15.224 -12.996 1.00 94.44 350 PHE A N 1
ATOM 2763 C CA . PHE A 1 350 ? -1.102 -15.090 -12.149 1.00 94.44 350 PHE A CA 1
ATOM 2764 C C . PHE A 1 350 ? -2.379 -14.774 -12.946 1.00 94.44 350 PHE A C 1
ATOM 2766 O O . PHE A 1 350 ? -3.386 -15.454 -12.784 1.00 94.44 350 PHE A O 1
ATOM 2773 N N . VAL A 1 351 ? -2.346 -13.751 -13.803 1.00 93.94 351 VAL A N 1
ATOM 2774 C CA . VAL A 1 351 ? -3.522 -13.240 -14.532 1.00 93.94 351 VAL A CA 1
ATOM 2775 C C . VAL A 1 351 ? -4.032 -14.238 -15.571 1.00 93.94 351 VAL A C 1
ATOM 2777 O O . VAL A 1 351 ? -5.237 -14.374 -15.753 1.00 93.94 351 VAL A O 1
ATOM 2780 N N . GLU A 1 352 ? -3.126 -14.938 -16.253 1.00 94.12 352 GLU A N 1
ATOM 2781 C CA . GLU A 1 352 ? -3.470 -15.895 -17.313 1.00 94.12 352 GLU A CA 1
ATOM 2782 C C . GLU A 1 352 ? -3.593 -17.342 -16.807 1.00 94.12 352 GLU A C 1
ATOM 2784 O O . GLU A 1 352 ? -3.711 -18.248 -17.630 1.00 94.12 352 GLU A O 1
ATOM 2789 N N . ASP A 1 353 ? -3.538 -17.563 -15.486 1.00 93.44 353 ASP A N 1
ATOM 2790 C CA . ASP A 1 353 ? -3.554 -18.891 -14.848 1.00 93.44 353 ASP A CA 1
ATOM 2791 C C . ASP A 1 353 ? -2.559 -19.873 -15.504 1.00 93.44 353 ASP A C 1
ATOM 2793 O O . ASP A 1 353 ? -2.878 -20.997 -15.903 1.00 93.44 353 ASP A O 1
ATOM 2797 N N . ARG A 1 354 ? -1.320 -19.405 -15.704 1.00 93.94 354 ARG A N 1
ATOM 2798 C CA . ARG A 1 354 ? -0.282 -20.185 -16.391 1.00 93.94 354 ARG A CA 1
ATOM 2799 C C . ARG A 1 354 ? 0.374 -21.188 -15.445 1.00 93.94 354 ARG A C 1
ATOM 2801 O O . ARG A 1 354 ? 0.424 -20.977 -14.231 1.00 93.94 354 ARG A O 1
ATOM 2808 N N . PRO A 1 355 ? 0.991 -22.255 -15.982 1.00 94.31 355 PRO A N 1
ATOM 2809 C CA . PRO A 1 355 ? 1.755 -23.189 -15.170 1.00 94.31 355 PRO A CA 1
ATOM 2810 C C . PRO A 1 355 ? 2.867 -22.485 -14.382 1.00 94.31 355 PRO A C 1
ATOM 2812 O O . PRO A 1 355 ? 3.695 -21.781 -14.955 1.00 94.31 355 PRO A O 1
ATOM 2815 N N . ILE A 1 356 ? 2.967 -22.773 -13.081 1.00 91.81 356 ILE A N 1
ATOM 2816 C CA . ILE A 1 356 ? 4.017 -22.237 -12.187 1.00 91.81 356 ILE A CA 1
ATOM 2817 C C . ILE A 1 356 ? 5.434 -22.523 -12.723 1.00 91.81 356 ILE A C 1
ATOM 2819 O O . ILE A 1 356 ? 6.366 -21.765 -12.462 1.00 91.81 356 ILE A O 1
ATOM 2823 N N . ALA A 1 357 ? 5.603 -23.583 -13.521 1.00 92.88 357 ALA A N 1
ATOM 2824 C CA . ALA A 1 357 ? 6.860 -23.900 -14.199 1.00 92.88 357 ALA A CA 1
ATOM 2825 C C . ALA A 1 357 ? 7.373 -22.763 -15.110 1.00 92.88 357 ALA A C 1
ATOM 2827 O O . ALA A 1 357 ? 8.587 -22.645 -15.297 1.00 92.88 357 ALA A O 1
ATOM 2828 N N . GLU A 1 358 ? 6.491 -21.897 -15.627 1.00 92.50 358 GLU A N 1
ATOM 2829 C CA . GLU A 1 358 ? 6.885 -20.719 -16.411 1.00 92.50 358 GLU A CA 1
ATOM 2830 C C . GLU A 1 358 ? 7.667 -19.686 -15.586 1.00 92.50 358 GLU A C 1
ATOM 2832 O O . GLU A 1 358 ? 8.449 -18.937 -16.159 1.00 92.50 358 GLU A O 1
ATOM 2837 N N . LEU A 1 359 ? 7.562 -19.687 -14.250 1.00 90.81 359 LEU A N 1
ATOM 2838 C CA . LEU A 1 359 ? 8.407 -18.837 -13.398 1.00 90.81 359 LEU A CA 1
ATOM 2839 C C . LEU A 1 359 ? 9.879 -19.280 -13.391 1.00 90.81 359 LEU A C 1
ATOM 2841 O O . LEU A 1 359 ? 10.757 -18.479 -13.085 1.00 90.81 359 LEU A O 1
ATOM 2845 N N . ILE A 1 360 ? 10.156 -20.549 -13.712 1.00 89.38 360 ILE A N 1
ATOM 2846 C CA . ILE A 1 360 ? 11.515 -21.110 -13.768 1.00 89.38 360 ILE A CA 1
ATOM 2847 C C . ILE A 1 360 ? 12.046 -21.076 -15.202 1.00 89.38 360 ILE A C 1
ATOM 2849 O O . ILE A 1 360 ? 13.206 -20.737 -15.435 1.00 89.38 360 ILE A O 1
ATOM 2853 N N . LYS A 1 361 ? 11.202 -21.447 -16.171 1.00 91.69 361 LYS A N 1
ATOM 2854 C CA . LYS A 1 361 ? 11.549 -21.486 -17.593 1.00 91.69 361 LYS A CA 1
ATOM 2855 C C . LYS A 1 361 ? 10.465 -20.783 -18.418 1.00 91.69 361 LYS A C 1
ATOM 2857 O O . LYS A 1 361 ? 9.625 -21.460 -19.017 1.00 91.69 361 LYS A O 1
ATOM 2862 N N . PRO A 1 362 ? 10.471 -19.443 -18.450 1.00 92.19 362 PRO A N 1
ATOM 2863 C CA . PRO A 1 362 ? 9.469 -18.690 -19.185 1.00 92.19 362 PRO A CA 1
ATOM 2864 C C . PRO A 1 362 ? 9.641 -18.847 -20.699 1.00 92.19 362 PRO A C 1
ATOM 2866 O O . PRO A 1 362 ? 10.761 -18.862 -21.213 1.00 92.19 362 PRO A O 1
ATOM 2869 N N . ALA A 1 363 ? 8.525 -18.929 -21.427 1.00 90.75 363 ALA A N 1
ATOM 2870 C CA . ALA A 1 363 ? 8.525 -18.892 -22.893 1.00 90.75 363 ALA A CA 1
ATOM 2871 C C . ALA A 1 363 ? 8.637 -17.459 -23.452 1.00 90.75 363 ALA A C 1
ATOM 2873 O O . ALA A 1 363 ? 8.978 -17.272 -24.618 1.00 90.75 363 ALA A O 1
ATOM 2874 N N . PHE A 1 364 ? 8.336 -16.453 -22.629 1.00 91.44 364 PHE A N 1
ATOM 2875 C CA . PHE A 1 364 ? 8.328 -15.033 -22.975 1.00 91.44 364 PHE A CA 1
ATOM 2876 C C . PHE A 1 364 ? 8.649 -14.187 -21.734 1.00 91.44 364 PHE A C 1
ATOM 2878 O O . PHE A 1 364 ? 8.539 -14.665 -20.610 1.00 91.44 364 PHE A O 1
ATOM 2885 N N . SER A 1 365 ? 9.026 -12.924 -21.921 1.00 90.25 365 SER A N 1
ATOM 2886 C CA . SER A 1 365 ? 9.193 -11.959 -20.829 1.00 90.25 365 SER A CA 1
ATOM 2887 C C . SER A 1 365 ? 8.733 -10.579 -21.287 1.00 90.25 365 SER A C 1
ATOM 2889 O O . SER A 1 365 ? 8.669 -10.307 -22.488 1.00 90.25 365 SER A O 1
ATOM 2891 N N . TYR A 1 366 ? 8.445 -9.704 -20.329 1.00 93.50 366 TYR A N 1
ATOM 2892 C CA . TYR A 1 366 ? 8.257 -8.281 -20.582 1.00 93.50 366 TYR A CA 1
ATOM 2893 C C . TYR A 1 366 ? 9.588 -7.565 -20.428 1.00 93.50 366 TYR A C 1
ATOM 2895 O O . TYR A 1 366 ? 10.270 -7.746 -19.426 1.00 93.50 366 TYR A O 1
ATOM 2903 N N . GLN A 1 367 ? 9.935 -6.729 -21.401 1.00 92.38 367 GLN A N 1
ATOM 2904 C CA . GLN A 1 367 ? 11.165 -5.943 -21.409 1.00 92.38 367 GLN A CA 1
ATOM 2905 C C . GLN A 1 367 ? 10.837 -4.505 -21.785 1.00 92.38 367 GLN A C 1
ATOM 2907 O O . GLN A 1 367 ? 9.976 -4.258 -22.631 1.00 92.38 367 GLN A O 1
ATOM 2912 N N . SER A 1 368 ? 11.534 -3.552 -21.169 1.00 91.94 368 SER A N 1
ATOM 2913 C CA . SER A 1 368 ? 11.540 -2.182 -21.675 1.00 91.94 368 SER A CA 1
ATOM 2914 C C . SER A 1 368 ? 12.318 -2.116 -22.990 1.00 91.94 368 SER A C 1
ATOM 2916 O O . SER A 1 368 ? 13.170 -2.966 -23.257 1.00 91.94 368 SER A O 1
ATOM 2918 N N . ASP A 1 369 ? 12.080 -1.075 -23.790 1.00 89.25 369 ASP A N 1
ATOM 2919 C CA . ASP A 1 369 ? 12.842 -0.856 -25.028 1.00 89.25 369 ASP A CA 1
ATOM 2920 C C . ASP A 1 369 ? 14.356 -0.789 -24.743 1.00 89.25 369 ASP A C 1
ATOM 2922 O O . ASP A 1 369 ? 15.155 -1.409 -25.439 1.00 89.25 369 ASP A O 1
ATOM 2926 N N . PHE A 1 370 ? 14.743 -0.153 -23.634 1.00 87.50 370 PHE A N 1
ATOM 2927 C CA . PHE A 1 370 ? 16.131 -0.102 -23.179 1.00 87.50 370 PHE A CA 1
ATOM 2928 C C . PHE A 1 370 ? 16.721 -1.484 -22.866 1.00 87.50 370 PHE A C 1
ATOM 2930 O O . PHE A 1 370 ? 17.842 -1.764 -23.277 1.00 87.50 370 PHE A O 1
ATOM 2937 N N . LEU A 1 371 ? 16.001 -2.351 -22.145 1.00 89.12 371 LEU A N 1
ATOM 2938 C CA . LEU A 1 371 ? 16.496 -3.692 -21.811 1.00 89.12 371 LEU A CA 1
ATOM 2939 C C . LEU A 1 371 ? 16.539 -4.601 -23.034 1.00 89.12 371 LEU A C 1
ATOM 2941 O O . LEU A 1 371 ? 17.486 -5.366 -23.201 1.00 89.12 371 LEU A O 1
ATOM 2945 N N . LYS A 1 372 ? 15.553 -4.475 -23.923 1.00 89.81 372 LYS A N 1
ATOM 2946 C CA . LYS A 1 372 ? 15.544 -5.176 -25.203 1.00 89.81 372 LYS A CA 1
ATOM 2947 C C . LYS A 1 372 ? 16.784 -4.819 -26.019 1.00 89.81 372 LYS A C 1
ATOM 2949 O O . LYS A 1 372 ? 17.500 -5.719 -26.466 1.00 89.81 372 LYS A O 1
ATOM 2954 N N . ASP A 1 373 ? 17.067 -3.528 -26.172 1.00 86.69 373 ASP A N 1
ATOM 2955 C CA . ASP A 1 373 ? 18.266 -3.058 -26.864 1.00 86.69 373 ASP A CA 1
ATOM 2956 C C . ASP A 1 373 ? 19.527 -3.519 -26.132 1.00 86.69 373 ASP A C 1
ATOM 2958 O O . ASP A 1 373 ? 20.474 -3.981 -26.763 1.00 86.69 373 ASP A O 1
ATOM 2962 N N . TRP A 1 374 ? 19.531 -3.486 -24.800 1.00 84.31 374 TRP A N 1
ATOM 2963 C CA . TRP A 1 374 ? 20.656 -3.956 -24.000 1.00 84.31 374 TRP A CA 1
ATOM 2964 C C . TRP A 1 374 ? 20.978 -5.433 -24.236 1.00 84.31 374 TRP A C 1
ATOM 2966 O O . TRP A 1 374 ? 22.145 -5.791 -24.383 1.00 84.31 374 TRP A O 1
ATOM 2976 N N . TYR A 1 375 ? 19.971 -6.305 -24.239 1.00 86.19 375 TYR A N 1
ATOM 2977 C CA . TYR A 1 375 ? 20.166 -7.751 -24.355 1.00 86.19 375 TYR A CA 1
ATOM 2978 C C . TYR A 1 375 ? 20.480 -8.217 -25.771 1.00 86.19 375 TYR A C 1
ATOM 2980 O O . TYR A 1 375 ? 21.106 -9.264 -25.938 1.00 86.19 375 TYR A O 1
ATOM 2988 N N . THR A 1 376 ? 20.027 -7.478 -26.783 1.00 84.75 376 THR A N 1
ATOM 2989 C CA . THR A 1 376 ? 20.080 -7.935 -28.180 1.00 84.75 376 THR A CA 1
ATOM 2990 C C . THR A 1 376 ? 21.067 -7.169 -29.047 1.00 84.75 376 THR A C 1
ATOM 2992 O O . THR A 1 376 ? 21.593 -7.738 -30.004 1.00 84.75 376 THR A O 1
ATOM 2995 N N . SER A 1 377 ? 21.342 -5.901 -28.737 1.00 79.69 377 SER A N 1
ATOM 2996 C CA . SER A 1 377 ? 22.299 -5.104 -29.502 1.00 79.69 377 SER A CA 1
ATOM 2997 C C . SER A 1 377 ? 23.727 -5.310 -29.001 1.00 79.69 377 SER A C 1
ATOM 2999 O O . SER A 1 377 ? 23.974 -5.660 -27.848 1.00 79.69 377 SER A O 1
ATOM 3001 N N . ASP A 1 378 ? 24.701 -5.012 -29.859 1.00 75.00 378 ASP A N 1
ATOM 3002 C CA . ASP A 1 378 ? 26.102 -4.899 -29.448 1.00 75.00 378 ASP A CA 1
ATOM 3003 C C . ASP A 1 378 ? 26.396 -3.576 -28.713 1.00 75.00 378 ASP A C 1
ATOM 3005 O O . ASP A 1 378 ? 27.562 -3.255 -28.462 1.00 75.00 378 ASP A O 1
ATOM 3009 N N . LEU A 1 379 ? 25.341 -2.814 -28.375 1.00 72.00 379 LEU A N 1
ATOM 3010 C CA . LEU A 1 379 ? 25.369 -1.513 -27.711 1.00 72.00 379 LEU A CA 1
ATOM 3011 C C . LEU A 1 379 ? 26.243 -0.479 -28.440 1.00 72.00 379 LEU A C 1
ATOM 3013 O O . LEU A 1 379 ? 26.682 0.512 -27.843 1.00 72.00 379 LEU A O 1
ATOM 3017 N N . LYS A 1 380 ? 26.513 -0.691 -29.734 1.00 69.56 380 LYS A N 1
ATOM 3018 C CA . LYS A 1 380 ? 27.173 0.298 -30.581 1.00 69.56 380 LYS A CA 1
ATOM 3019 C C . LYS A 1 380 ? 26.121 1.215 -31.171 1.00 69.56 380 LYS A C 1
ATOM 3021 O O . LYS A 1 380 ? 25.037 0.782 -31.555 1.00 69.56 380 LYS A O 1
ATOM 3026 N N . ALA A 1 381 ? 26.462 2.498 -31.262 1.00 67.38 381 ALA A N 1
ATOM 3027 C CA . ALA A 1 381 ? 25.623 3.438 -31.981 1.00 67.38 381 ALA A CA 1
ATOM 3028 C C . ALA A 1 381 ? 25.389 2.896 -33.404 1.00 67.38 381 ALA A C 1
ATOM 3030 O O . ALA A 1 381 ? 26.362 2.476 -34.049 1.00 67.38 381 ALA A O 1
ATOM 3031 N N . PRO A 1 382 ? 24.135 2.876 -33.892 1.00 69.38 382 PRO A N 1
ATOM 3032 C CA . PRO A 1 382 ? 23.878 2.509 -35.273 1.00 69.38 382 PRO A CA 1
ATOM 3033 C C . PRO A 1 382 ? 24.717 3.414 -36.174 1.00 69.38 382 PRO A C 1
ATOM 3035 O O . PRO A 1 382 ? 24.913 4.597 -35.878 1.00 69.38 382 PRO A O 1
ATOM 3038 N N . LYS A 1 383 ? 25.256 2.857 -37.263 1.00 76.75 383 LYS A N 1
ATOM 3039 C CA . LYS A 1 383 ? 25.955 3.683 -38.249 1.00 76.75 383 LYS A CA 1
ATOM 3040 C C . LYS A 1 383 ? 24.975 4.740 -38.743 1.00 76.75 383 LYS A C 1
ATOM 3042 O O . LYS A 1 383 ? 23.876 4.405 -39.176 1.00 76.75 383 LYS A O 1
ATOM 3047 N N . VAL A 1 384 ? 25.386 5.997 -38.630 1.00 78.56 384 VAL A N 1
ATOM 3048 C CA . VAL A 1 384 ? 24.613 7.149 -39.081 1.00 78.56 384 VAL A CA 1
ATOM 3049 C C . VAL A 1 384 ? 24.325 6.963 -40.570 1.00 78.56 384 VAL A C 1
ATOM 3051 O O . VAL A 1 384 ? 25.253 6.897 -41.375 1.00 78.56 384 VAL A O 1
ATOM 3054 N N . ASP A 1 385 ? 23.050 6.830 -40.932 1.00 84.56 385 ASP A N 1
ATOM 3055 C CA . ASP A 1 385 ? 22.641 6.828 -42.333 1.00 84.56 385 ASP A CA 1
ATOM 3056 C C . ASP A 1 385 ? 22.601 8.277 -42.819 1.00 84.56 385 ASP A C 1
ATOM 3058 O O . ASP A 1 385 ? 21.584 8.967 -42.730 1.00 84.56 385 ASP A O 1
ATOM 3062 N N . GLU A 1 386 ? 23.754 8.750 -43.290 1.00 82.62 386 GLU A N 1
ATOM 3063 C CA . GLU A 1 386 ? 23.925 10.113 -43.790 1.00 82.62 386 GLU A CA 1
ATOM 3064 C C . GLU A 1 386 ? 22.900 10.452 -44.878 1.00 82.62 386 GLU A C 1
ATOM 3066 O O . GLU A 1 386 ? 22.415 11.579 -44.924 1.00 82.62 386 GLU A O 1
ATOM 3071 N N . LYS A 1 387 ? 22.505 9.484 -45.718 1.00 85.12 387 LYS A N 1
ATOM 3072 C CA . LYS A 1 387 ? 21.536 9.728 -46.795 1.00 85.12 387 LYS A CA 1
ATOM 3073 C C . LYS A 1 387 ? 20.148 9.997 -46.241 1.00 85.12 387 LYS A C 1
ATOM 3075 O O . LYS A 1 387 ? 19.522 10.973 -46.649 1.00 85.12 387 LYS A O 1
ATOM 3080 N N . LYS A 1 388 ? 19.698 9.165 -45.299 1.00 86.44 388 LYS A N 1
ATOM 3081 C CA . LYS A 1 388 ? 18.397 9.336 -44.647 1.00 86.44 388 LYS A CA 1
ATOM 3082 C C . LYS A 1 388 ? 18.328 10.659 -43.882 1.00 86.44 388 LYS A C 1
ATOM 3084 O O . LYS A 1 388 ? 17.348 11.379 -44.011 1.00 86.44 388 LYS A O 1
ATOM 3089 N N . ILE A 1 389 ? 19.389 11.017 -43.159 1.00 85.06 389 ILE A N 1
ATOM 3090 C CA . ILE A 1 389 ? 19.450 12.282 -42.410 1.00 85.06 389 ILE A CA 1
ATOM 3091 C C . ILE A 1 389 ? 19.445 13.489 -43.347 1.00 85.06 389 ILE A C 1
ATOM 3093 O O . ILE A 1 389 ? 18.745 14.461 -43.082 1.00 85.06 389 ILE A O 1
ATOM 3097 N N . ILE A 1 390 ? 20.195 13.444 -44.452 1.00 87.19 390 ILE A N 1
ATOM 3098 C CA . ILE A 1 390 ? 20.158 14.508 -45.464 1.00 87.19 390 ILE A CA 1
ATOM 3099 C C . ILE A 1 390 ? 18.740 14.646 -46.026 1.00 87.19 390 ILE A C 1
ATOM 3101 O O . ILE A 1 390 ? 18.259 15.760 -46.202 1.00 87.19 390 ILE A O 1
ATOM 3105 N N . GLU A 1 391 ? 18.052 13.536 -46.290 1.00 89.25 391 GLU A N 1
ATOM 3106 C CA . GLU A 1 391 ? 16.686 13.548 -46.814 1.00 89.25 391 GLU A CA 1
ATOM 3107 C C . GLU A 1 391 ? 15.663 14.098 -45.807 1.00 89.25 391 GLU A C 1
ATOM 3109 O O . GLU A 1 391 ? 14.849 14.939 -46.184 1.00 89.25 391 GLU A O 1
ATOM 3114 N N . GLU A 1 392 ? 15.759 13.714 -44.532 1.00 87.69 392 GLU A N 1
ATOM 3115 C CA . GLU A 1 392 ? 14.934 14.245 -43.435 1.00 87.69 392 GLU A CA 1
ATOM 3116 C C . GLU A 1 392 ? 15.225 15.728 -43.135 1.00 87.69 392 GLU A C 1
ATOM 3118 O O . GLU A 1 392 ? 14.316 16.466 -42.756 1.00 87.69 392 GLU A O 1
ATOM 3123 N N . ASN A 1 393 ? 16.458 16.198 -43.360 1.00 89.31 393 ASN A N 1
ATOM 3124 C CA . ASN A 1 393 ? 16.854 17.592 -43.132 1.00 89.31 393 ASN A CA 1
ATOM 3125 C C . ASN A 1 393 ? 16.521 18.540 -44.294 1.00 89.31 393 ASN A C 1
ATOM 3127 O O . ASN A 1 393 ? 16.453 19.747 -44.073 1.00 89.31 393 ASN A O 1
ATOM 3131 N N . LYS A 1 394 ? 16.271 18.042 -45.514 1.00 91.00 394 LYS A N 1
ATOM 3132 C CA . LYS A 1 394 ? 15.862 18.874 -46.666 1.00 91.00 394 LYS A CA 1
ATOM 3133 C C . LYS A 1 394 ? 14.708 19.846 -46.372 1.00 91.00 394 LYS A C 1
ATOM 3135 O O . LYS A 1 394 ? 14.849 21.013 -46.741 1.00 91.00 394 LYS A O 1
ATOM 3140 N N . PRO A 1 395 ? 13.578 19.436 -45.753 1.00 90.75 395 PRO A N 1
ATOM 3141 C CA . PRO A 1 395 ? 12.502 20.377 -45.432 1.00 90.75 395 PRO A CA 1
ATOM 3142 C C . PRO A 1 395 ? 12.955 21.458 -44.441 1.00 90.75 395 PRO A C 1
ATOM 3144 O O . PRO A 1 395 ? 12.659 22.630 -44.649 1.00 90.75 395 PRO A O 1
ATOM 3147 N N . ILE A 1 396 ? 13.748 21.093 -43.430 1.00 88.94 396 ILE A N 1
ATOM 3148 C CA . ILE A 1 396 ? 14.281 22.028 -42.425 1.00 88.94 396 ILE A CA 1
ATOM 3149 C C . ILE A 1 396 ? 15.243 23.034 -43.075 1.00 88.94 396 ILE A C 1
ATOM 3151 O O . ILE A 1 396 ? 15.218 24.224 -42.764 1.00 88.94 396 ILE A O 1
ATOM 3155 N N . GLU A 1 397 ? 16.087 22.587 -44.007 1.00 90.19 397 GLU A N 1
ATOM 3156 C CA . GLU A 1 397 ? 16.973 23.477 -44.762 1.00 90.19 397 GLU A CA 1
ATOM 3157 C C . GLU A 1 397 ? 16.198 24.424 -45.685 1.00 90.19 397 GLU A C 1
ATOM 3159 O O . GLU A 1 397 ? 16.570 25.594 -45.804 1.00 90.19 397 GLU A O 1
ATOM 3164 N N . ALA A 1 398 ? 15.109 23.955 -46.300 1.00 91.12 398 ALA A N 1
ATOM 3165 C CA . ALA A 1 398 ? 14.232 24.793 -47.111 1.00 91.12 398 ALA A CA 1
ATOM 3166 C C . ALA A 1 398 ? 13.547 25.880 -46.266 1.00 91.12 398 ALA A C 1
ATOM 3168 O O . ALA A 1 398 ? 13.572 27.049 -46.653 1.00 91.12 398 ALA A O 1
ATOM 3169 N N . GLU A 1 399 ? 13.019 25.526 -45.089 1.00 92.12 399 GLU A N 1
ATOM 3170 C CA . GLU A 1 399 ? 12.449 26.486 -44.132 1.00 92.12 399 GLU A CA 1
ATOM 3171 C C . GLU A 1 399 ? 13.490 27.501 -43.659 1.00 92.12 399 GLU A C 1
ATOM 3173 O O . GLU A 1 399 ? 13.245 28.708 -43.674 1.00 92.12 399 GLU A O 1
ATOM 3178 N N . ARG A 1 400 ? 14.694 27.038 -43.304 1.00 91.56 400 ARG A N 1
ATOM 3179 C CA . ARG A 1 400 ? 15.790 27.919 -42.887 1.00 91.56 400 ARG A CA 1
ATOM 3180 C C . ARG A 1 400 ? 16.175 28.904 -43.989 1.00 91.56 400 ARG A C 1
ATOM 3182 O O . ARG A 1 400 ? 16.447 30.068 -43.694 1.00 91.56 400 ARG A O 1
ATOM 3189 N N . LYS A 1 401 ? 16.205 28.455 -45.246 1.00 92.38 401 LYS A N 1
ATOM 3190 C CA . LYS A 1 401 ? 16.518 29.308 -46.395 1.00 92.38 401 LYS A CA 1
ATOM 3191 C C . LYS A 1 401 ? 15.414 30.337 -46.650 1.00 92.38 401 LYS A C 1
ATOM 3193 O O . LYS A 1 401 ? 15.732 31.507 -46.836 1.00 92.38 401 LYS A O 1
ATOM 3198 N N . ALA A 1 402 ? 14.146 29.929 -46.589 1.00 92.69 402 ALA A N 1
ATOM 3199 C CA . ALA A 1 402 ? 13.010 30.840 -46.715 1.00 92.69 402 ALA A CA 1
ATOM 3200 C C . ALA A 1 402 ? 13.032 31.919 -45.617 1.00 92.69 402 ALA A C 1
ATOM 3202 O O . ALA A 1 402 ? 12.958 33.107 -45.918 1.00 92.69 402 ALA A O 1
ATOM 3203 N N . ALA A 1 403 ? 13.264 31.525 -44.361 1.00 90.19 403 ALA A N 1
ATOM 3204 C CA . ALA A 1 403 ? 13.398 32.463 -43.248 1.00 90.19 403 ALA A CA 1
ATOM 3205 C C . ALA A 1 403 ? 14.588 33.427 -43.430 1.00 90.19 403 ALA A C 1
ATOM 3207 O O . ALA A 1 403 ? 14.497 34.606 -43.095 1.00 90.19 403 ALA A O 1
ATOM 3208 N N . GLN A 1 404 ? 15.712 32.963 -43.987 1.00 92.81 404 GLN A N 1
ATOM 3209 C CA . GLN A 1 404 ? 16.848 33.835 -44.310 1.00 92.81 404 GLN A CA 1
ATOM 3210 C C . GLN A 1 404 ? 16.523 34.840 -45.420 1.00 92.81 404 GLN A C 1
ATOM 3212 O O . GLN A 1 404 ? 16.961 35.989 -45.344 1.00 92.81 404 GLN A O 1
ATOM 3217 N N . GLU A 1 405 ? 15.770 34.430 -46.440 1.00 92.94 405 GLU A N 1
ATOM 3218 C CA . GLU A 1 405 ? 15.308 35.324 -47.504 1.00 92.94 405 GLU A CA 1
ATOM 3219 C C . GLU A 1 405 ? 14.327 36.373 -46.961 1.00 92.94 405 GLU A C 1
ATOM 3221 O O . GLU A 1 405 ? 14.478 37.558 -47.269 1.00 92.94 405 GLU A O 1
ATOM 3226 N N . GLU A 1 406 ? 13.410 35.984 -46.070 1.00 93.00 406 GLU A N 1
ATOM 3227 C CA . GLU A 1 406 ? 12.522 36.917 -45.368 1.00 93.00 406 GLU A CA 1
ATOM 3228 C C . GLU A 1 406 ? 13.305 37.925 -44.525 1.00 93.00 406 GLU A C 1
ATOM 3230 O O . GLU A 1 406 ? 13.095 39.130 -44.672 1.00 93.00 406 GLU A O 1
ATOM 3235 N N . ILE A 1 407 ? 14.262 37.469 -43.708 1.00 92.88 407 ILE A N 1
ATOM 3236 C CA . ILE A 1 407 ? 15.120 38.351 -42.901 1.00 92.88 407 ILE A CA 1
ATOM 3237 C C . ILE A 1 407 ? 15.859 39.347 -43.796 1.00 92.88 407 ILE A C 1
ATOM 3239 O O . ILE A 1 407 ? 15.901 40.538 -43.489 1.00 92.88 407 ILE A O 1
ATOM 3243 N N . LYS A 1 408 ? 16.410 38.885 -44.922 1.00 93.62 408 LYS A N 1
ATOM 3244 C CA . LYS A 1 408 ? 17.116 39.751 -45.870 1.00 93.62 408 LYS A CA 1
ATOM 3245 C C . LYS A 1 408 ? 16.181 40.789 -46.496 1.00 93.62 408 LYS A C 1
ATOM 3247 O O . LYS A 1 408 ? 16.571 41.944 -46.647 1.00 93.62 408 LYS A O 1
ATOM 3252 N N . SER A 1 409 ? 14.955 40.399 -46.845 1.00 91.81 409 SER A N 1
ATOM 3253 C CA . SER A 1 409 ? 13.954 41.323 -47.391 1.00 91.81 409 SER A CA 1
ATOM 3254 C C . SER A 1 409 ? 13.514 42.365 -46.357 1.00 91.81 409 SER A C 1
ATOM 3256 O O . SER A 1 409 ? 13.445 43.551 -46.667 1.00 91.81 409 SER A O 1
ATOM 3258 N N . ALA A 1 410 ? 13.324 41.949 -45.102 1.00 90.50 410 ALA A N 1
ATOM 3259 C CA . ALA A 1 410 ? 12.985 42.833 -43.997 1.00 90.50 410 ALA A CA 1
ATOM 3260 C C . ALA A 1 410 ? 14.115 43.829 -43.703 1.00 90.50 410 ALA A C 1
ATOM 3262 O O . ALA A 1 410 ? 13.843 45.002 -43.460 1.00 90.50 410 ALA A O 1
ATOM 3263 N N . GLN A 1 411 ? 15.377 43.390 -43.778 1.00 92.06 411 GLN A N 1
ATOM 3264 C CA . GLN A 1 411 ? 16.542 44.272 -43.661 1.00 92.06 411 GLN A CA 1
ATOM 3265 C C . GLN A 1 411 ? 16.585 45.298 -44.794 1.00 92.06 411 GLN A C 1
ATOM 3267 O O . GLN A 1 411 ? 16.735 46.484 -44.527 1.00 92.06 411 GLN A O 1
ATOM 3272 N N . ALA A 1 412 ? 16.365 44.871 -46.040 1.00 90.88 412 ALA A N 1
ATOM 3273 C CA . ALA A 1 412 ? 16.317 45.789 -47.176 1.00 90.88 412 ALA A CA 1
ATOM 3274 C C . ALA A 1 412 ? 15.181 46.820 -47.045 1.00 90.88 412 ALA A C 1
ATOM 3276 O O . ALA A 1 412 ? 15.388 47.995 -47.331 1.00 90.88 412 ALA A O 1
ATOM 3277 N N . HIS A 1 413 ? 14.000 46.407 -46.573 1.00 90.12 413 HIS A N 1
ATOM 3278 C CA . HIS A 1 413 ? 12.891 47.327 -46.302 1.00 90.12 413 HIS A CA 1
ATOM 3279 C C . HIS A 1 413 ? 13.209 48.304 -45.167 1.00 90.12 413 HIS A C 1
ATOM 3281 O O . HIS A 1 413 ? 12.826 49.470 -45.240 1.00 90.12 413 HIS A O 1
ATOM 3287 N N . LEU A 1 414 ? 13.897 47.845 -44.119 1.00 90.12 414 LEU A N 1
ATOM 3288 C CA . LEU A 1 414 ? 14.333 48.707 -43.026 1.00 90.12 414 LEU A CA 1
ATOM 3289 C C . LEU A 1 414 ? 15.336 49.753 -43.522 1.00 90.12 414 LEU A C 1
ATOM 3291 O O . LEU A 1 414 ? 15.181 50.928 -43.202 1.00 90.12 414 LEU A O 1
ATOM 3295 N N . ASP A 1 415 ? 16.316 49.346 -44.327 1.00 89.44 415 ASP A N 1
ATOM 3296 C CA . ASP A 1 415 ? 17.318 50.248 -44.897 1.00 89.44 415 ASP A CA 1
ATOM 3297 C C . ASP A 1 415 ? 16.677 51.277 -45.840 1.00 89.44 415 ASP A C 1
ATOM 3299 O O . ASP A 1 415 ? 16.985 52.467 -45.759 1.00 89.44 415 ASP A O 1
ATOM 3303 N N . ASP A 1 416 ? 15.743 50.853 -46.696 1.00 88.38 416 ASP A N 1
ATOM 3304 C CA . ASP A 1 416 ? 14.990 51.754 -47.579 1.00 88.38 416 ASP A CA 1
ATOM 3305 C C . ASP A 1 416 ? 14.138 52.748 -46.775 1.00 88.38 416 ASP A C 1
ATOM 3307 O O . ASP A 1 416 ? 14.178 53.958 -47.012 1.00 88.38 416 ASP A O 1
ATOM 3311 N N . PHE A 1 417 ? 13.445 52.266 -45.737 1.00 84.62 417 PHE A N 1
ATOM 3312 C CA . PHE A 1 417 ? 12.685 53.123 -44.834 1.00 84.62 417 PHE A CA 1
ATOM 3313 C C . PHE A 1 417 ? 13.587 54.154 -44.151 1.00 84.62 417 PHE A C 1
ATOM 3315 O O . PHE A 1 417 ? 13.280 55.344 -44.204 1.00 84.62 417 PHE A O 1
ATOM 3322 N N . VAL A 1 418 ? 14.718 53.735 -43.573 1.00 85.56 418 VAL A N 1
ATOM 3323 C CA . VAL A 1 418 ? 15.688 54.632 -42.924 1.00 85.56 418 VAL A CA 1
ATOM 3324 C C . VAL A 1 418 ? 16.208 55.687 -43.903 1.00 85.56 418 VAL A C 1
ATOM 3326 O O . VAL A 1 418 ? 16.230 56.871 -43.565 1.00 85.56 418 VAL A O 1
ATOM 3329 N N . ASN A 1 419 ? 16.545 55.292 -45.131 1.00 84.00 419 ASN A N 1
ATOM 3330 C CA . ASN A 1 419 ? 17.009 56.212 -46.170 1.00 84.00 419 ASN A CA 1
ATOM 3331 C C . ASN A 1 419 ? 15.913 57.176 -46.656 1.00 84.00 419 ASN A C 1
ATOM 3333 O O . ASN A 1 419 ? 16.224 58.274 -47.116 1.00 84.00 419 ASN A O 1
ATOM 3337 N N . SER A 1 420 ? 14.635 56.809 -46.529 1.00 81.19 420 SER A N 1
ATOM 3338 C CA . SER A 1 420 ? 13.503 57.670 -46.893 1.00 81.19 420 SER A CA 1
ATOM 3339 C C . SER A 1 420 ? 13.175 58.744 -45.842 1.00 81.19 420 SER A C 1
ATOM 3341 O O . SER A 1 420 ? 12.598 59.778 -46.196 1.00 81.19 420 SER A O 1
ATOM 3343 N N . ILE A 1 421 ? 13.571 58.557 -44.573 1.00 78.50 421 ILE A N 1
ATOM 3344 C CA . ILE A 1 421 ? 13.252 59.468 -43.454 1.00 78.50 421 ILE A CA 1
ATOM 3345 C C . ILE A 1 421 ? 13.645 60.932 -43.733 1.00 78.50 421 ILE A C 1
ATOM 3347 O O . ILE A 1 421 ? 12.793 61.798 -43.516 1.00 78.50 421 ILE A O 1
ATOM 3351 N N . PRO A 1 422 ? 14.854 61.254 -44.245 1.00 76.06 422 PRO A N 1
ATOM 3352 C CA . PRO A 1 422 ? 15.234 62.635 -44.553 1.00 76.06 422 PRO A CA 1
ATOM 3353 C C . PRO A 1 422 ? 14.277 63.308 -45.547 1.00 76.06 422 PRO A C 1
ATOM 3355 O O . PRO A 1 422 ? 13.838 64.430 -45.315 1.00 76.06 422 PRO A O 1
ATOM 3358 N N . SER A 1 423 ? 13.861 62.590 -46.595 1.00 71.06 423 SER A N 1
ATOM 3359 C CA . SER A 1 423 ? 12.938 63.117 -47.611 1.00 71.06 423 SER A CA 1
ATOM 3360 C C . SER A 1 423 ? 11.508 63.313 -47.086 1.00 71.06 423 SER A C 1
ATOM 3362 O O . SER A 1 423 ? 10.802 64.239 -47.487 1.00 71.06 423 SER A O 1
ATOM 3364 N N . ILE A 1 424 ? 11.071 62.455 -46.155 1.00 70.94 424 ILE A N 1
ATOM 3365 C CA . ILE A 1 424 ? 9.781 62.593 -45.466 1.00 70.94 424 ILE A CA 1
ATOM 3366 C C . ILE A 1 424 ? 9.819 63.808 -44.534 1.00 70.94 424 ILE A C 1
ATOM 3368 O O . ILE A 1 424 ? 8.834 64.544 -44.442 1.00 70.94 424 ILE A O 1
ATOM 3372 N N . MET A 1 425 ? 10.945 64.024 -43.850 1.00 66.31 425 MET A N 1
ATOM 3373 C CA . MET A 1 425 ? 11.152 65.193 -43.002 1.00 66.31 425 MET A CA 1
ATOM 3374 C C . MET A 1 425 ? 11.174 66.493 -43.808 1.00 66.31 425 MET A C 1
ATOM 3376 O O . MET A 1 425 ? 10.509 67.437 -43.395 1.00 66.31 425 MET A O 1
ATOM 3380 N N . GLU A 1 426 ? 11.849 66.538 -44.960 1.00 65.81 426 GLU A N 1
ATOM 3381 C CA . GLU A 1 426 ? 11.855 67.714 -45.847 1.00 65.81 426 GLU A CA 1
ATOM 3382 C C . GLU A 1 426 ? 10.449 68.060 -46.350 1.00 65.81 426 GLU A C 1
ATOM 3384 O O . GLU A 1 426 ? 9.999 69.191 -46.183 1.00 65.81 426 GLU A O 1
ATOM 3389 N N . LYS A 1 427 ? 9.690 67.075 -46.851 1.00 66.12 427 LYS A N 1
ATOM 3390 C CA . LYS A 1 427 ? 8.301 67.301 -47.291 1.00 66.12 427 LYS A CA 1
ATOM 3391 C C . LYS A 1 427 ? 7.381 67.792 -46.174 1.00 66.12 427 LYS A C 1
ATOM 3393 O O . LYS A 1 427 ? 6.462 68.565 -46.432 1.00 66.12 427 LYS A O 1
ATOM 3398 N N . LYS A 1 428 ? 7.584 67.322 -44.937 1.00 60.66 428 LYS A N 1
ATOM 3399 C CA . LYS A 1 428 ? 6.829 67.815 -43.774 1.00 60.66 428 LYS A CA 1
ATOM 3400 C C . LYS A 1 428 ? 7.286 69.205 -43.339 1.00 60.66 428 LYS A C 1
ATOM 3402 O O . LYS A 1 428 ? 6.440 69.989 -42.928 1.00 60.66 428 LYS A O 1
ATOM 3407 N N . ALA A 1 429 ? 8.577 69.517 -43.434 1.00 58.59 429 ALA A N 1
ATOM 3408 C CA . ALA A 1 429 ? 9.111 70.836 -43.106 1.00 58.59 429 ALA A CA 1
ATOM 3409 C C . ALA A 1 429 ? 8.562 71.924 -44.045 1.00 58.59 429 ALA A C 1
ATOM 3411 O O . ALA A 1 429 ? 8.212 72.999 -43.574 1.00 58.59 429 ALA A O 1
ATOM 3412 N N . GLU A 1 430 ? 8.386 71.624 -45.335 1.00 59.81 430 GLU A N 1
ATOM 3413 C CA . GLU A 1 430 ? 7.772 72.545 -46.309 1.00 59.81 430 GLU A CA 1
ATOM 3414 C C . GLU A 1 430 ? 6.280 72.834 -46.049 1.00 59.81 430 GLU A C 1
ATOM 3416 O O . GLU A 1 430 ? 5.749 73.824 -46.546 1.00 59.81 430 GLU A O 1
ATOM 3421 N N . GLN A 1 431 ? 5.588 71.995 -45.270 1.00 61.56 431 GLN A N 1
ATOM 3422 C CA . GLN A 1 431 ? 4.164 72.162 -44.944 1.00 61.56 431 GLN A CA 1
ATOM 3423 C C . GLN A 1 431 ? 3.906 72.912 -43.626 1.00 61.56 431 GLN A C 1
ATOM 3425 O O . GLN A 1 431 ? 2.747 73.168 -43.299 1.00 61.56 431 GLN A O 1
ATOM 3430 N N . ILE A 1 432 ? 4.946 73.247 -42.855 1.00 62.97 432 ILE A N 1
ATOM 3431 C CA . ILE A 1 432 ? 4.813 73.894 -41.542 1.00 62.97 432 ILE A CA 1
ATOM 3432 C C . ILE A 1 432 ? 5.133 75.388 -41.678 1.00 62.97 432 ILE A C 1
ATOM 3434 O O . ILE A 1 432 ? 6.255 75.757 -42.015 1.00 62.97 432 ILE A O 1
ATOM 3438 N N . ASP A 1 433 ? 4.161 76.254 -41.377 1.00 68.31 433 ASP A N 1
ATOM 3439 C CA . ASP A 1 433 ? 4.380 77.702 -41.282 1.00 68.31 433 ASP A CA 1
ATOM 3440 C C . ASP A 1 433 ? 5.097 78.039 -39.963 1.00 68.31 433 ASP A C 1
ATOM 3442 O O . ASP A 1 433 ? 4.539 77.918 -38.871 1.00 68.31 433 ASP A O 1
ATOM 3446 N N . LEU A 1 434 ? 6.371 78.420 -40.067 1.00 66.12 434 LEU A N 1
ATOM 3447 C CA . LEU A 1 434 ? 7.246 78.738 -38.935 1.00 66.12 434 LEU A CA 1
ATOM 3448 C C . LEU A 1 434 ? 7.187 80.222 -38.524 1.00 66.12 434 LEU A C 1
ATOM 3450 O O . LEU A 1 434 ? 7.831 80.600 -37.541 1.00 66.12 434 LEU A O 1
ATOM 3454 N N . ALA A 1 435 ? 6.427 81.066 -39.234 1.00 72.75 435 ALA A N 1
ATOM 3455 C CA . ALA A 1 435 ? 6.434 82.515 -39.030 1.00 72.75 435 ALA A CA 1
ATOM 3456 C C . ALA A 1 435 ? 5.958 82.927 -37.625 1.00 72.75 435 ALA A C 1
ATOM 3458 O O . ALA A 1 435 ? 6.541 83.815 -36.999 1.00 72.75 435 ALA A O 1
ATOM 3459 N N . GLU A 1 436 ? 4.935 82.252 -37.093 1.00 68.50 436 GLU A N 1
ATOM 3460 C CA . GLU A 1 436 ? 4.370 82.557 -35.772 1.00 68.50 436 GLU A CA 1
ATOM 3461 C C . GLU A 1 436 ? 5.340 82.190 -34.631 1.00 68.50 436 GLU A C 1
ATOM 3463 O O . GLU A 1 436 ? 5.518 82.957 -33.682 1.00 68.50 436 GLU A O 1
ATOM 3468 N N . GLY A 1 437 ? 6.041 81.058 -34.760 1.00 70.00 437 GLY A N 1
ATOM 3469 C CA . GLY A 1 437 ? 7.070 80.634 -33.806 1.00 70.00 437 GLY A CA 1
ATOM 3470 C C . GLY A 1 437 ? 8.320 81.517 -33.844 1.00 70.00 437 GLY A C 1
ATOM 3471 O O . GLY A 1 437 ? 8.896 81.823 -32.798 1.00 70.00 437 GLY A O 1
ATOM 3472 N N . GLN A 1 438 ? 8.714 81.984 -35.032 1.00 72.62 438 GLN A N 1
ATOM 3473 C CA . GLN A 1 438 ? 9.872 82.861 -35.195 1.00 72.62 438 GLN A CA 1
ATOM 3474 C C . GLN A 1 438 ? 9.647 84.243 -34.560 1.00 72.62 438 GLN A C 1
ATOM 3476 O O . GLN A 1 438 ? 10.517 84.729 -33.836 1.00 72.62 438 GLN A O 1
ATOM 3481 N N . ALA A 1 439 ? 8.459 84.833 -34.725 1.00 73.19 439 ALA A N 1
ATOM 3482 C CA . ALA A 1 439 ? 8.121 86.121 -34.113 1.00 73.19 439 ALA A CA 1
ATOM 3483 C C . ALA A 1 439 ? 8.171 86.081 -32.570 1.00 73.19 439 ALA A C 1
ATOM 3485 O O . ALA A 1 439 ? 8.643 87.023 -31.927 1.00 73.19 439 ALA A O 1
ATOM 3486 N N . GLN A 1 440 ? 7.728 84.974 -31.961 1.00 75.75 440 GLN A N 1
ATOM 3487 C CA . GLN A 1 440 ? 7.799 84.785 -30.508 1.00 75.75 440 GLN A CA 1
ATOM 3488 C C . GLN A 1 440 ? 9.245 84.639 -30.010 1.00 75.75 440 GLN A C 1
ATOM 3490 O O . GLN A 1 440 ? 9.599 85.181 -28.959 1.00 75.75 440 GLN A O 1
ATOM 3495 N N . TRP A 1 441 ? 10.092 83.938 -30.767 1.00 74.56 441 TRP A N 1
ATOM 3496 C CA . TRP A 1 441 ? 11.502 83.756 -30.429 1.00 74.56 441 TRP A CA 1
ATOM 3497 C C . TRP A 1 441 ? 12.306 85.063 -30.538 1.00 74.56 441 TRP A C 1
ATOM 3499 O O . TRP A 1 441 ? 13.075 85.387 -29.629 1.00 74.56 441 TRP A O 1
ATOM 3509 N N . GLU A 1 442 ? 12.090 85.859 -31.589 1.00 74.69 442 GLU A N 1
ATOM 3510 C CA . GLU A 1 442 ? 12.780 87.142 -31.792 1.00 74.69 442 GLU A CA 1
ATOM 3511 C C . GLU A 1 442 ? 12.444 88.166 -30.691 1.00 74.69 442 GLU A C 1
ATOM 3513 O O . GLU A 1 442 ? 13.340 88.836 -30.166 1.00 74.69 442 GLU A O 1
ATOM 3518 N N . ALA A 1 443 ? 11.179 88.229 -30.255 1.00 71.06 443 ALA A N 1
ATOM 3519 C CA . ALA A 1 443 ? 10.759 89.082 -29.142 1.00 71.06 443 ALA A CA 1
ATOM 3520 C C . ALA A 1 443 ? 11.415 88.679 -27.804 1.00 71.06 443 ALA A C 1
ATOM 3522 O O . ALA A 1 443 ? 11.776 89.539 -26.995 1.00 71.06 443 ALA A O 1
ATOM 3523 N N . ALA A 1 444 ? 11.612 87.376 -27.572 1.00 70.50 444 ALA A N 1
ATOM 3524 C CA . ALA A 1 444 ? 12.297 86.869 -26.384 1.00 70.50 444 ALA A CA 1
ATOM 3525 C C . ALA A 1 444 ? 13.809 87.171 -26.408 1.00 70.50 444 ALA A C 1
ATOM 3527 O O . ALA A 1 444 ? 14.373 87.547 -25.379 1.00 70.50 444 ALA A O 1
ATOM 3528 N N . GLN A 1 445 ? 14.454 87.072 -27.576 1.00 72.38 445 GLN A N 1
ATOM 3529 C CA . GLN A 1 445 ? 15.877 87.391 -27.756 1.00 72.38 445 GLN A CA 1
ATOM 3530 C C . GLN A 1 445 ? 16.174 88.882 -27.547 1.00 72.38 445 GLN A C 1
ATOM 3532 O O . GLN A 1 445 ? 17.117 89.220 -26.833 1.00 72.38 445 GLN A O 1
ATOM 3537 N N . GLN A 1 446 ? 15.349 89.786 -28.089 1.00 66.94 446 GLN A N 1
ATOM 3538 C CA . GLN A 1 446 ? 15.535 91.229 -27.876 1.00 66.94 446 GLN A CA 1
ATOM 3539 C C . GLN A 1 446 ? 15.384 91.629 -26.404 1.00 66.94 446 GLN A C 1
ATOM 3541 O O . GLN A 1 446 ? 16.125 92.482 -25.915 1.00 66.94 446 GLN A O 1
ATOM 3546 N N . LYS A 1 447 ? 14.468 90.979 -25.677 1.00 63.31 447 LYS A N 1
ATOM 3547 C CA . LYS A 1 447 ? 14.291 91.196 -24.238 1.00 63.31 447 LYS A CA 1
ATOM 3548 C C . LYS A 1 447 ? 15.487 90.686 -23.423 1.00 63.31 447 LYS A C 1
ATOM 3550 O O . LYS A 1 447 ? 15.864 91.328 -22.455 1.00 63.31 447 LYS A O 1
ATOM 3555 N N . ALA A 1 448 ? 16.109 89.580 -23.835 1.00 57.28 448 ALA A N 1
ATOM 3556 C CA . ALA A 1 448 ? 17.287 89.015 -23.173 1.00 57.28 448 ALA A CA 1
ATOM 3557 C C . ALA A 1 448 ? 18.586 89.802 -23.446 1.00 57.28 448 ALA A C 1
ATOM 3559 O O . ALA A 1 448 ? 19.464 89.855 -22.587 1.00 57.28 448 ALA A O 1
ATOM 3560 N N . LEU A 1 449 ? 18.715 90.435 -24.618 1.00 56.72 449 LEU A N 1
ATOM 3561 C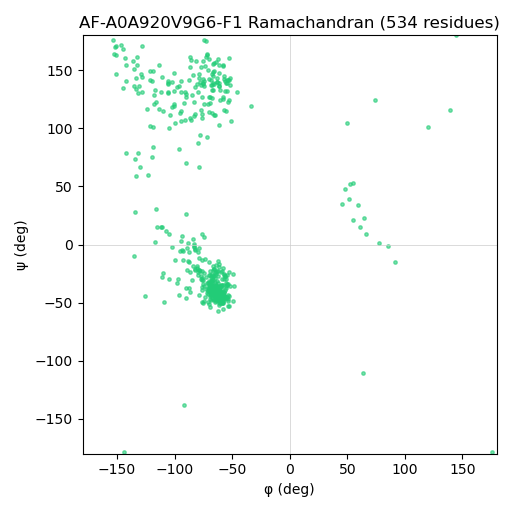 CA . LEU A 1 449 ? 19.911 91.199 -24.997 1.00 56.72 449 LEU A CA 1
ATOM 3562 C C . LEU A 1 449 ? 20.013 92.558 -24.275 1.00 56.72 449 LEU A C 1
ATOM 3564 O O . LEU A 1 449 ? 21.109 93.084 -24.099 1.00 56.72 449 LEU A O 1
ATOM 3568 N N . ALA A 1 450 ? 18.886 93.120 -23.828 1.00 56.72 450 ALA A N 1
ATOM 3569 C CA . ALA A 1 450 ? 18.848 94.393 -23.107 1.00 56.72 450 ALA A CA 1
ATOM 3570 C C . ALA A 1 450 ? 19.356 94.311 -21.645 1.00 56.72 450 ALA A C 1
ATOM 3572 O O . ALA A 1 450 ? 19.633 95.352 -21.052 1.00 56.72 450 ALA A O 1
ATOM 3573 N N . ASP A 1 451 ? 19.531 93.105 -21.085 1.00 56.97 451 ASP A N 1
ATOM 3574 C CA . ASP A 1 451 ? 19.773 92.865 -19.648 1.00 56.97 451 ASP A CA 1
ATOM 3575 C C . ASP A 1 451 ? 21.205 92.355 -19.292 1.00 56.97 451 ASP A C 1
ATOM 3577 O O . ASP A 1 451 ? 21.432 91.871 -18.181 1.00 56.97 451 ASP A O 1
ATOM 3581 N N . SER A 1 452 ? 22.213 92.450 -20.181 1.00 54.88 452 SER A N 1
ATOM 3582 C CA . SER A 1 452 ? 23.570 91.883 -19.941 1.00 54.88 452 SER A CA 1
ATOM 3583 C C . SER A 1 452 ? 24.633 92.853 -19.354 1.00 54.88 452 SER A C 1
ATOM 3585 O O . SER A 1 452 ? 24.718 94.011 -19.755 1.00 54.88 452 SER A O 1
ATOM 3587 N N . VAL A 1 453 ? 25.476 92.357 -18.426 1.00 59.16 453 VAL A N 1
ATOM 3588 C CA . VAL A 1 453 ? 26.532 93.054 -17.630 1.00 59.16 453 VAL A CA 1
ATOM 3589 C C . VAL A 1 453 ? 27.840 93.309 -18.416 1.00 59.16 453 VAL A C 1
ATOM 3591 O O . VAL A 1 453 ? 28.284 92.438 -19.158 1.00 59.16 453 VAL A O 1
ATOM 3594 N N . ALA A 1 454 ? 28.517 94.453 -18.195 1.00 65.00 454 ALA A N 1
ATOM 3595 C CA . ALA A 1 454 ? 29.787 94.822 -18.852 1.00 65.00 454 ALA A CA 1
ATOM 3596 C C . ALA A 1 454 ? 31.051 94.489 -18.012 1.00 65.00 454 ALA A C 1
ATOM 3598 O O . ALA A 1 454 ? 31.108 94.763 -16.809 1.00 65.00 454 ALA A O 1
ATOM 3599 N N . LEU A 1 455 ? 32.088 93.926 -18.654 1.00 69.06 455 LEU A N 1
ATOM 3600 C CA . LEU A 1 455 ? 33.351 93.461 -18.045 1.00 69.06 455 LEU A CA 1
ATOM 3601 C C . LEU A 1 455 ? 34.569 94.206 -18.624 1.00 69.06 455 LEU A C 1
ATOM 3603 O O . LEU A 1 455 ? 34.620 94.431 -19.832 1.00 69.06 455 LEU A O 1
ATOM 3607 N N . SER A 1 456 ? 35.564 94.559 -17.796 1.00 74.56 456 SER A N 1
ATOM 3608 C CA . SER A 1 456 ? 36.816 95.185 -18.264 1.00 74.56 456 SER A CA 1
ATOM 3609 C C . SER A 1 456 ? 37.889 94.160 -18.685 1.00 74.56 456 SER A C 1
ATOM 3611 O O . SER A 1 456 ? 37.861 93.020 -18.214 1.00 74.56 456 SER A O 1
ATOM 3613 N N . PRO A 1 457 ? 38.906 94.568 -19.475 1.00 78.00 457 PRO A N 1
ATOM 3614 C CA . PRO A 1 457 ? 40.065 93.728 -19.805 1.00 78.00 457 PRO A CA 1
ATOM 3615 C C . PRO A 1 457 ? 40.908 93.305 -18.584 1.00 78.00 457 PRO A C 1
ATOM 3617 O O . PRO A 1 457 ? 40.956 94.017 -17.574 1.00 78.00 457 PRO A O 1
ATOM 3620 N N . TRP A 1 458 ? 41.617 92.176 -18.705 1.00 80.56 458 TRP A N 1
ATOM 3621 C CA . TRP A 1 458 ? 42.520 91.634 -17.681 1.00 80.56 458 TRP A CA 1
ATOM 3622 C C . TRP A 1 458 ? 43.871 92.358 -17.624 1.00 80.56 458 TRP A C 1
ATOM 3624 O O . TRP A 1 458 ? 44.493 92.637 -18.647 1.00 80.56 458 TRP A O 1
ATOM 3634 N N . HIS A 1 459 ? 44.370 92.581 -16.412 1.00 82.06 459 HIS A N 1
ATOM 3635 C CA . HIS A 1 459 ? 45.714 93.081 -16.120 1.00 82.06 459 HIS A CA 1
ATOM 3636 C C . HIS A 1 459 ? 46.488 92.044 -15.301 1.00 82.06 459 HIS A C 1
ATOM 3638 O O . HIS A 1 459 ? 45.887 91.315 -14.513 1.00 82.06 459 HIS A O 1
ATOM 3644 N N . ARG A 1 460 ? 47.815 91.982 -15.461 1.00 84.81 460 ARG A N 1
ATOM 3645 C CA . ARG A 1 460 ? 48.696 91.042 -14.751 1.00 84.81 460 ARG A CA 1
ATOM 3646 C C . ARG A 1 460 ? 49.966 91.698 -14.210 1.00 84.81 460 ARG A C 1
ATOM 3648 O O . ARG A 1 460 ? 50.477 92.631 -14.822 1.00 84.81 460 ARG A O 1
ATOM 3655 N N . ILE A 1 461 ? 50.519 91.170 -13.119 1.00 82.19 461 ILE A N 1
ATOM 3656 C CA . ILE A 1 461 ? 51.861 91.512 -12.615 1.00 82.19 461 ILE A CA 1
ATOM 3657 C C . ILE A 1 461 ? 52.540 90.280 -12.002 1.00 82.19 461 ILE A C 1
ATOM 3659 O O . ILE A 1 461 ? 51.925 89.533 -11.243 1.00 82.19 461 ILE A O 1
ATOM 3663 N N . GLY A 1 462 ? 53.813 90.063 -12.329 1.00 80.44 462 GLY A N 1
ATOM 3664 C CA . GLY A 1 462 ? 54.596 88.897 -11.909 1.00 80.44 462 GLY A CA 1
ATOM 3665 C C . GLY A 1 462 ? 55.569 88.452 -13.010 1.00 80.44 462 GLY A C 1
ATOM 3666 O O . GLY A 1 462 ? 55.592 89.073 -14.076 1.00 80.44 462 GLY A O 1
ATOM 3667 N N . PRO A 1 463 ? 56.368 87.396 -12.792 1.00 81.50 463 PRO A N 1
ATOM 3668 C CA . PRO A 1 463 ? 56.409 86.560 -11.590 1.00 81.50 463 PRO A CA 1
ATOM 3669 C C . PRO A 1 463 ? 57.254 87.161 -10.451 1.00 81.50 463 PRO A C 1
ATOM 3671 O O . PRO A 1 463 ? 58.385 87.600 -10.664 1.00 81.50 463 PRO A O 1
ATOM 3674 N N . PHE A 1 464 ? 56.743 87.125 -9.217 1.00 78.75 464 PHE A N 1
ATOM 3675 C CA . PHE A 1 464 ? 57.509 87.428 -8.002 1.00 78.75 464 PHE A CA 1
ATOM 3676 C C . PHE A 1 464 ? 58.138 86.146 -7.446 1.00 78.75 464 PHE A C 1
ATOM 3678 O O . PHE A 1 464 ? 57.423 85.300 -6.921 1.00 78.75 464 PHE A O 1
ATOM 3685 N N . GLY A 1 465 ? 59.456 85.975 -7.579 1.00 77.56 465 GLY A N 1
ATOM 3686 C CA . GLY A 1 465 ? 60.151 84.757 -7.136 1.00 77.56 465 GLY A CA 1
ATOM 3687 C C . GLY A 1 465 ? 60.411 84.686 -5.624 1.00 77.56 465 GLY A C 1
ATOM 3688 O O . GLY A 1 465 ? 60.692 85.708 -4.994 1.00 77.56 465 GLY A O 1
ATOM 3689 N N . ALA A 1 466 ? 60.384 83.471 -5.067 1.00 71.62 466 ALA A N 1
ATOM 3690 C CA . ALA A 1 466 ? 60.833 83.148 -3.707 1.00 71.62 466 ALA A CA 1
ATOM 3691 C C . ALA A 1 466 ? 61.826 81.970 -3.700 1.00 71.62 466 ALA A C 1
ATOM 3693 O O . ALA A 1 466 ? 62.035 81.316 -4.723 1.00 71.62 466 ALA A O 1
ATOM 3694 N N . GLY A 1 467 ? 62.450 81.689 -2.548 1.00 74.31 467 GLY A N 1
ATOM 3695 C CA . GLY A 1 467 ? 63.444 80.616 -2.432 1.00 74.31 467 GLY A CA 1
ATOM 3696 C C . GLY A 1 467 ? 62.858 79.206 -2.588 1.00 74.31 467 GLY A C 1
ATOM 3697 O O . GLY A 1 467 ? 63.542 78.305 -3.069 1.00 74.31 467 GLY A O 1
ATOM 3698 N N . ASN A 1 468 ? 61.589 79.009 -2.218 1.00 77.50 468 ASN A N 1
ATOM 3699 C CA . ASN A 1 468 ? 60.850 77.753 -2.374 1.00 77.50 468 ASN A CA 1
ATOM 3700 C C . ASN A 1 468 ? 59.336 78.007 -2.552 1.00 77.50 468 ASN A C 1
ATOM 3702 O O . ASN A 1 468 ? 58.868 79.139 -2.419 1.00 77.50 468 ASN A O 1
ATOM 3706 N N . PHE A 1 469 ? 58.579 76.955 -2.887 1.00 73.25 469 PHE A N 1
ATOM 3707 C CA . PHE A 1 469 ? 57.138 77.038 -3.158 1.00 73.25 469 PHE A CA 1
ATOM 3708 C C . PHE A 1 469 ? 56.327 77.537 -1.954 1.00 73.25 469 PHE A C 1
ATOM 3710 O O . PHE A 1 469 ? 55.497 78.428 -2.115 1.00 73.25 469 PHE A O 1
ATOM 3717 N N . ASP A 1 470 ? 56.592 77.021 -0.750 1.00 77.62 470 ASP A N 1
ATOM 3718 C CA . ASP A 1 470 ? 55.829 77.391 0.449 1.00 77.62 470 ASP A CA 1
ATOM 3719 C C . ASP A 1 470 ? 55.991 78.878 0.791 1.00 77.62 470 ASP A C 1
ATOM 3721 O O . ASP A 1 470 ? 55.031 79.539 1.199 1.00 77.62 470 ASP A O 1
ATOM 3725 N N . GLU A 1 471 ? 57.187 79.430 0.565 1.00 76.38 471 GLU A N 1
ATOM 3726 C CA . GLU A 1 471 ? 57.465 80.854 0.729 1.00 76.38 471 GLU A CA 1
ATOM 3727 C C . GLU A 1 471 ? 56.785 81.698 -0.362 1.00 76.38 471 GLU A C 1
ATOM 3729 O O . GLU A 1 471 ? 56.184 82.725 -0.043 1.00 76.38 471 GLU A O 1
ATOM 3734 N N . ALA A 1 472 ? 56.818 81.258 -1.627 1.00 73.94 472 ALA A N 1
ATOM 3735 C CA . ALA A 1 472 ? 56.137 81.942 -2.732 1.00 73.94 472 ALA A CA 1
ATOM 3736 C C . ALA A 1 472 ? 54.613 81.968 -2.545 1.00 73.94 472 ALA A C 1
ATOM 3738 O O . ALA A 1 472 ? 53.970 82.972 -2.843 1.00 73.94 472 ALA A O 1
ATOM 3739 N N . HIS A 1 473 ? 54.045 80.881 -2.022 1.00 71.44 473 HIS A N 1
ATOM 3740 C CA . HIS A 1 473 ? 52.622 80.773 -1.749 1.00 71.44 473 HIS A CA 1
ATOM 3741 C C . HIS A 1 473 ? 52.221 81.605 -0.525 1.00 71.44 473 HIS A C 1
ATOM 3743 O O . HIS A 1 473 ? 51.212 82.298 -0.561 1.00 71.44 473 HIS A O 1
ATOM 3749 N N . SER A 1 474 ? 52.974 81.558 0.577 1.00 75.00 474 SER A N 1
ATOM 3750 C CA . SER A 1 474 ? 52.529 82.152 1.851 1.00 75.00 474 SER A CA 1
ATOM 3751 C C . SER A 1 474 ? 52.779 83.661 1.961 1.00 75.00 474 SER A C 1
ATOM 3753 O O . SER A 1 474 ? 52.128 84.333 2.761 1.00 75.00 474 SER A O 1
ATOM 3755 N N . LYS A 1 475 ? 53.710 84.210 1.174 1.00 75.75 475 LYS A N 1
ATOM 3756 C CA . LYS A 1 475 ? 54.105 85.621 1.225 1.00 75.75 475 LYS A CA 1
ATOM 3757 C C . LYS A 1 475 ? 53.279 86.470 0.254 1.00 75.75 475 LYS A C 1
ATOM 3759 O O . LYS A 1 475 ? 53.318 86.256 -0.952 1.00 75.75 475 LYS A O 1
ATOM 3764 N N . ALA A 1 476 ? 52.585 87.487 0.762 1.00 75.56 476 ALA A N 1
ATOM 3765 C CA . ALA A 1 476 ? 51.946 88.499 -0.081 1.00 75.56 476 ALA A CA 1
ATOM 3766 C C . ALA A 1 476 ? 53.000 89.496 -0.602 1.00 75.56 476 ALA A C 1
ATOM 3768 O O . ALA A 1 476 ? 53.635 90.201 0.187 1.00 75.56 476 ALA A O 1
ATOM 3769 N N . PHE A 1 477 ? 53.213 89.546 -1.922 1.00 73.44 477 PHE A N 1
ATOM 3770 C CA . PHE A 1 477 ? 54.201 90.442 -2.551 1.00 73.44 477 PHE A CA 1
ATOM 3771 C C . PHE A 1 477 ? 53.644 91.837 -2.855 1.00 73.44 477 PHE A C 1
ATOM 3773 O O . PHE A 1 477 ? 54.407 92.801 -2.952 1.00 73.44 477 PHE A O 1
ATOM 3780 N N . ILE A 1 478 ? 52.322 91.948 -2.985 1.00 76.56 478 ILE A N 1
ATOM 3781 C CA . ILE A 1 478 ? 51.594 93.202 -3.190 1.00 76.56 478 ILE A CA 1
ATOM 3782 C C . ILE A 1 478 ? 50.392 93.270 -2.239 1.00 76.56 478 ILE A C 1
ATOM 3784 O O . ILE A 1 478 ? 49.952 92.250 -1.715 1.00 76.56 478 ILE A O 1
ATOM 3788 N N . ILE A 1 479 ? 49.855 94.472 -2.014 1.00 73.06 479 ILE A N 1
ATOM 3789 C CA . ILE A 1 479 ? 48.604 94.651 -1.262 1.00 73.06 479 ILE A CA 1
ATOM 3790 C C . ILE A 1 479 ? 47.450 94.251 -2.185 1.00 73.06 479 ILE A C 1
ATOM 3792 O O . ILE A 1 479 ? 47.197 94.913 -3.186 1.00 73.06 479 ILE A O 1
ATOM 3796 N N . GLU A 1 480 ? 46.775 93.154 -1.862 1.00 70.69 480 GLU A N 1
ATOM 3797 C CA . GLU A 1 480 ? 45.787 92.512 -2.743 1.00 70.69 480 GLU A CA 1
ATOM 3798 C C . GLU A 1 480 ? 44.426 93.201 -2.770 1.00 70.69 480 GLU A C 1
ATOM 3800 O O . GLU A 1 480 ? 43.676 93.051 -3.726 1.00 70.69 480 GLU A O 1
ATOM 3805 N N . THR A 1 481 ? 44.094 93.958 -1.729 1.00 66.94 481 THR A N 1
ATOM 3806 C CA . THR A 1 481 ? 42.773 94.576 -1.575 1.00 66.94 481 THR A CA 1
ATOM 3807 C C . THR A 1 481 ? 42.657 95.952 -2.228 1.00 66.94 481 THR A C 1
ATOM 3809 O O . THR A 1 481 ? 41.546 96.449 -2.372 1.00 66.94 481 THR A O 1
ATOM 3812 N N . ASP A 1 482 ? 43.776 96.575 -2.606 1.00 73.38 482 ASP A N 1
ATOM 3813 C CA . ASP A 1 482 ? 43.816 97.935 -3.158 1.00 73.38 482 ASP A CA 1
ATOM 3814 C C . ASP A 1 482 ? 44.866 98.026 -4.279 1.00 73.38 482 ASP A C 1
ATOM 3816 O O . ASP A 1 482 ? 46.014 98.434 -4.074 1.00 73.38 482 ASP A O 1
ATOM 3820 N N . VAL A 1 483 ? 44.493 97.534 -5.469 1.00 72.06 483 VAL A N 1
ATOM 3821 C CA . VAL A 1 483 ? 45.389 97.439 -6.631 1.00 72.06 483 VAL A CA 1
ATOM 3822 C C . VAL A 1 483 ? 45.447 98.761 -7.390 1.00 72.06 483 VAL A C 1
ATOM 3824 O O . VAL A 1 483 ? 44.521 99.135 -8.109 1.00 72.06 483 VAL A O 1
ATOM 3827 N N . ASP A 1 484 ? 46.601 99.419 -7.304 1.00 76.12 484 ASP A N 1
ATOM 3828 C CA . ASP A 1 484 ? 46.958 100.553 -8.153 1.00 76.12 484 ASP A CA 1
ATOM 3829 C C . ASP A 1 484 ? 47.776 100.079 -9.366 1.00 76.12 484 ASP A C 1
ATOM 3831 O O . ASP A 1 484 ? 48.963 99.749 -9.256 1.00 76.12 484 ASP A O 1
ATOM 3835 N N . LEU A 1 485 ? 47.141 100.075 -10.545 1.00 78.75 485 LEU A N 1
ATOM 3836 C CA . LEU A 1 485 ? 47.745 99.649 -11.815 1.00 78.75 485 LEU A CA 1
ATOM 3837 C C . LEU A 1 485 ? 48.945 100.509 -12.251 1.00 78.75 485 LEU A C 1
ATOM 3839 O O . LEU A 1 485 ? 49.688 100.107 -13.144 1.00 78.75 485 LEU A O 1
ATOM 3843 N N . LYS A 1 486 ? 49.166 101.685 -11.651 1.00 77.94 486 LYS A N 1
ATOM 3844 C CA . LYS A 1 486 ? 50.311 102.552 -11.978 1.00 77.94 486 LYS A CA 1
ATOM 3845 C C . LYS A 1 486 ? 51.524 102.313 -11.078 1.00 77.94 486 LYS A C 1
ATOM 3847 O O . LYS A 1 486 ? 52.614 102.794 -11.395 1.00 77.94 486 LYS A O 1
ATOM 3852 N N . LYS A 1 487 ? 51.363 101.586 -9.969 1.00 75.81 487 LYS A N 1
ATOM 3853 C CA . LYS A 1 487 ? 52.422 101.366 -8.980 1.00 75.81 487 LYS A CA 1
ATOM 3854 C C . LYS A 1 487 ? 53.390 100.267 -9.422 1.00 75.81 487 LYS A C 1
ATOM 3856 O O . LYS A 1 487 ? 52.985 99.223 -9.932 1.00 75.81 487 LYS A O 1
ATOM 3861 N N . THR A 1 488 ? 54.683 100.494 -9.201 1.00 75.75 488 THR A N 1
ATOM 3862 C CA . THR A 1 488 ? 55.755 99.534 -9.492 1.00 75.75 488 THR A CA 1
ATOM 3863 C C . THR A 1 488 ? 56.240 98.850 -8.213 1.00 75.75 488 THR A C 1
ATOM 3865 O O . THR A 1 488 ? 56.370 99.477 -7.161 1.00 75.75 488 THR A O 1
ATOM 3868 N N . TYR A 1 489 ? 56.511 97.548 -8.298 1.00 74.50 489 TYR A N 1
ATOM 3869 C CA . TYR A 1 489 ? 56.963 96.715 -7.183 1.00 74.50 489 TYR A CA 1
ATOM 3870 C C . TYR A 1 489 ? 58.344 96.146 -7.518 1.00 74.50 489 TYR A C 1
ATOM 3872 O O . TYR A 1 489 ? 58.492 95.217 -8.316 1.00 74.50 489 TYR A O 1
ATOM 3880 N N . GLY A 1 490 ? 59.386 96.754 -6.945 1.00 75.50 490 GLY A N 1
ATOM 3881 C CA . GLY A 1 490 ? 60.773 96.454 -7.301 1.00 75.50 490 GLY A CA 1
ATOM 3882 C C . GLY A 1 490 ? 61.060 96.822 -8.760 1.00 75.50 490 GLY A C 1
ATOM 3883 O O . GLY A 1 490 ? 61.088 97.999 -9.105 1.00 75.50 490 GLY A O 1
ATOM 3884 N N . LYS A 1 491 ? 61.267 95.815 -9.619 1.00 74.62 491 LYS A N 1
ATOM 3885 C CA . LYS A 1 491 ? 61.443 95.987 -11.076 1.00 74.62 491 LYS A CA 1
ATOM 3886 C C . LYS A 1 491 ? 60.188 95.640 -11.897 1.00 74.62 491 LYS A C 1
ATOM 3888 O O . LYS A 1 491 ? 60.225 95.776 -13.115 1.00 74.62 491 LYS A O 1
ATOM 3893 N N . LEU A 1 492 ? 59.104 95.182 -11.263 1.00 79.81 492 LEU A N 1
ATOM 3894 C CA . LEU A 1 492 ? 57.888 94.714 -11.939 1.00 79.81 492 LEU A CA 1
ATOM 3895 C C . LEU A 1 492 ? 56.782 95.780 -11.915 1.00 79.81 492 LEU A C 1
ATOM 3897 O O . LEU A 1 492 ? 56.667 96.553 -10.961 1.00 79.81 492 LEU A O 1
ATOM 3901 N N . LYS A 1 493 ? 55.961 95.810 -12.968 1.00 81.62 493 LYS A N 1
ATOM 3902 C CA . LYS A 1 493 ? 54.816 96.719 -13.145 1.00 81.62 493 LYS A CA 1
ATOM 3903 C C . LYS A 1 493 ? 53.607 95.948 -13.677 1.00 81.62 493 LYS A C 1
ATOM 3905 O O . LYS A 1 493 ? 53.783 94.889 -14.274 1.00 81.62 493 LYS A O 1
ATOM 3910 N N . TRP A 1 494 ? 52.407 96.482 -13.470 1.00 81.31 494 TRP A N 1
ATOM 3911 C CA . TRP A 1 494 ? 51.191 95.917 -14.051 1.00 81.31 494 TRP A CA 1
ATOM 3912 C C . TRP A 1 494 ? 51.173 96.100 -15.569 1.00 81.31 494 TRP A C 1
ATOM 3914 O O . TRP A 1 494 ? 51.503 97.168 -16.085 1.00 81.31 494 TRP A O 1
ATOM 3924 N N . GLU A 1 495 ? 50.768 95.052 -16.277 1.00 81.19 495 GLU A N 1
ATOM 3925 C CA . GLU A 1 495 ? 50.667 95.018 -17.732 1.00 81.19 495 GLU A CA 1
ATOM 3926 C C . GLU A 1 495 ? 49.282 94.537 -18.158 1.00 81.19 495 GLU A C 1
ATOM 3928 O O . GLU A 1 495 ? 48.683 93.671 -17.515 1.00 81.19 495 GLU A O 1
ATOM 3933 N N . LEU A 1 496 ? 48.770 95.094 -19.255 1.00 80.25 496 LEU A N 1
ATOM 3934 C CA . LEU A 1 496 ? 47.527 94.636 -19.861 1.00 80.25 496 LEU A CA 1
ATOM 3935 C C . LEU A 1 496 ? 47.756 93.248 -20.472 1.00 80.25 496 LEU A C 1
ATOM 3937 O O . LEU A 1 496 ? 48.624 93.065 -21.325 1.00 80.25 496 LEU A O 1
ATOM 3941 N N . ALA A 1 497 ? 46.988 92.258 -20.029 1.00 79.38 497 ALA A N 1
ATOM 3942 C CA . ALA A 1 497 ? 47.076 90.895 -20.529 1.00 79.38 497 ALA A CA 1
ATOM 3943 C C . ALA A 1 497 ? 46.125 90.723 -21.725 1.00 79.38 497 ALA A C 1
ATOM 3945 O O . ALA A 1 497 ? 45.111 90.043 -21.619 1.00 79.38 497 ALA A O 1
ATOM 3946 N N . GLU A 1 498 ? 46.445 91.341 -22.868 1.00 77.50 498 GLU A N 1
ATOM 3947 C CA . GLU A 1 498 ? 45.579 91.342 -24.069 1.00 77.50 498 GLU A CA 1
ATOM 3948 C C . GLU A 1 498 ? 45.221 89.934 -24.571 1.00 77.50 498 GLU A C 1
ATOM 3950 O O . GLU A 1 498 ? 44.152 89.715 -25.133 1.00 77.50 498 GLU A O 1
ATOM 3955 N N . ASN A 1 499 ? 46.087 88.954 -24.310 1.00 78.56 499 ASN A N 1
ATOM 3956 C CA . ASN A 1 499 ? 45.891 87.571 -24.744 1.00 78.56 499 ASN A CA 1
ATOM 3957 C C . ASN A 1 499 ? 44.976 86.758 -23.809 1.00 78.56 499 ASN A C 1
ATOM 3959 O O . ASN A 1 499 ? 44.695 85.593 -24.094 1.00 78.56 499 ASN A O 1
ATOM 3963 N N . PHE A 1 500 ? 44.543 87.323 -22.676 1.00 79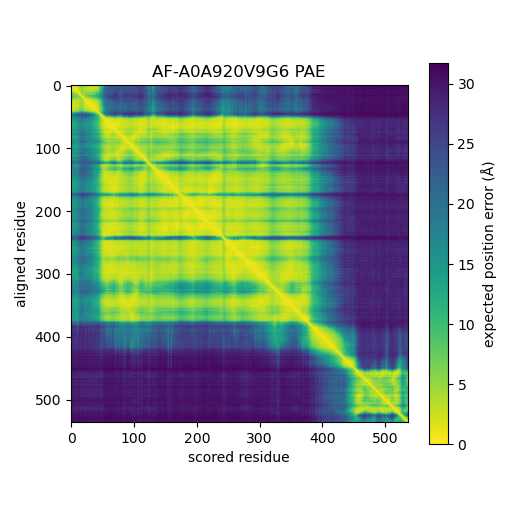.00 500 PHE A N 1
ATOM 3964 C CA . PHE A 1 500 ? 43.733 86.603 -21.696 1.00 79.00 500 PHE A CA 1
ATOM 3965 C C . PHE A 1 500 ? 42.255 86.714 -22.067 1.00 79.00 500 PHE A C 1
ATOM 3967 O O . PHE A 1 500 ? 41.633 87.767 -21.952 1.00 79.00 500 PHE A O 1
ATOM 3974 N N . VAL A 1 501 ? 41.700 85.588 -22.511 1.00 76.25 501 VAL A N 1
ATOM 3975 C CA . VAL A 1 501 ? 40.293 85.428 -22.892 1.00 76.25 501 VAL A CA 1
ATOM 3976 C C . VAL A 1 501 ? 39.558 84.637 -21.813 1.00 76.25 501 VAL A C 1
ATOM 3978 O O . VAL A 1 501 ? 40.034 83.574 -21.401 1.00 76.25 501 VAL A O 1
ATOM 3981 N N . ASP A 1 502 ? 38.398 85.139 -21.386 1.00 70.94 502 ASP A N 1
ATOM 3982 C CA . ASP A 1 502 ? 37.525 84.479 -20.411 1.00 70.94 502 ASP A CA 1
ATOM 3983 C C . ASP A 1 502 ? 37.153 83.055 -20.857 1.00 70.94 502 ASP A C 1
ATOM 3985 O O . ASP A 1 502 ? 36.879 82.798 -22.030 1.00 70.94 502 ASP A O 1
ATOM 3989 N N . GLY A 1 503 ? 37.150 82.109 -19.915 1.00 74.75 503 GLY A N 1
ATOM 3990 C CA . GLY A 1 503 ? 36.789 80.710 -20.173 1.00 74.75 503 GLY A CA 1
ATOM 3991 C C . GLY A 1 503 ? 37.873 79.857 -20.850 1.00 74.75 503 GLY A C 1
ATOM 3992 O O . GLY A 1 503 ? 37.633 78.676 -21.093 1.00 74.75 503 GLY A O 1
ATOM 3993 N N . LYS A 1 504 ? 39.066 80.404 -21.130 1.00 77.38 504 LYS A N 1
ATOM 3994 C CA . LYS A 1 504 ? 40.226 79.644 -21.632 1.00 77.38 504 LYS A CA 1
ATOM 3995 C C . LYS A 1 504 ? 41.336 79.557 -20.583 1.00 77.38 504 LYS A C 1
ATOM 3997 O O . LYS A 1 504 ? 41.558 80.498 -19.829 1.00 77.38 504 LYS A O 1
ATOM 4002 N N . VAL A 1 505 ? 42.032 78.421 -20.542 1.00 74.88 505 VAL A N 1
ATOM 4003 C CA . VAL A 1 505 ? 43.177 78.199 -19.644 1.00 74.88 505 VAL A CA 1
ATOM 4004 C C . VAL A 1 505 ? 44.403 78.934 -20.192 1.00 74.88 505 VAL A C 1
ATOM 4006 O O . VAL A 1 505 ? 44.768 78.733 -21.350 1.00 74.88 505 VAL A O 1
ATOM 4009 N N . HIS A 1 506 ? 45.043 79.758 -19.359 1.00 78.00 506 HIS A N 1
ATOM 4010 C CA . HIS A 1 506 ? 46.261 80.506 -19.696 1.00 78.00 506 HIS A CA 1
ATOM 4011 C C . HIS A 1 506 ? 47.417 80.060 -18.798 1.00 78.00 506 HIS A C 1
ATOM 4013 O O . HIS A 1 506 ? 47.255 79.971 -17.583 1.00 78.00 506 HIS A O 1
ATOM 4019 N N . ASN A 1 507 ? 48.590 79.797 -19.381 1.00 76.31 507 ASN A N 1
ATOM 4020 C CA . ASN A 1 507 ? 49.769 79.357 -18.628 1.00 76.31 507 ASN A CA 1
ATOM 4021 C C . ASN A 1 507 ? 50.548 80.557 -18.064 1.00 76.31 507 ASN A C 1
ATOM 4023 O O . ASN A 1 507 ? 50.923 81.466 -18.809 1.00 76.31 507 ASN A O 1
ATOM 4027 N N . LEU A 1 508 ? 50.833 80.532 -16.760 1.00 76.38 508 LEU A N 1
ATOM 4028 C CA . LEU A 1 508 ? 51.681 81.509 -16.068 1.00 76.38 508 LEU A CA 1
ATOM 4029 C C . LEU A 1 508 ? 53.105 80.946 -15.920 1.00 76.38 508 LEU A C 1
ATOM 4031 O O . LEU A 1 508 ? 53.285 79.774 -15.597 1.00 76.38 508 LEU A O 1
ATOM 4035 N N . SER A 1 509 ? 54.126 81.760 -16.201 1.00 69.62 509 SER A N 1
ATOM 4036 C CA . SER A 1 509 ? 55.532 81.333 -16.255 1.00 69.62 509 SER A CA 1
ATOM 4037 C C . SER A 1 509 ? 56.335 81.807 -15.039 1.00 69.62 509 SER A C 1
ATOM 4039 O O . SER A 1 509 ? 56.342 83.003 -14.759 1.00 69.62 509 SER A O 1
ATOM 4041 N N . GLY A 1 510 ? 57.078 80.899 -14.396 1.00 69.00 510 GLY A N 1
ATOM 4042 C CA . GLY A 1 510 ? 58.008 81.190 -13.294 1.00 69.00 510 GLY A CA 1
ATOM 4043 C C . GLY A 1 510 ? 57.933 80.133 -12.185 1.00 69.00 510 GLY A C 1
ATOM 4044 O O . GLY A 1 510 ? 56.899 79.982 -11.543 1.00 69.00 510 GLY A O 1
ATOM 4045 N N . GLY A 1 511 ? 59.013 79.378 -11.957 1.00 72.31 511 GLY A N 1
ATOM 4046 C CA . GLY A 1 511 ? 59.066 78.376 -10.883 1.00 72.31 511 GLY A CA 1
ATOM 4047 C C . GLY A 1 511 ? 59.204 79.032 -9.507 1.00 72.31 511 GLY A C 1
ATOM 4048 O O . GLY A 1 511 ? 59.998 79.958 -9.360 1.00 72.31 511 GLY A O 1
ATOM 4049 N N . ASN A 1 512 ? 58.449 78.550 -8.513 1.00 77.12 512 ASN A N 1
ATOM 4050 C CA . ASN A 1 512 ? 58.407 79.093 -7.145 1.00 77.12 512 ASN A CA 1
ATOM 4051 C C . ASN A 1 512 ? 58.140 80.610 -7.115 1.00 77.12 512 ASN A C 1
ATOM 4053 O O . ASN A 1 512 ? 58.901 81.378 -6.520 1.00 77.12 512 ASN A O 1
ATOM 4057 N N . SER A 1 513 ? 57.082 81.053 -7.802 1.00 79.44 513 SER A N 1
ATOM 4058 C CA . SER A 1 513 ? 56.754 82.473 -7.931 1.00 79.44 513 SER A CA 1
ATOM 4059 C C . SER A 1 513 ? 55.254 82.751 -7.899 1.00 79.44 513 SER A C 1
ATOM 4061 O O . SER A 1 513 ? 54.474 81.885 -8.271 1.00 79.44 513 SER A O 1
ATOM 4063 N N . ALA A 1 514 ? 54.861 83.962 -7.497 1.00 77.44 514 ALA A N 1
ATOM 4064 C CA . ALA A 1 514 ? 53.468 84.413 -7.500 1.00 77.44 514 ALA A CA 1
ATOM 4065 C C . ALA A 1 514 ? 53.201 85.401 -8.651 1.00 77.44 514 ALA A C 1
ATOM 4067 O O . ALA A 1 514 ? 54.014 86.293 -8.914 1.00 77.44 514 ALA A O 1
ATOM 4068 N N . THR A 1 515 ? 52.053 85.268 -9.325 1.00 79.88 515 THR A N 1
ATOM 4069 C CA . THR A 1 515 ? 51.572 86.205 -10.357 1.00 79.88 515 THR A CA 1
ATOM 4070 C C . THR A 1 515 ? 50.141 86.629 -10.041 1.00 79.88 515 THR A C 1
ATOM 4072 O O . THR A 1 515 ? 49.285 85.790 -9.791 1.00 79.88 515 THR A O 1
ATOM 4075 N N . TYR A 1 516 ? 49.873 87.932 -10.082 1.00 80.06 516 TYR A N 1
ATOM 4076 C CA . TYR A 1 516 ? 48.576 88.509 -9.731 1.00 80.06 516 TYR A CA 1
ATOM 4077 C C . TYR A 1 516 ? 47.819 88.945 -10.988 1.00 80.06 516 TYR A C 1
ATOM 4079 O O . TYR A 1 516 ? 48.418 89.522 -11.898 1.00 80.06 516 TYR A O 1
ATOM 4087 N N . LEU A 1 517 ? 46.506 88.688 -11.023 1.00 80.75 517 LEU A N 1
ATOM 4088 C CA . LEU A 1 517 ? 45.589 89.063 -12.105 1.00 80.75 517 LEU A CA 1
ATOM 4089 C C . LEU A 1 517 ? 44.465 89.959 -11.573 1.00 80.75 517 LEU A C 1
ATOM 4091 O O . LEU A 1 517 ? 43.948 89.728 -10.481 1.00 80.75 517 LEU A O 1
ATOM 4095 N N . TYR A 1 518 ? 44.068 90.964 -12.353 1.00 79.56 518 TYR A N 1
ATOM 4096 C CA . TYR A 1 518 ? 43.057 91.944 -11.959 1.00 79.56 518 TYR A CA 1
ATOM 4097 C C . TYR A 1 518 ? 42.134 92.345 -13.116 1.00 79.56 518 TYR A C 1
ATOM 4099 O O . TYR A 1 518 ? 42.595 92.552 -14.240 1.00 79.56 518 TYR A O 1
ATOM 4107 N N . ARG A 1 519 ? 40.838 92.518 -12.823 1.00 76.81 519 ARG A N 1
ATOM 4108 C CA . ARG A 1 519 ? 39.860 93.193 -13.692 1.00 76.81 519 ARG A CA 1
ATOM 4109 C C . ARG A 1 519 ? 38.718 93.808 -12.879 1.00 76.81 519 ARG A C 1
ATOM 4111 O O . ARG A 1 519 ? 38.476 93.401 -11.744 1.00 76.81 519 ARG A O 1
ATOM 4118 N N . THR A 1 520 ? 37.957 94.718 -13.484 1.00 71.25 520 THR A N 1
ATOM 4119 C CA . THR A 1 520 ? 36.728 95.267 -12.899 1.00 71.25 520 THR A CA 1
ATOM 4120 C C . THR A 1 520 ? 35.479 94.698 -13.572 1.00 71.25 520 THR A C 1
ATOM 4122 O O . THR A 1 520 ? 35.419 94.488 -14.785 1.00 71.25 520 THR A O 1
ATOM 4125 N N . ILE A 1 521 ? 34.463 94.430 -12.752 1.00 69.94 521 ILE A N 1
ATOM 4126 C CA . ILE A 1 521 ? 33.136 93.980 -13.178 1.00 69.94 521 ILE A CA 1
ATOM 4127 C C . ILE A 1 521 ? 32.150 95.061 -12.739 1.00 69.94 521 ILE A C 1
ATOM 4129 O O . ILE A 1 521 ? 32.092 95.382 -11.552 1.00 69.94 521 ILE A O 1
ATOM 4133 N N . GLN A 1 522 ? 31.406 95.653 -13.678 1.00 60.44 522 GLN A N 1
ATOM 4134 C CA . GLN A 1 522 ? 30.409 96.678 -13.360 1.00 60.44 522 GLN A CA 1
ATOM 4135 C C . GLN A 1 522 ? 28.989 96.109 -13.459 1.00 60.44 522 GLN A C 1
ATOM 4137 O O . GLN A 1 522 ? 28.450 96.010 -14.562 1.00 60.44 522 GLN A O 1
ATOM 4142 N N . PRO A 1 523 ? 28.348 95.753 -12.331 1.00 57.31 523 PRO A N 1
ATOM 4143 C CA . PRO A 1 523 ? 26.930 95.415 -12.323 1.00 57.31 523 PRO A CA 1
ATOM 4144 C C . PRO A 1 523 ? 26.046 96.672 -12.444 1.00 57.31 523 PRO A C 1
ATOM 4146 O O . PRO A 1 523 ? 26.330 97.726 -11.866 1.00 57.31 523 PRO A O 1
ATOM 4149 N N . TRP A 1 524 ? 24.938 96.558 -13.183 1.00 55.44 524 TRP A N 1
ATOM 4150 C CA . TRP A 1 524 ? 23.926 97.609 -13.335 1.00 55.44 524 TRP A CA 1
ATOM 4151 C C . TRP A 1 524 ? 23.124 97.752 -12.027 1.00 55.44 524 TRP A C 1
ATOM 4153 O O . TRP A 1 524 ? 22.132 97.062 -11.814 1.00 55.44 524 TRP A O 1
ATOM 4163 N N . ARG A 1 525 ? 23.598 98.663 -11.161 1.00 52.38 525 ARG A N 1
ATOM 4164 C CA . ARG A 1 525 ? 23.037 99.233 -9.907 1.00 52.38 525 ARG A CA 1
ATOM 4165 C C . ARG A 1 525 ? 23.926 98.984 -8.675 1.00 52.38 525 ARG A C 1
ATOM 4167 O O . ARG A 1 525 ? 23.854 97.955 -8.019 1.00 52.38 525 ARG A O 1
ATOM 4174 N N . SER A 1 526 ? 24.657 100.048 -8.326 1.00 40.53 526 SER A N 1
ATOM 4175 C CA . SER A 1 526 ? 25.418 100.336 -7.093 1.00 40.53 526 SER A CA 1
ATOM 4176 C C . SER A 1 526 ? 26.750 99.606 -6.846 1.00 40.53 526 SER A C 1
ATOM 4178 O O . SER A 1 526 ? 26.810 98.388 -6.799 1.00 40.53 526 SER A O 1
ATOM 4180 N N . ALA A 1 527 ? 27.783 100.441 -6.636 1.00 41.66 527 ALA A N 1
ATOM 4181 C CA . ALA A 1 527 ? 29.129 100.193 -6.105 1.00 41.66 527 ALA A CA 1
ATOM 4182 C C . ALA A 1 527 ? 29.916 99.026 -6.730 1.00 41.66 527 ALA A C 1
ATOM 4184 O O . ALA A 1 527 ? 29.686 97.859 -6.437 1.00 41.66 527 ALA A O 1
ATOM 4185 N N . GLY A 1 528 ? 30.897 99.371 -7.573 1.00 41.41 528 GLY A N 1
ATOM 4186 C CA . GLY A 1 528 ? 31.799 98.414 -8.206 1.00 41.41 528 GLY A CA 1
ATOM 4187 C C . GLY A 1 528 ? 32.457 97.487 -7.188 1.00 41.41 528 GLY A C 1
ATOM 4188 O O . GLY A 1 528 ? 33.108 97.939 -6.249 1.00 41.41 528 GLY A O 1
ATOM 4189 N N . ILE A 1 529 ? 32.298 96.187 -7.406 1.00 44.25 529 ILE A N 1
ATOM 4190 C CA . ILE A 1 529 ? 33.047 95.154 -6.703 1.00 44.25 529 ILE A CA 1
ATOM 4191 C C . ILE A 1 529 ? 34.098 94.664 -7.697 1.00 44.25 529 ILE A C 1
ATOM 4193 O O . ILE A 1 529 ? 33.770 94.069 -8.725 1.00 44.25 529 ILE A O 1
ATOM 4197 N N . GLY A 1 530 ? 35.369 94.954 -7.421 1.00 45.62 530 GLY A N 1
ATOM 4198 C CA . GLY A 1 530 ? 36.475 94.289 -8.102 1.00 45.62 530 GLY A CA 1
ATOM 4199 C C . GLY A 1 530 ? 36.445 92.812 -7.724 1.00 45.62 530 GLY A C 1
ATOM 4200 O O . GLY A 1 530 ? 36.660 92.467 -6.565 1.00 45.62 530 GLY A O 1
ATOM 4201 N N . ALA A 1 531 ? 36.125 91.938 -8.675 1.00 46.00 531 ALA A N 1
ATOM 4202 C CA . ALA A 1 531 ? 36.219 90.503 -8.461 1.00 46.00 531 ALA A CA 1
ATOM 4203 C C . ALA A 1 531 ? 37.672 90.073 -8.692 1.00 46.00 531 ALA A C 1
ATOM 4205 O O . ALA A 1 531 ? 38.173 90.129 -9.815 1.00 46.00 531 ALA A O 1
ATOM 4206 N N . PHE A 1 532 ? 38.340 89.653 -7.620 1.00 46.75 532 PHE A N 1
ATOM 4207 C CA . PHE A 1 532 ? 39.679 89.079 -7.668 1.00 46.75 532 PHE A CA 1
ATOM 4208 C C . PHE A 1 532 ? 39.591 87.565 -7.849 1.00 46.75 532 PHE A C 1
ATOM 4210 O O . PHE A 1 532 ? 38.923 86.880 -7.076 1.00 46.75 532 PHE A O 1
ATOM 4217 N N . ALA A 1 533 ? 40.291 87.040 -8.853 1.00 45.00 533 ALA A N 1
ATOM 4218 C CA . ALA A 1 533 ? 40.547 85.613 -8.990 1.00 45.00 533 ALA A CA 1
ATOM 4219 C C . ALA A 1 533 ? 42.036 85.371 -8.723 1.00 45.00 533 ALA A C 1
ATOM 4221 O O . ALA A 1 533 ? 42.895 85.862 -9.455 1.00 45.00 533 ALA A O 1
ATOM 4222 N N . TRP A 1 534 ? 42.327 84.645 -7.647 1.00 44.81 534 TRP A N 1
ATOM 4223 C CA . TRP A 1 534 ? 43.677 84.261 -7.253 1.00 44.81 534 TRP A CA 1
ATOM 4224 C C . TRP A 1 534 ? 44.039 82.916 -7.888 1.00 44.81 534 TRP A C 1
ATOM 4226 O O . TRP A 1 534 ? 43.300 81.945 -7.742 1.00 44.81 534 TRP A O 1
ATOM 4236 N N . TYR A 1 535 ? 45.198 82.854 -8.537 1.00 48.25 535 TYR A N 1
ATOM 4237 C CA . TYR A 1 535 ? 45.907 81.609 -8.827 1.00 48.25 535 TYR A CA 1
ATOM 4238 C C . TYR A 1 535 ? 47.312 81.760 -8.239 1.00 48.25 535 TYR A C 1
ATOM 4240 O O . TYR A 1 535 ? 48.031 82.685 -8.615 1.00 48.25 535 TYR A O 1
ATOM 4248 N N . ARG A 1 536 ? 47.644 80.924 -7.250 1.00 41.19 536 ARG A N 1
ATOM 4249 C CA . ARG A 1 536 ? 48.991 80.831 -6.671 1.00 41.19 536 ARG A CA 1
ATOM 4250 C C . ARG A 1 536 ? 49.812 79.797 -7.411 1.00 41.19 536 ARG A C 1
ATOM 4252 O O . ARG A 1 536 ? 49.227 78.747 -7.760 1.00 41.19 536 ARG A O 1
#

Sequence (536 aa):
MIKQLIEVIDVADMPPEDEPRLTEAQRVDLLATLKAQLLAATATAKGAHIPLRRLNRFQYNNAVRDLFQLNRDVFALPEKLMTRQTIYLNAPKMPDRVNVRSLTLNPADGLREVKAFPKDLRASHGFDNQANQLTLSPLLLDAFLRLSVSIVESPDFNENTVGVWNTFFKPPAEGTDLSAGTRKRIAAFLKRAFRGPVEAATVDRYTAYALAKMKQEMSFTDSMKKVASAALSSPMFLYRYPATDAKAYTLASNLSFFLWASTPDADLLRLAGNGDLIEPEVLDKTIDRMLADPKIERFLDTFPVQWMQLENILAATPDPKKHRLFMLDKNHPASLQMLCEPLLLFDAVFVEDRPIAELIKPAFSYQSDFLKDWYTSDLKAPKVDEKKIIEENKPIEAERKAAQEEIKSAQAHLDDFVNSIPSIMEKKAEQIDLAEGQAQWEAAQQKALADSVALSPWHRIGPFGAGNFDEAHSKAFIIETDVDLKKTYGKLKWELAENFVDGKVHNLSGGNSATYLYRTIQPWRSAGIGAFAWYR

Foldseek 3Di:
DLVVVLVCLVVQVPPPPPDDGDDPVRSVVVNVVSVVVVVVVCVPDPDDAPFKWFQFQLLLQLAVCVLQVFPWTLAFDLLQQKDFPDPPLLPLFDDPDGDMFGCNVPTDGTFPPADTDDGQDADPQGASGDRVRPDADPVNLVSQLVNLLSSLVGPCNDDVGGPCCVLQQDQDDPPDDRLVSNLVSQQVSLCQLLLHHDDPVRSVVLSVQLVVVVVVVDDNNVSSSVSSSVSSSDSSNRIDHDDPPQNQSSVQQVLCCQQQSYTGDPVSRVCSVVVVCVPPVNVVVVSVVSSSDPSSVSNLSGVVCSNVVLVVLVVDDPDCVVCVQQCVPVVCGPSSQVSVWLSVQVSRCSSNVHPPCCSVVNPDIDGDPVVVCVVPPPPDDPPPPPVVVVVVCVVVVVVVVVVVVVVVVVVVVVVVVVVCVVVVVVVVVVVDDCPVVVVVVVVVVVVVVVADWDWFFKKKKDFAADPAQVCQVPDDQDDQPDDDQQDARPPIGIDGPVVDDPPDDDDDDDHRGAMFMWIWTDDDDDDTDTDGDGDD

Nearest PDB structures (foldseek):
  3bqi-assembly1_A  TM=1.430E-01  e=2.979E+00  Plasmodium falciparum

Radius of gyration: 49.82 Å; Cα contacts (8 Å, |Δi|>4): 570; chains: 1; bounding box: 96×148×76 Å

Solvent-accessible surface area (backbone atoms only — not comparable to full-atom values): 31065 Å² total; per-residue (Å²): 106,72,70,54,53,47,53,39,47,74,75,58,66,46,55,52,94,93,46,82,70,72,51,72,68,57,47,53,53,50,47,51,50,52,52,51,51,50,51,56,53,55,74,68,47,76,74,74,83,71,67,61,26,48,58,39,68,70,32,45,39,41,28,53,25,64,72,38,41,39,85,57,55,52,33,60,54,45,77,42,52,66,43,76,72,52,92,40,82,84,35,82,51,71,67,98,73,77,51,69,46,59,31,44,93,65,44,59,79,33,36,52,88,35,66,74,69,83,79,73,74,60,48,99,89,48,59,67,70,43,40,92,71,52,73,82,51,74,69,54,51,50,44,42,45,53,37,24,46,30,52,54,67,16,86,61,52,40,75,91,38,26,67,41,27,79,74,60,36,48,71,78,66,89,93,56,63,63,66,65,53,48,38,53,40,48,44,59,51,46,30,43,60,50,47,37,93,69,57,67,71,58,44,49,52,55,36,51,52,31,52,54,35,38,74,69,77,37,52,63,41,58,20,41,37,52,45,50,22,54,47,57,49,27,65,60,46,41,31,52,69,72,47,94,93,34,64,35,31,34,48,35,43,51,51,23,42,59,43,41,30,22,59,41,53,72,65,50,52,46,34,19,71,73,47,52,46,71,41,66,76,52,34,51,55,51,49,55,54,50,65,66,34,80,53,31,55,49,27,67,40,45,52,59,42,50,75,70,45,50,69,57,49,72,71,58,78,73,59,58,89,82,44,61,68,44,61,66,43,81,91,65,28,48,49,60,58,58,57,46,25,64,51,49,40,50,49,41,35,61,40,51,70,44,66,74,62,41,81,81,62,54,95,70,77,56,68,53,73,68,54,50,43,60,76,71,46,91,79,64,81,74,80,78,56,62,67,60,52,52,59,68,40,47,62,58,52,51,52,53,50,51,53,51,53,50,52,51,51,52,50,52,52,49,52,53,51,62,68,44,46,65,60,54,49,52,61,52,56,77,70,54,84,56,65,71,63,48,56,56,50,53,57,52,49,58,60,58,67,76,73,72,77,57,73,55,76,43,32,34,37,66,59,46,72,41,98,41,54,72,54,21,65,72,52,80,89,62,68,82,91,68,78,59,69,86,54,69,59,92,93,44,53,53,40,76,37,83,85,67,53,90,99,57,94,79,91,84,77,63,82,33,30,33,48,50,53,45,38,49,41,50,67,97,77,77,79,78,53,69,62,76,64,88,60,117